Protein AF-A0A2U0DM41-F1 (afdb_monomer)

Radius of gyration: 23.48 Å; Cα contacts (8 Å, |Δi|>4): 756; chains: 1; bounding box: 60×46×70 Å

Structure (mmCIF, N/CA/C/O backbone):
data_AF-A0A2U0DM41-F1
#
_entry.id   AF-A0A2U0DM41-F1
#
loop_
_atom_site.group_PDB
_atom_site.id
_atom_site.type_symbol
_atom_site.label_atom_id
_atom_site.label_alt_id
_atom_site.label_comp_id
_atom_site.label_asym_id
_atom_site.label_entity_id
_atom_site.label_seq_id
_atom_site.pdbx_PDB_ins_code
_atom_site.Cartn_x
_atom_site.Cartn_y
_atom_site.Cartn_z
_atom_site.occupancy
_atom_site.B_iso_or_equiv
_atom_site.auth_seq_id
_atom_site.auth_comp_id
_atom_site.auth_asym_id
_atom_site.auth_atom_id
_atom_site.pdbx_PDB_model_num
ATOM 1 N N . MET A 1 1 ? 33.503 -21.351 -18.593 1.00 58.28 1 MET A N 1
ATOM 2 C CA . MET A 1 1 ? 32.959 -20.178 -19.306 1.00 58.28 1 MET A CA 1
ATOM 3 C C . MET A 1 1 ? 31.573 -19.913 -18.746 1.00 58.28 1 MET A C 1
ATOM 5 O O . MET A 1 1 ? 30.870 -20.873 -18.444 1.00 58.28 1 MET A O 1
ATOM 9 N N . LYS A 1 2 ? 31.234 -18.652 -18.464 1.00 76.69 2 LYS A N 1
ATOM 10 C CA . LYS A 1 2 ? 29.909 -18.306 -17.932 1.00 76.69 2 LYS A CA 1
ATOM 11 C C . LYS A 1 2 ? 28.899 -18.361 -19.081 1.00 76.69 2 LYS A C 1
ATOM 13 O O . LYS A 1 2 ? 29.227 -17.901 -20.170 1.00 76.69 2 LYS A O 1
ATOM 18 N N . ASN A 1 3 ? 27.719 -18.930 -18.843 1.00 87.56 3 ASN A N 1
ATOM 19 C CA . ASN A 1 3 ? 26.628 -18.851 -19.813 1.00 87.56 3 ASN A CA 1
ATOM 20 C C . ASN A 1 3 ? 26.204 -17.384 -19.970 1.00 87.56 3 ASN A C 1
ATOM 22 O O . ASN A 1 3 ? 26.073 -16.674 -18.973 1.00 87.56 3 ASN A O 1
ATOM 26 N N . LEU A 1 4 ? 25.977 -16.961 -21.208 1.00 90.88 4 LEU A N 1
ATOM 27 C CA . LEU A 1 4 ? 25.296 -15.722 -21.550 1.00 90.88 4 LEU A CA 1
ATOM 28 C C . LEU A 1 4 ? 23.794 -15.965 -21.461 1.00 90.88 4 LEU A C 1
ATOM 30 O O . LEU A 1 4 ? 23.292 -16.975 -21.960 1.00 90.88 4 LEU A O 1
ATOM 34 N N . HIS A 1 5 ? 23.085 -15.045 -20.824 1.00 91.12 5 HIS A N 1
ATOM 35 C CA . HIS A 1 5 ? 21.642 -15.113 -20.682 1.00 91.12 5 HIS A CA 1
ATOM 36 C C . HIS A 1 5 ? 21.042 -13.722 -20.854 1.00 91.12 5 HIS A C 1
ATOM 38 O O . HIS A 1 5 ? 21.568 -12.739 -20.334 1.00 91.12 5 HIS A O 1
ATOM 44 N N . THR A 1 6 ? 19.920 -13.632 -21.553 1.00 90.81 6 THR A N 1
ATOM 45 C CA . THR A 1 6 ? 19.169 -12.382 -21.681 1.00 90.81 6 THR A CA 1
ATOM 46 C C . THR A 1 6 ? 18.673 -11.923 -20.316 1.00 90.81 6 THR A C 1
ATOM 48 O O . THR A 1 6 ? 18.057 -12.694 -19.584 1.00 90.81 6 THR A O 1
ATOM 51 N N . ASN A 1 7 ? 18.915 -10.668 -19.936 1.00 88.00 7 ASN A N 1
ATOM 52 C CA . ASN A 1 7 ? 18.313 -10.137 -18.716 1.00 88.00 7 ASN A CA 1
ATOM 53 C C . ASN A 1 7 ? 16.775 -10.175 -18.865 1.00 88.00 7 ASN A C 1
ATOM 55 O O . ASN A 1 7 ? 16.252 -9.558 -19.788 1.00 88.00 7 ASN A O 1
ATOM 59 N N . PRO A 1 8 ? 16.018 -10.872 -17.997 1.00 84.62 8 PRO A N 1
ATOM 60 C CA . PRO A 1 8 ? 14.569 -11.029 -18.178 1.00 84.62 8 PRO A CA 1
ATOM 61 C C . PRO A 1 8 ? 13.778 -9.726 -18.006 1.00 84.62 8 PRO A C 1
ATOM 63 O O . PRO A 1 8 ? 12.593 -9.691 -18.320 1.00 84.62 8 PRO A O 1
ATOM 66 N N . TYR A 1 9 ? 14.410 -8.668 -17.493 1.00 83.12 9 TYR A N 1
ATOM 67 C CA . TYR A 1 9 ? 13.805 -7.346 -17.332 1.00 83.12 9 TYR A CA 1
ATOM 68 C C . TYR A 1 9 ? 14.048 -6.442 -18.534 1.00 83.12 9 TYR A C 1
ATOM 70 O O . TYR A 1 9 ? 13.888 -5.226 -18.425 1.00 83.12 9 TYR A O 1
ATOM 78 N N . ILE A 1 10 ? 14.443 -7.017 -19.669 1.00 88.25 10 ILE A N 1
ATOM 79 C CA . ILE A 1 10 ? 14.538 -6.280 -20.917 1.00 88.25 10 ILE A CA 1
ATOM 80 C C . ILE A 1 10 ? 13.368 -6.619 -21.824 1.00 88.25 10 ILE A C 1
ATOM 82 O O . ILE A 1 10 ? 12.935 -7.768 -21.916 1.00 88.25 10 ILE A O 1
ATOM 86 N N . HIS A 1 11 ? 12.867 -5.612 -22.520 1.00 88.56 11 HIS A N 1
ATOM 87 C CA . HIS A 1 11 ? 11.826 -5.782 -23.521 1.00 88.56 11 HIS A CA 1
ATOM 88 C C . HIS A 1 11 ? 12.121 -4.911 -24.737 1.00 88.56 11 HIS A C 1
ATOM 90 O O . HIS A 1 11 ? 12.909 -3.965 -24.676 1.00 88.56 11 HIS A O 1
ATOM 96 N N . LYS A 1 12 ? 11.508 -5.270 -25.863 1.00 91.12 12 LYS A N 1
ATOM 97 C CA . LYS A 1 12 ? 11.599 -4.508 -27.104 1.00 91.12 12 LYS A CA 1
ATOM 98 C C . LYS A 1 12 ? 10.500 -3.447 -27.131 1.00 91.12 12 LYS A C 1
ATOM 100 O O . LYS A 1 12 ? 9.332 -3.773 -26.939 1.00 91.12 12 LYS A O 1
ATOM 105 N N . GLU A 1 13 ? 10.881 -2.207 -27.407 1.00 90.31 13 GLU A N 1
ATOM 106 C CA . GLU A 1 13 ? 9.985 -1.075 -27.659 1.00 90.31 13 GLU A CA 1
ATOM 107 C C . GLU A 1 13 ? 10.402 -0.473 -29.007 1.00 90.31 13 GLU A C 1
ATOM 109 O O . GLU A 1 13 ? 11.436 0.186 -29.095 1.00 90.31 13 GLU A O 1
ATOM 114 N N . GLU A 1 14 ? 9.643 -0.760 -30.070 1.00 90.00 14 GLU A N 1
ATOM 115 C CA . GLU A 1 14 ? 9.981 -0.379 -31.453 1.00 90.00 14 GLU A CA 1
ATOM 116 C C . GLU A 1 14 ? 11.377 -0.884 -31.888 1.00 90.00 14 GLU A C 1
ATOM 118 O O . GLU A 1 14 ? 11.593 -2.092 -32.013 1.00 90.00 14 GLU A O 1
ATOM 123 N N . ASP A 1 15 ? 12.317 0.030 -32.126 1.00 91.38 15 ASP A N 1
ATOM 124 C CA . ASP A 1 15 ? 13.709 -0.199 -32.517 1.00 91.38 15 ASP A CA 1
ATOM 125 C C . ASP A 1 15 ? 14.681 -0.172 -31.323 1.00 91.38 15 ASP A C 1
ATOM 127 O O . ASP A 1 15 ? 15.904 -0.191 -31.493 1.00 91.38 15 ASP A O 1
ATOM 131 N N . LYS A 1 16 ? 14.154 -0.168 -30.092 1.00 93.19 16 LYS A N 1
ATOM 132 C CA . LYS A 1 16 ? 14.946 -0.111 -28.861 1.00 93.19 16 LYS A CA 1
ATOM 133 C C . LYS A 1 16 ? 14.804 -1.366 -28.020 1.00 93.19 16 LYS A C 1
ATOM 135 O O . LYS A 1 16 ? 13.745 -1.988 -27.934 1.00 93.19 16 LYS A O 1
ATOM 140 N N . LEU A 1 17 ? 15.888 -1.683 -27.329 1.00 93.44 17 LEU A N 1
ATOM 141 C CA . LEU A 1 17 ? 15.909 -2.591 -26.198 1.00 93.44 17 LEU A CA 1
ATOM 142 C C . LEU A 1 17 ? 15.866 -1.753 -24.919 1.00 93.44 17 LEU A C 1
ATOM 144 O O . LEU A 1 17 ? 16.700 -0.870 -24.723 1.00 93.44 17 LEU A O 1
ATOM 148 N N . VAL A 1 18 ? 14.884 -2.002 -24.062 1.00 90.50 18 VAL A N 1
ATOM 149 C CA . VAL A 1 18 ? 14.659 -1.239 -22.830 1.00 90.50 18 VAL A CA 1
ATOM 150 C C . VAL A 1 18 ? 15.015 -2.114 -21.648 1.00 90.50 18 VAL A C 1
ATOM 152 O O . VAL A 1 18 ? 14.449 -3.192 -21.508 1.00 90.50 18 VAL A O 1
ATOM 155 N N . ASN A 1 19 ? 15.930 -1.659 -20.795 1.00 89.31 19 ASN A N 1
ATOM 156 C CA . ASN A 1 19 ? 16.255 -2.318 -19.537 1.00 89.31 19 ASN A CA 1
ATOM 157 C C . ASN A 1 19 ? 15.416 -1.707 -18.414 1.00 89.31 19 ASN A C 1
ATOM 159 O O . ASN A 1 19 ? 15.677 -0.588 -17.978 1.00 89.31 19 ASN A O 1
ATOM 163 N N . SER A 1 20 ? 14.416 -2.440 -17.921 1.00 82.62 20 SER A N 1
ATOM 164 C CA . SER A 1 20 ? 13.517 -1.927 -16.886 1.00 82.62 20 SER A CA 1
ATOM 165 C C . SER A 1 20 ? 14.257 -1.621 -15.583 1.00 82.62 20 SER A C 1
ATOM 167 O O . SER A 1 20 ? 13.909 -0.639 -14.935 1.00 82.62 20 SER A O 1
ATOM 169 N N . ILE A 1 21 ? 15.306 -2.384 -15.231 1.00 83.56 21 ILE A N 1
ATOM 170 C CA . ILE A 1 21 ? 16.084 -2.185 -13.993 1.00 83.56 21 ILE A CA 1
ATOM 171 C C . ILE A 1 21 ? 16.740 -0.815 -13.982 1.00 83.56 21 ILE A C 1
ATOM 173 O O . ILE A 1 21 ? 16.577 -0.065 -13.025 1.00 83.56 21 ILE A O 1
ATOM 177 N N . THR A 1 22 ? 17.491 -0.500 -15.034 1.00 83.69 22 THR A N 1
ATOM 178 C CA . THR A 1 22 ? 18.290 0.730 -15.105 1.00 83.69 22 THR A CA 1
ATOM 179 C C . THR A 1 22 ? 17.505 1.896 -15.704 1.00 83.69 22 THR A C 1
ATOM 181 O O . THR A 1 22 ? 17.882 3.050 -15.530 1.00 83.69 22 THR A O 1
ATOM 184 N N . GLY A 1 23 ? 16.404 1.613 -16.406 1.00 84.44 23 GLY A N 1
ATOM 185 C CA . GLY A 1 23 ? 15.669 2.583 -17.216 1.00 84.44 23 GLY A CA 1
ATOM 186 C C . GLY A 1 23 ? 16.383 2.948 -18.522 1.00 84.44 23 GLY A C 1
ATOM 187 O O . GLY A 1 23 ? 15.895 3.801 -19.264 1.00 84.44 23 GLY A O 1
ATOM 188 N N . GLU A 1 24 ? 17.531 2.330 -18.817 1.00 87.56 24 GLU A N 1
ATOM 189 C CA . GLU A 1 24 ? 18.263 2.594 -20.050 1.00 87.56 24 GLU A CA 1
ATOM 190 C C . GLU A 1 24 ? 17.492 2.085 -21.270 1.00 87.56 24 GLU A C 1
ATOM 192 O O . GLU A 1 24 ? 16.881 1.014 -21.252 1.00 87.56 24 GLU A O 1
ATOM 197 N N . LYS A 1 25 ? 17.570 2.853 -22.359 1.00 91.44 25 LYS A N 1
ATOM 198 C CA . LYS A 1 25 ? 17.082 2.455 -23.679 1.00 91.44 25 LYS A CA 1
ATOM 199 C C . LYS A 1 25 ? 18.259 2.416 -24.645 1.00 91.44 25 LYS A C 1
ATOM 201 O O . LYS A 1 25 ? 18.980 3.405 -24.782 1.00 91.44 25 LYS A O 1
ATOM 206 N N . LEU A 1 26 ? 18.447 1.289 -25.317 1.00 92.31 26 LEU A N 1
ATOM 207 C CA . LEU A 1 26 ? 19.477 1.095 -26.329 1.00 92.31 26 LEU A CA 1
ATOM 208 C C . LEU A 1 26 ? 18.816 0.999 -27.701 1.00 92.31 26 LEU A C 1
ATOM 210 O O . LEU A 1 26 ? 18.003 0.109 -27.926 1.00 92.31 26 LEU A O 1
ATOM 214 N N . LEU A 1 27 ? 19.163 1.910 -28.611 1.00 92.75 27 LEU A N 1
ATOM 215 C CA . LEU A 1 27 ? 18.783 1.796 -30.017 1.00 92.75 27 LEU A CA 1
ATOM 216 C C . LEU A 1 27 ? 19.571 0.644 -30.649 1.00 92.75 27 LEU A C 1
ATOM 218 O O . LEU A 1 27 ? 20.800 0.624 -30.562 1.00 92.75 27 LEU A O 1
ATOM 222 N N . CYS A 1 28 ? 18.869 -0.296 -31.273 1.00 90.25 28 CYS A N 1
ATOM 223 C CA . CYS A 1 28 ? 19.440 -1.562 -31.712 1.00 90.25 28 CYS A CA 1
ATOM 224 C C . CYS A 1 28 ? 19.088 -1.852 -33.174 1.00 90.25 28 CYS A C 1
ATOM 226 O O . CYS A 1 28 ? 17.948 -1.678 -33.597 1.00 90.25 28 CYS A O 1
ATOM 228 N N . GLY A 1 29 ? 20.057 -2.367 -33.934 1.00 91.44 29 GLY A N 1
ATOM 229 C CA . GLY A 1 29 ? 19.773 -3.022 -35.213 1.00 91.44 29 GLY A CA 1
ATOM 230 C C . GLY A 1 29 ? 19.170 -4.417 -35.011 1.00 91.44 29 GLY A C 1
ATOM 231 O O . GLY A 1 29 ? 19.264 -4.986 -33.921 1.00 91.44 29 GLY A O 1
ATOM 232 N N . GLU A 1 30 ? 18.600 -4.996 -36.074 1.00 91.25 30 GLU A N 1
ATOM 233 C CA . GLU A 1 30 ? 17.964 -6.329 -36.047 1.00 91.25 30 GLU A CA 1
ATOM 234 C C . GLU A 1 30 ? 18.876 -7.410 -35.458 1.00 91.25 30 GLU A C 1
ATOM 236 O O . GLU A 1 30 ? 18.440 -8.181 -34.606 1.00 91.25 30 GLU A O 1
ATOM 241 N N . ARG A 1 31 ? 20.170 -7.373 -35.793 1.00 92.44 31 ARG A N 1
ATOM 242 C CA . ARG A 1 31 ? 21.161 -8.348 -35.319 1.00 92.44 31 ARG A CA 1
ATOM 243 C C . ARG A 1 31 ? 21.282 -8.409 -33.795 1.00 92.44 31 ARG A C 1
ATOM 245 O O . ARG A 1 31 ? 21.463 -9.479 -33.228 1.00 92.44 31 ARG A O 1
ATOM 252 N N . ILE A 1 32 ? 21.129 -7.275 -33.107 1.00 94.06 32 ILE A N 1
ATOM 253 C CA . ILE A 1 32 ? 21.148 -7.250 -31.638 1.00 94.06 32 ILE A CA 1
ATOM 254 C C . ILE A 1 32 ? 19.895 -7.921 -31.070 1.00 94.06 32 ILE A C 1
ATOM 256 O O . ILE A 1 32 ? 19.996 -8.658 -30.092 1.00 94.06 32 ILE A O 1
ATOM 260 N N . PHE A 1 33 ? 18.724 -7.701 -31.677 1.00 95.06 33 PHE A N 1
ATOM 261 C CA . PHE A 1 33 ? 17.499 -8.380 -31.250 1.00 95.06 33 PHE A CA 1
ATOM 262 C C . PHE A 1 33 ? 17.601 -9.893 -31.441 1.00 95.06 33 PHE A C 1
ATOM 264 O O . PHE A 1 33 ? 17.213 -10.633 -30.544 1.00 95.06 33 PHE A O 1
ATOM 271 N N . GLU A 1 34 ? 18.185 -10.344 -32.549 1.00 95.06 34 GLU A N 1
ATOM 272 C CA . GLU A 1 34 ? 18.425 -11.766 -32.805 1.00 95.06 34 GLU A CA 1
ATOM 273 C C . GLU A 1 34 ? 19.368 -12.384 -31.766 1.00 95.06 34 GLU A C 1
ATOM 275 O O . GLU A 1 34 ? 19.059 -13.448 -31.234 1.00 95.06 34 GLU A O 1
ATOM 280 N N . ILE A 1 35 ? 20.461 -11.700 -31.397 1.00 94.94 35 ILE A N 1
ATOM 281 C CA . ILE A 1 35 ? 21.359 -12.147 -30.316 1.00 94.94 35 ILE A CA 1
ATOM 282 C C . ILE A 1 35 ? 20.589 -12.283 -28.997 1.00 94.94 35 ILE A C 1
ATOM 284 O O . ILE A 1 35 ? 20.685 -13.308 -28.323 1.00 94.94 35 ILE A O 1
ATOM 288 N N . ILE A 1 36 ? 19.815 -11.259 -28.629 1.00 95.12 36 ILE A N 1
ATOM 289 C CA . ILE A 1 36 ? 19.015 -11.240 -27.398 1.00 95.12 36 ILE A CA 1
ATOM 290 C C . ILE A 1 36 ? 17.962 -12.353 -27.392 1.00 95.12 36 ILE A C 1
ATOM 292 O O . ILE A 1 36 ? 17.742 -12.986 -26.360 1.00 95.12 36 ILE A O 1
ATOM 296 N N . ASP A 1 37 ? 17.309 -12.623 -28.517 1.00 94.62 37 ASP A N 1
ATOM 297 C CA . ASP A 1 37 ? 16.334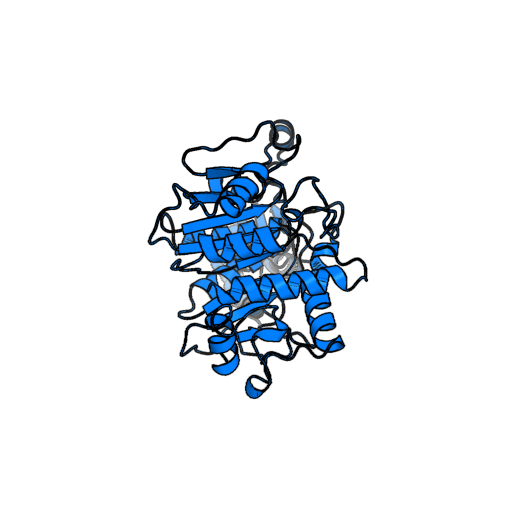 -13.705 -28.613 1.00 94.62 37 ASP A CA 1
ATOM 298 C C . ASP A 1 37 ? 17.004 -15.082 -28.552 1.00 94.62 37 ASP A C 1
ATOM 300 O O . ASP A 1 37 ? 16.511 -15.969 -27.851 1.00 94.62 37 ASP A O 1
ATOM 304 N N . PHE A 1 38 ? 18.157 -15.245 -29.204 1.00 94.88 38 PHE A N 1
ATOM 305 C CA . PHE A 1 38 ? 18.928 -16.488 -29.214 1.00 94.88 38 PHE A CA 1
ATOM 306 C C . PHE A 1 38 ? 19.394 -16.903 -27.811 1.00 94.88 38 PHE A C 1
ATOM 308 O O . PHE A 1 38 ? 19.319 -18.080 -27.452 1.00 94.88 38 PHE A O 1
ATOM 315 N N . ILE A 1 39 ? 19.810 -15.935 -26.986 1.00 93.12 39 ILE A N 1
ATOM 316 C CA . ILE A 1 39 ? 20.308 -16.176 -25.619 1.00 93.12 39 ILE A CA 1
ATOM 317 C C . ILE A 1 39 ? 19.235 -16.032 -24.525 1.00 93.12 39 ILE A C 1
ATOM 319 O O . ILE A 1 39 ? 19.557 -16.012 -23.333 1.00 93.12 39 ILE A O 1
ATOM 323 N N . LYS A 1 40 ? 17.943 -15.984 -24.893 1.00 90.38 40 LYS A N 1
ATOM 324 C CA . LYS A 1 40 ? 16.837 -16.172 -23.928 1.00 90.38 40 LYS A CA 1
ATOM 325 C C . LYS A 1 40 ? 16.940 -17.511 -23.206 1.00 90.38 40 LYS A C 1
ATOM 327 O O . LYS A 1 40 ? 16.545 -17.620 -22.051 1.00 90.38 40 LYS A O 1
ATOM 332 N N . GLN A 1 41 ? 17.453 -18.528 -23.893 1.00 88.62 41 GLN A N 1
ATOM 333 C CA . GLN A 1 41 ? 17.953 -19.739 -23.254 1.00 88.62 41 GLN A CA 1
ATOM 334 C C . GLN A 1 41 ? 19.454 -19.563 -23.006 1.00 88.62 41 GLN A C 1
ATOM 336 O O . GLN A 1 41 ? 20.127 -19.051 -23.895 1.00 88.62 41 GLN A O 1
ATOM 341 N N . PRO A 1 42 ? 20.002 -19.972 -21.848 1.00 90.19 42 PRO A N 1
ATOM 342 C CA . PRO A 1 42 ? 21.428 -19.816 -21.575 1.00 90.19 42 PRO A CA 1
ATOM 343 C C . PRO A 1 42 ? 22.304 -20.435 -22.679 1.00 90.19 42 PRO A C 1
ATOM 345 O O . PRO A 1 42 ? 22.121 -21.606 -23.017 1.00 90.19 42 PRO A O 1
ATOM 348 N N . LYS A 1 43 ? 23.264 -19.664 -23.204 1.00 92.81 43 LYS A N 1
ATOM 349 C CA . LYS A 1 43 ? 24.189 -20.072 -24.278 1.00 92.81 43 LYS A CA 1
ATOM 350 C C . LYS A 1 43 ? 25.647 -19.836 -23.910 1.00 92.81 43 LYS A C 1
ATOM 352 O O . LYS A 1 43 ? 25.967 -18.899 -23.182 1.00 92.81 43 LYS A O 1
ATOM 357 N N . GLN A 1 44 ? 26.551 -20.657 -24.430 1.00 92.38 44 GLN A N 1
ATOM 358 C CA . GLN A 1 44 ? 27.989 -20.388 -24.378 1.00 92.38 44 GLN A CA 1
ATOM 359 C C . GLN A 1 44 ? 28.400 -19.422 -25.498 1.00 92.38 44 GLN A C 1
ATOM 361 O O . GLN A 1 44 ? 27.769 -19.372 -26.548 1.00 92.38 44 GLN A O 1
ATOM 366 N N . TYR A 1 45 ? 29.480 -18.663 -25.291 1.00 92.00 45 TYR A N 1
ATOM 367 C CA . TYR A 1 45 ? 29.940 -17.663 -26.267 1.00 92.00 45 TYR A CA 1
ATOM 368 C C . TYR A 1 45 ? 30.261 -18.270 -27.646 1.00 92.00 45 TYR A C 1
ATOM 370 O O . TYR A 1 45 ? 29.883 -17.704 -28.664 1.00 92.00 45 TYR A O 1
ATOM 378 N N . ASN A 1 46 ? 30.857 -19.464 -27.684 1.00 92.38 46 ASN A N 1
ATOM 379 C CA . ASN A 1 46 ? 31.159 -20.172 -28.932 1.00 92.38 46 ASN A CA 1
ATOM 380 C C . ASN A 1 46 ? 29.903 -20.592 -29.721 1.00 92.38 46 ASN A C 1
ATOM 382 O O . ASN A 1 46 ? 29.978 -20.771 -30.932 1.00 92.38 46 ASN A O 1
ATOM 386 N N . GLU A 1 47 ? 28.751 -20.758 -29.059 1.00 94.00 47 GLU A N 1
ATOM 387 C CA . GLU A 1 47 ? 27.476 -20.981 -29.755 1.00 94.00 47 GLU A CA 1
ATOM 388 C C . GLU A 1 47 ? 27.001 -19.706 -30.462 1.00 94.00 47 GLU A C 1
ATOM 390 O O . GLU A 1 47 ? 26.416 -19.801 -31.535 1.00 94.00 47 GLU A O 1
ATOM 395 N N . LEU A 1 48 ? 27.271 -18.521 -29.897 1.00 93.12 48 LEU A N 1
ATOM 396 C CA . LEU A 1 48 ? 26.979 -17.254 -30.573 1.00 93.12 48 LEU A CA 1
ATOM 397 C C . LEU A 1 48 ? 27.936 -17.032 -31.745 1.00 93.12 48 LEU A C 1
ATOM 399 O O . LEU A 1 48 ? 27.486 -16.617 -32.802 1.00 93.12 48 LEU A O 1
ATOM 403 N N . GLU A 1 49 ? 29.231 -17.320 -31.5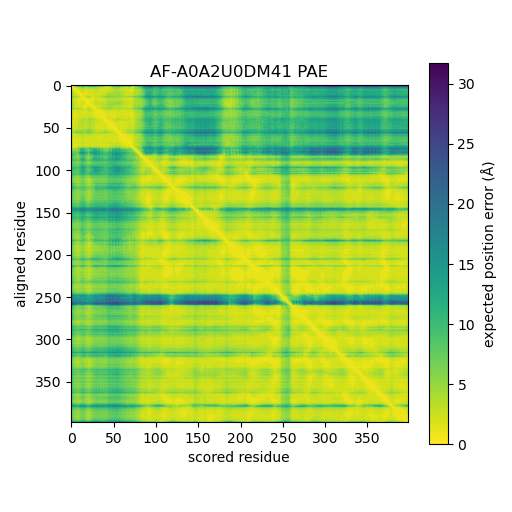86 1.00 93.06 49 GLU A N 1
ATOM 404 C CA . GLU A 1 49 ? 30.199 -17.194 -32.690 1.00 93.06 49 GLU A CA 1
ATOM 405 C C . GLU A 1 49 ? 29.809 -18.054 -33.896 1.00 93.06 49 GLU A C 1
ATOM 407 O O . GLU A 1 49 ? 29.955 -17.615 -35.032 1.00 93.06 49 GLU A O 1
ATOM 412 N N . ALA A 1 50 ? 29.290 -19.261 -33.647 1.00 94.12 50 ALA A N 1
ATOM 413 C CA . ALA A 1 50 ? 28.838 -20.160 -34.702 1.00 94.12 50 ALA A CA 1
ATOM 414 C C . ALA A 1 50 ? 27.543 -19.685 -35.388 1.00 94.12 50 ALA A C 1
ATOM 416 O O . ALA A 1 50 ? 27.402 -19.854 -36.595 1.00 94.12 50 ALA A O 1
ATOM 417 N N . GLU A 1 51 ? 26.598 -19.111 -34.638 1.00 95.75 51 GLU A N 1
ATOM 418 C CA . GLU A 1 51 ? 25.319 -18.623 -35.183 1.00 95.75 51 GLU A CA 1
ATOM 419 C C . GLU A 1 51 ? 25.467 -17.273 -35.912 1.00 95.75 51 GLU A C 1
ATOM 421 O O . GLU A 1 51 ? 24.807 -17.018 -36.919 1.00 95.75 51 GLU A O 1
ATOM 426 N N . PHE A 1 52 ? 26.357 -16.407 -35.422 1.00 95.19 52 PHE A N 1
ATOM 427 C CA . PHE A 1 52 ? 26.543 -15.026 -35.878 1.00 95.19 52 PHE A CA 1
ATOM 428 C C . PHE A 1 52 ? 27.920 -14.816 -36.535 1.00 95.19 52 PHE A C 1
ATOM 430 O O . PHE A 1 52 ? 28.615 -13.831 -36.268 1.00 95.19 52 PHE A O 1
ATOM 437 N N . GLU A 1 53 ? 28.334 -15.757 -37.391 1.00 93.12 53 GLU A N 1
ATOM 438 C CA . GLU A 1 53 ? 29.661 -15.765 -38.033 1.00 93.12 53 GLU A CA 1
ATOM 439 C C . GLU A 1 53 ? 29.910 -14.525 -38.921 1.00 93.12 53 GLU A C 1
ATOM 441 O O . GLU A 1 53 ? 31.026 -14.013 -39.001 1.00 93.12 53 GLU A O 1
ATOM 446 N N . ASP A 1 54 ? 28.856 -13.983 -39.533 1.00 92.38 54 ASP A N 1
ATOM 447 C CA . ASP A 1 54 ? 28.874 -12.763 -40.354 1.00 92.38 54 ASP A CA 1
ATOM 448 C C . ASP A 1 54 ? 29.330 -11.504 -39.597 1.00 92.38 54 ASP A C 1
ATOM 450 O O . ASP A 1 54 ? 29.825 -10.567 -40.225 1.00 92.38 54 ASP A O 1
ATOM 454 N N . ILE A 1 55 ? 29.185 -11.479 -38.267 1.00 91.56 55 ILE A N 1
ATOM 455 C CA . ILE A 1 55 ? 29.600 -10.370 -37.395 1.00 91.56 55 ILE A CA 1
ATOM 456 C C . ILE A 1 55 ? 30.661 -10.783 -36.369 1.00 91.56 55 ILE A C 1
ATOM 458 O O . ILE A 1 55 ? 30.900 -10.054 -35.404 1.00 91.56 55 ILE A O 1
ATOM 462 N N . ALA A 1 56 ? 31.331 -11.923 -36.561 1.00 86.88 56 ALA A N 1
ATOM 463 C CA . ALA A 1 56 ? 32.287 -12.469 -35.593 1.00 86.88 56 ALA A CA 1
ATOM 464 C C . ALA A 1 56 ? 33.388 -11.468 -35.182 1.00 86.88 56 ALA A C 1
ATOM 466 O O . ALA A 1 56 ? 33.803 -11.449 -34.025 1.00 86.88 56 ALA A O 1
ATOM 467 N N . GLY A 1 57 ? 33.818 -10.591 -36.099 1.00 89.44 57 GLY A N 1
ATOM 468 C CA . GLY A 1 57 ? 34.824 -9.556 -35.826 1.00 89.44 57 GLY A CA 1
ATOM 469 C C . GLY A 1 57 ? 34.394 -8.489 -34.809 1.00 89.44 57 GLY A C 1
ATOM 470 O O . GLY A 1 57 ? 35.250 -7.915 -34.139 1.00 89.44 57 GLY A O 1
ATOM 471 N N . ASP A 1 58 ? 33.087 -8.258 -34.660 1.00 92.31 58 ASP A N 1
ATOM 472 C CA . ASP A 1 58 ? 32.516 -7.260 -33.746 1.00 92.31 58 ASP A CA 1
ATOM 473 C C . ASP A 1 58 ? 31.778 -7.893 -32.553 1.00 92.31 58 ASP A C 1
ATOM 475 O O . ASP A 1 58 ? 31.493 -7.206 -31.565 1.00 92.31 58 ASP A O 1
ATOM 479 N N . LEU A 1 59 ? 31.485 -9.200 -32.613 1.00 93.19 59 LEU A N 1
ATOM 480 C CA . LEU A 1 59 ? 30.648 -9.916 -31.648 1.00 93.19 59 LEU A CA 1
ATOM 481 C C . LEU A 1 59 ? 31.155 -9.791 -30.205 1.00 93.19 59 LEU A C 1
ATOM 483 O O . LEU A 1 59 ? 30.355 -9.562 -29.297 1.00 93.19 59 LEU A O 1
ATOM 487 N N . GLU A 1 60 ? 32.470 -9.863 -29.982 1.00 93.00 60 GLU A N 1
ATOM 488 C CA . GLU A 1 60 ? 33.056 -9.735 -28.640 1.00 93.00 60 GLU A CA 1
ATOM 489 C C . GLU A 1 60 ? 32.747 -8.362 -28.025 1.00 93.00 60 GLU A C 1
ATOM 491 O O . GLU A 1 60 ? 32.301 -8.261 -26.878 1.00 93.00 60 GLU A O 1
ATOM 496 N N . ASN A 1 61 ? 32.920 -7.293 -28.809 1.00 93.38 61 ASN A N 1
ATOM 497 C CA . ASN A 1 61 ? 32.631 -5.929 -28.374 1.00 93.38 61 ASN A CA 1
ATOM 498 C C . ASN A 1 61 ? 31.131 -5.717 -28.148 1.00 93.38 61 ASN A C 1
ATOM 500 O O . ASN A 1 61 ? 30.749 -5.076 -27.167 1.00 93.38 61 ASN A O 1
ATOM 504 N N . ILE A 1 62 ? 30.283 -6.274 -29.018 1.00 94.06 62 ILE A N 1
ATOM 505 C CA . ILE A 1 62 ? 28.823 -6.227 -28.870 1.00 94.06 62 ILE A CA 1
ATOM 506 C C . ILE A 1 62 ? 28.406 -6.885 -27.552 1.00 94.06 62 ILE A C 1
ATOM 508 O O . ILE A 1 62 ? 27.729 -6.255 -26.737 1.00 94.06 62 ILE A O 1
ATOM 512 N N . VAL A 1 63 ? 28.845 -8.123 -27.307 1.00 93.94 63 VAL A N 1
ATOM 513 C CA . VAL A 1 63 ? 28.522 -8.863 -26.080 1.00 93.94 63 VAL A CA 1
ATOM 514 C C . VAL A 1 63 ? 29.034 -8.113 -24.857 1.00 93.94 63 VAL A C 1
ATOM 516 O O . VAL A 1 63 ? 28.292 -7.960 -23.888 1.00 93.94 63 VAL A O 1
ATOM 519 N N . LYS A 1 64 ? 30.257 -7.578 -24.906 1.00 93.06 64 LYS A N 1
ATOM 520 C CA . LYS A 1 64 ? 30.815 -6.774 -23.817 1.00 93.06 64 LYS A CA 1
ATOM 521 C C . LYS A 1 64 ? 29.939 -5.560 -23.492 1.00 93.06 64 LYS A C 1
ATOM 523 O O . LYS A 1 64 ? 29.598 -5.371 -22.330 1.00 93.06 64 LYS A O 1
ATOM 528 N N . ILE A 1 65 ? 29.520 -4.780 -24.491 1.00 92.56 65 ILE A N 1
ATOM 529 C CA . ILE A 1 65 ? 28.639 -3.615 -24.285 1.00 92.56 65 ILE A CA 1
ATOM 530 C C . ILE A 1 65 ? 27.305 -4.042 -23.664 1.00 92.56 65 ILE A C 1
ATOM 532 O O . ILE A 1 65 ? 26.816 -3.390 -22.740 1.00 92.56 65 ILE A O 1
ATOM 536 N N . LEU A 1 66 ? 26.710 -5.130 -24.156 1.00 93.62 66 LEU A N 1
ATOM 537 C CA . LEU A 1 66 ? 25.437 -5.633 -23.643 1.00 93.62 66 LEU A CA 1
ATOM 538 C C . LEU A 1 66 ? 25.557 -6.162 -22.206 1.00 93.62 66 LEU A C 1
ATOM 540 O O . LEU A 1 66 ? 24.617 -5.998 -21.431 1.00 93.62 66 LEU A O 1
ATOM 544 N N . VAL A 1 67 ? 26.695 -6.749 -21.827 1.00 91.69 67 VAL A N 1
ATOM 545 C CA . VAL A 1 67 ? 26.985 -7.163 -20.445 1.00 91.69 67 VAL A CA 1
ATOM 546 C C . VAL A 1 67 ? 27.214 -5.951 -19.543 1.00 91.69 67 VAL A C 1
ATOM 548 O O . VAL A 1 67 ? 26.583 -5.854 -18.492 1.00 91.69 67 VAL A O 1
ATOM 551 N N . ASP A 1 68 ? 28.053 -5.000 -19.960 1.00 89.06 68 ASP A N 1
ATOM 552 C CA . ASP A 1 68 ? 28.368 -3.792 -19.185 1.00 89.06 68 ASP A CA 1
ATOM 553 C C . ASP A 1 68 ? 27.103 -2.961 -18.907 1.00 89.06 68 ASP A C 1
ATOM 555 O O . ASP A 1 68 ? 26.938 -2.404 -17.822 1.00 89.06 68 ASP A O 1
ATOM 559 N N . LYS A 1 69 ? 26.161 -2.940 -19.859 1.00 87.75 69 LYS A N 1
ATOM 560 C CA . LYS A 1 69 ? 24.849 -2.286 -19.726 1.00 87.75 69 LYS A CA 1
ATOM 561 C C . LYS A 1 69 ? 23.736 -3.191 -19.181 1.00 87.75 69 LYS A C 1
ATOM 563 O O . LYS A 1 69 ? 22.564 -2.814 -19.162 1.00 87.75 69 LYS A O 1
ATOM 568 N N . SER A 1 70 ? 24.084 -4.393 -18.722 1.00 88.44 70 SER A N 1
ATOM 569 C CA . SER A 1 70 ? 23.162 -5.349 -18.097 1.00 88.44 70 SER A CA 1
ATOM 570 C C . SER A 1 70 ? 21.979 -5.792 -18.974 1.00 88.44 70 SER A C 1
ATOM 572 O O . SER A 1 70 ? 20.945 -6.188 -18.444 1.00 88.44 70 SER A O 1
ATOM 574 N N . TYR A 1 71 ? 22.097 -5.761 -20.302 1.00 90.62 71 TYR A N 1
ATOM 575 C CA . TYR A 1 71 ? 21.145 -6.423 -21.206 1.00 90.62 71 TYR A CA 1
ATOM 576 C C . TYR A 1 71 ? 21.405 -7.933 -21.294 1.00 90.62 71 TYR A C 1
ATOM 578 O O . TYR A 1 71 ? 20.478 -8.716 -21.495 1.00 90.62 71 TYR A O 1
ATOM 586 N N . ILE A 1 72 ? 22.656 -8.346 -21.072 1.00 91.81 72 ILE A N 1
ATOM 587 C CA . ILE A 1 72 ? 23.067 -9.740 -20.898 1.00 91.81 72 ILE A CA 1
ATOM 588 C C . ILE A 1 72 ? 23.583 -9.921 -19.474 1.00 91.81 72 ILE A C 1
ATOM 590 O O . ILE A 1 72 ? 24.367 -9.117 -18.974 1.00 91.81 72 ILE A O 1
ATOM 594 N N . VAL A 1 73 ? 23.167 -11.003 -18.827 1.00 88.88 73 VAL A N 1
ATOM 595 C CA . VAL A 1 73 ? 23.672 -11.438 -17.525 1.00 88.88 73 VAL A CA 1
ATOM 596 C C . VAL A 1 73 ? 24.506 -12.704 -17.683 1.00 88.88 73 VAL A C 1
ATOM 598 O O . VAL A 1 73 ? 24.249 -13.545 -18.542 1.00 88.88 73 VAL A O 1
ATOM 601 N N . LEU A 1 74 ? 25.535 -12.826 -16.845 1.00 87.31 74 LEU A N 1
ATOM 602 C CA . LEU A 1 74 ? 26.483 -13.947 -16.870 1.00 87.31 74 LEU A CA 1
ATOM 603 C C . LEU A 1 74 ? 26.186 -15.012 -15.798 1.00 87.31 74 LEU A C 1
ATOM 605 O O . LEU A 1 74 ? 26.938 -15.977 -15.651 1.00 87.31 74 LEU A O 1
ATOM 609 N N . ASN A 1 75 ? 25.161 -14.792 -14.973 1.00 77.44 75 ASN A N 1
ATOM 610 C CA . ASN A 1 75 ? 24.735 -15.683 -13.899 1.00 77.44 75 ASN A CA 1
ATOM 611 C C . ASN A 1 75 ? 23.244 -15.478 -13.569 1.00 77.44 75 ASN A C 1
ATOM 613 O O . ASN A 1 75 ? 22.594 -14.572 -14.091 1.00 77.44 75 ASN A O 1
ATOM 617 N N . ASP A 1 76 ? 22.712 -16.326 -12.688 1.00 69.44 76 ASP A N 1
ATOM 618 C CA . ASP A 1 76 ? 21.308 -16.313 -12.260 1.00 69.44 76 ASP A CA 1
ATOM 619 C C . ASP A 1 76 ? 21.010 -15.355 -11.087 1.00 69.44 76 ASP A C 1
ATOM 621 O O . ASP A 1 76 ? 19.886 -15.340 -10.578 1.00 69.44 76 ASP A O 1
ATOM 625 N N . ASP A 1 77 ? 21.976 -14.539 -10.642 1.00 65.44 77 ASP A N 1
ATOM 626 C CA . ASP A 1 77 ? 21.837 -13.721 -9.423 1.00 65.44 77 ASP A CA 1
ATOM 627 C C . ASP A 1 77 ? 20.689 -12.695 -9.523 1.00 65.44 77 ASP A C 1
ATOM 629 O O . ASP A 1 77 ? 20.128 -12.281 -8.505 1.00 65.44 77 ASP A O 1
ATOM 633 N N . TYR A 1 78 ? 20.269 -12.345 -10.746 1.00 65.62 78 TYR A N 1
ATOM 634 C CA . TYR A 1 78 ? 19.132 -11.460 -11.017 1.00 65.62 78 TYR A CA 1
ATOM 635 C C . TYR A 1 78 ? 17.806 -11.967 -10.421 1.00 65.62 78 TYR A C 1
ATOM 637 O O . TYR A 1 78 ? 16.959 -11.155 -10.045 1.00 65.62 78 TYR A O 1
ATOM 645 N N . LYS A 1 79 ? 17.608 -13.293 -10.304 1.00 65.00 79 LYS A N 1
ATOM 646 C CA . LYS A 1 79 ? 16.361 -13.888 -9.776 1.00 65.00 79 LYS A CA 1
ATOM 647 C C . LYS A 1 79 ? 16.116 -13.480 -8.325 1.00 65.00 79 LYS A C 1
ATOM 649 O O . LYS A 1 79 ? 14.977 -13.288 -7.910 1.00 65.00 79 LYS A O 1
ATOM 654 N N . ASN A 1 80 ? 17.197 -13.279 -7.574 1.00 62.56 80 ASN A N 1
ATOM 655 C CA . ASN A 1 80 ? 17.150 -12.898 -6.169 1.00 62.56 80 ASN A CA 1
ATOM 656 C C . ASN A 1 80 ? 17.033 -11.383 -5.954 1.00 62.56 80 ASN A C 1
ATOM 658 O O . ASN A 1 80 ? 16.844 -10.966 -4.818 1.00 62.56 80 ASN A O 1
ATOM 662 N N . ALA A 1 81 ? 17.168 -10.547 -6.989 1.00 64.88 81 ALA A N 1
ATOM 663 C CA . ALA A 1 81 ? 17.225 -9.091 -6.828 1.00 64.88 81 ALA A CA 1
ATOM 664 C C . ALA A 1 81 ? 15.840 -8.426 -6.692 1.00 64.88 81 ALA A C 1
ATOM 666 O O . ALA A 1 81 ? 15.730 -7.340 -6.123 1.00 64.88 81 ALA A O 1
ATOM 667 N N . VAL A 1 82 ? 14.783 -9.068 -7.198 1.00 71.56 82 VAL A N 1
ATOM 668 C CA . VAL A 1 82 ? 13.494 -8.394 -7.462 1.00 71.56 82 VAL A CA 1
ATOM 669 C C . VAL A 1 82 ? 12.475 -8.601 -6.353 1.00 71.56 82 VAL A C 1
ATOM 671 O O . VAL A 1 82 ? 11.791 -7.666 -5.960 1.00 71.56 82 VAL A O 1
ATOM 674 N N . ILE A 1 83 ? 12.431 -9.803 -5.783 1.00 78.62 83 ILE A N 1
ATOM 675 C CA . ILE A 1 83 ? 11.486 -10.174 -4.717 1.00 78.62 83 ILE A CA 1
ATOM 676 C C . ILE A 1 83 ? 12.147 -10.240 -3.334 1.00 78.62 83 ILE A C 1
ATOM 678 O O . ILE A 1 83 ? 11.670 -10.928 -2.431 1.00 78.62 83 ILE A O 1
ATOM 682 N N . LYS A 1 84 ? 13.291 -9.567 -3.168 1.00 84.12 84 LYS A N 1
ATOM 683 C CA . LYS A 1 84 ? 14.066 -9.629 -1.930 1.00 84.12 84 LYS A CA 1
ATOM 684 C C . LYS A 1 84 ? 13.458 -8.745 -0.851 1.00 84.12 84 LYS A C 1
ATOM 686 O O . LYS A 1 84 ? 13.495 -7.518 -0.941 1.00 84.12 84 LYS A O 1
ATOM 691 N N . ILE A 1 85 ? 13.031 -9.393 0.226 1.00 89.62 85 ILE A N 1
ATOM 692 C CA . ILE A 1 85 ? 12.780 -8.747 1.510 1.00 89.62 85 ILE A CA 1
ATOM 693 C C . ILE A 1 85 ? 13.982 -9.030 2.409 1.00 89.62 85 ILE A C 1
ATOM 695 O O . ILE A 1 85 ? 14.397 -10.179 2.571 1.00 89.62 85 ILE A O 1
ATOM 699 N N . THR A 1 86 ? 14.584 -7.976 2.948 1.00 90.38 86 THR A N 1
ATOM 700 C CA . THR A 1 86 ? 15.734 -8.075 3.847 1.00 90.38 86 THR A CA 1
ATOM 701 C C . THR A 1 86 ? 15.251 -7.967 5.291 1.00 90.38 86 THR A C 1
ATOM 703 O O . THR A 1 86 ? 14.587 -6.976 5.612 1.00 90.38 86 THR A O 1
ATOM 706 N N . PRO A 1 87 ? 15.593 -8.932 6.169 1.00 89.00 87 PRO A N 1
ATOM 707 C CA . PRO A 1 87 ? 15.311 -8.822 7.594 1.00 89.00 87 PRO A CA 1
ATOM 708 C C . PRO A 1 87 ? 15.877 -7.513 8.145 1.00 89.00 87 PRO A C 1
ATOM 710 O O . PRO A 1 87 ? 16.979 -7.103 7.777 1.00 89.00 87 PRO A O 1
ATOM 713 N N . HIS A 1 88 ? 15.136 -6.862 9.031 1.00 90.81 88 HIS A N 1
ATOM 714 C CA . HIS A 1 88 ? 15.568 -5.626 9.673 1.00 90.81 88 HIS A CA 1
ATOM 715 C C . HIS A 1 88 ? 15.802 -5.883 11.160 1.00 90.81 88 HIS A C 1
ATOM 717 O O . HIS A 1 88 ? 15.078 -6.667 11.750 1.00 90.81 88 HIS A O 1
ATOM 723 N N . THR A 1 89 ? 16.770 -5.221 11.794 1.00 88.75 89 THR A N 1
ATOM 724 C CA . THR A 1 89 ? 16.930 -5.234 13.257 1.00 88.75 89 THR A CA 1
ATOM 725 C C . THR A 1 89 ? 17.008 -3.790 13.762 1.00 88.75 89 THR A C 1
ATOM 727 O O . THR A 1 89 ? 17.838 -3.038 13.255 1.00 88.75 89 THR A O 1
ATOM 730 N N . PRO A 1 90 ? 16.179 -3.372 14.740 1.00 94.12 90 PRO A N 1
ATOM 731 C CA . PRO A 1 90 ? 15.164 -4.158 15.457 1.00 94.12 90 PRO A CA 1
ATOM 732 C C . PRO A 1 90 ? 13.980 -4.570 14.571 1.00 94.12 90 PRO A C 1
ATOM 734 O O . PRO A 1 90 ? 13.807 -3.995 13.500 1.00 94.12 90 PRO A O 1
ATOM 737 N N . HIS A 1 91 ? 13.200 -5.555 15.027 1.00 95.06 91 HIS A N 1
ATOM 738 C CA . HIS A 1 91 ? 11.937 -5.974 14.409 1.00 95.06 91 HIS A CA 1
ATOM 739 C C . HIS A 1 91 ? 10.784 -5.131 14.960 1.00 95.06 91 HIS A C 1
ATOM 741 O O . HIS A 1 91 ? 10.833 -4.667 16.106 1.00 95.06 91 HIS A O 1
ATOM 747 N N . LEU A 1 92 ? 9.733 -4.965 14.164 1.00 96.75 92 LEU A N 1
ATOM 748 C CA . LEU A 1 92 ? 8.521 -4.266 14.557 1.00 96.75 92 LEU A CA 1
ATOM 749 C C . LEU A 1 92 ? 7.853 -5.025 15.705 1.00 96.75 92 LEU A C 1
ATOM 751 O O . LEU A 1 92 ? 7.678 -6.237 15.628 1.00 96.75 92 LEU A O 1
ATOM 755 N N . PHE A 1 93 ? 7.550 -4.321 16.794 1.00 96.44 93 PHE A N 1
ATOM 756 C CA . PHE A 1 93 ? 6.980 -4.884 18.024 1.00 96.44 93 PHE A CA 1
ATOM 757 C C . PHE A 1 93 ? 7.728 -6.096 18.621 1.00 96.44 93 PHE A C 1
ATOM 759 O O . PHE A 1 93 ? 7.120 -6.941 19.280 1.00 96.44 93 PHE A O 1
ATOM 766 N N . ASN A 1 94 ? 9.038 -6.215 18.357 1.00 93.94 94 ASN A N 1
ATOM 767 C CA . ASN A 1 94 ? 9.852 -7.385 18.721 1.00 93.94 94 ASN A CA 1
ATOM 768 C C . ASN A 1 94 ? 9.305 -8.724 18.170 1.00 93.94 94 ASN A C 1
ATOM 770 O O . ASN A 1 94 ? 9.582 -9.790 18.716 1.00 93.94 94 ASN A O 1
ATOM 774 N N . LEU A 1 95 ? 8.526 -8.677 17.085 1.00 94.81 95 LEU A N 1
ATOM 775 C CA . LEU A 1 95 ? 7.917 -9.853 16.468 1.00 94.81 95 LEU A CA 1
ATOM 776 C C . LEU A 1 95 ? 8.976 -10.790 15.872 1.00 94.81 95 LEU A C 1
ATOM 778 O O . LEU A 1 95 ? 10.031 -10.336 15.420 1.00 94.81 95 LEU A O 1
ATOM 782 N N . PRO A 1 96 ? 8.710 -12.103 15.809 1.00 91.00 96 PRO A N 1
ATOM 783 C CA . PRO A 1 96 ? 9.635 -13.041 15.192 1.00 91.00 96 PRO A CA 1
ATOM 784 C C . PRO A 1 96 ? 9.789 -12.772 13.689 1.00 91.00 96 PRO A C 1
ATOM 786 O O . PRO A 1 96 ? 8.822 -12.463 12.987 1.00 91.00 96 PRO A O 1
ATOM 789 N N . TYR A 1 97 ? 11.013 -12.954 13.187 1.00 89.50 97 TYR A N 1
ATOM 790 C CA . TYR A 1 97 ? 11.246 -13.053 11.748 1.00 89.50 97 TYR A CA 1
ATOM 791 C C . TYR A 1 97 ? 10.841 -14.437 11.253 1.00 89.50 97 TYR A C 1
ATOM 793 O O . TYR A 1 97 ? 11.153 -15.458 11.872 1.00 89.50 97 TYR A O 1
ATOM 801 N N . ARG A 1 98 ? 10.209 -14.469 10.084 1.00 84.62 98 ARG A N 1
ATOM 802 C CA . ARG A 1 98 ? 9.930 -15.690 9.334 1.00 84.62 98 ARG A CA 1
ATOM 803 C C . ARG A 1 98 ? 10.294 -15.437 7.878 1.00 84.62 98 ARG A C 1
ATOM 805 O O . ARG A 1 98 ? 10.084 -14.339 7.385 1.00 84.62 98 ARG A O 1
ATOM 812 N N . SER A 1 99 ? 10.824 -16.429 7.165 1.00 86.44 99 SER A N 1
ATOM 813 C CA . SER A 1 99 ? 10.974 -16.289 5.710 1.00 86.44 99 SER A CA 1
ATOM 814 C C . SER A 1 99 ? 9.595 -16.132 5.062 1.00 86.44 99 SER A C 1
ATOM 816 O O . SER A 1 99 ? 8.667 -16.860 5.424 1.00 86.44 99 SER A O 1
ATOM 818 N N . ILE A 1 100 ? 9.471 -15.241 4.072 1.00 86.75 100 ILE A N 1
ATOM 819 C CA . ILE A 1 100 ? 8.249 -15.101 3.265 1.00 86.75 100 ILE A CA 1
ATOM 820 C C . ILE A 1 100 ? 7.935 -16.362 2.452 1.00 86.75 100 ILE A C 1
ATOM 822 O O . ILE A 1 100 ? 6.890 -16.417 1.828 1.00 86.75 100 ILE A O 1
ATOM 826 N N . ASP A 1 101 ? 8.798 -17.379 2.439 1.00 87.19 101 ASP A N 1
ATOM 827 C CA . ASP A 1 101 ? 8.542 -18.674 1.795 1.00 87.19 101 ASP A CA 1
ATOM 828 C C . ASP A 1 101 ? 8.131 -19.778 2.785 1.00 87.19 101 ASP A C 1
ATOM 830 O O . ASP A 1 101 ? 7.677 -20.841 2.377 1.00 87.19 101 ASP A O 1
ATOM 834 N N . ALA A 1 102 ? 8.217 -19.542 4.098 1.00 88.00 102 ALA A N 1
ATOM 835 C CA . ALA A 1 102 ? 7.817 -20.536 5.098 1.00 88.00 102 ALA A CA 1
ATOM 836 C C . ALA A 1 102 ? 6.296 -20.771 5.066 1.00 88.00 102 ALA A C 1
ATOM 838 O O . ALA A 1 102 ? 5.553 -19.806 4.947 1.00 88.00 102 ALA A O 1
ATOM 839 N N . SER A 1 103 ? 5.808 -22.005 5.210 1.00 88.81 103 SER A N 1
ATOM 840 C CA . SER A 1 103 ? 4.362 -22.322 5.252 1.00 88.81 103 SER A CA 1
ATOM 841 C C . SER A 1 103 ? 3.631 -21.579 6.381 1.00 88.81 103 SER A C 1
ATOM 843 O O . SER A 1 103 ? 4.268 -21.211 7.362 1.00 88.81 103 SER A O 1
ATOM 845 N N . LEU A 1 104 ? 2.319 -21.340 6.266 1.00 92.31 104 LEU A N 1
ATOM 846 C CA . LEU A 1 104 ? 1.489 -20.746 7.327 1.00 92.31 104 LEU A CA 1
ATOM 847 C C . LEU A 1 104 ? 0.270 -21.634 7.592 1.00 92.31 104 LEU A C 1
ATOM 849 O O . LEU A 1 104 ? -0.613 -21.749 6.745 1.00 92.31 104 LEU A O 1
ATOM 853 N N . ASP A 1 105 ? 0.208 -22.223 8.784 1.00 90.56 105 ASP A N 1
ATOM 854 C CA . ASP A 1 105 ? -0.864 -23.158 9.160 1.00 90.56 105 ASP A CA 1
ATOM 855 C C . ASP A 1 105 ? -2.166 -22.443 9.562 1.00 90.56 105 ASP A C 1
ATOM 857 O O . ASP A 1 105 ? -3.222 -23.063 9.670 1.00 90.56 105 ASP A O 1
ATOM 861 N N . LYS A 1 106 ? -2.091 -21.131 9.809 1.00 92.56 106 LYS A N 1
ATOM 862 C CA . LYS A 1 106 ? -3.207 -20.280 10.226 1.00 92.56 106 LYS A CA 1
ATOM 863 C C . LYS A 1 106 ? -3.130 -18.916 9.564 1.00 92.56 106 LYS A C 1
ATOM 865 O O . LYS A 1 106 ? -2.029 -18.420 9.304 1.00 92.56 106 LYS A O 1
ATOM 870 N N . LYS A 1 107 ? -4.293 -18.288 9.371 1.00 94.25 107 LYS A N 1
ATOM 871 C CA . LYS A 1 107 ? -4.417 -16.919 8.857 1.00 94.25 107 LYS A CA 1
ATOM 872 C C . LYS A 1 107 ? -3.651 -15.941 9.757 1.00 94.25 107 LYS A C 1
ATOM 874 O O . LYS A 1 107 ? -4.025 -15.726 10.903 1.00 94.25 107 LYS A O 1
ATOM 879 N N . SER A 1 108 ? -2.574 -15.379 9.224 1.00 95.81 108 SER A N 1
ATOM 880 C CA . SER A 1 108 ? -1.563 -14.608 9.944 1.00 95.81 108 SER A CA 1
ATOM 881 C C . SER A 1 108 ? -1.349 -13.235 9.310 1.00 95.81 108 SER A C 1
ATOM 883 O O . SER A 1 108 ? -1.540 -13.063 8.106 1.00 95.81 108 SER A O 1
ATOM 885 N N . VAL A 1 109 ? -0.899 -12.271 10.112 1.00 96.88 109 VAL A N 1
ATOM 886 C CA . VAL A 1 109 ? -0.523 -10.923 9.665 1.00 96.88 109 VAL A CA 1
ATOM 887 C C . VAL A 1 109 ? 0.990 -10.844 9.488 1.00 96.88 109 VAL A C 1
ATOM 889 O O . VAL A 1 109 ? 1.753 -11.289 10.346 1.00 96.88 109 VAL A O 1
ATOM 892 N N . GLY A 1 110 ? 1.436 -10.273 8.372 1.00 96.88 110 GLY A N 1
ATOM 893 C CA . GLY A 1 110 ? 2.855 -10.111 8.073 1.00 96.88 110 GLY A CA 1
ATOM 894 C C . GLY A 1 110 ? 3.216 -8.682 7.714 1.00 96.88 110 GLY A C 1
ATOM 895 O O . GLY A 1 110 ? 2.761 -8.181 6.690 1.00 96.88 110 GLY A O 1
ATOM 896 N N . PHE A 1 111 ? 4.074 -8.052 8.511 1.00 98.12 111 PHE A N 1
ATOM 897 C CA . PHE A 1 111 ? 4.561 -6.704 8.240 1.00 98.12 111 PHE A CA 1
ATOM 898 C C . PHE A 1 111 ? 5.696 -6.708 7.218 1.00 98.12 111 PHE A C 1
ATOM 900 O O . PHE A 1 111 ? 6.662 -7.463 7.351 1.00 98.12 111 PHE A O 1
ATOM 907 N N . ILE A 1 112 ? 5.593 -5.837 6.215 1.00 98.38 112 ILE A N 1
ATOM 908 C CA . ILE A 1 112 ? 6.601 -5.624 5.174 1.00 98.38 112 ILE A CA 1
ATOM 909 C C . ILE A 1 112 ? 6.812 -4.117 5.036 1.00 98.38 112 ILE A C 1
ATOM 911 O O . ILE A 1 112 ? 5.903 -3.381 4.672 1.00 98.38 112 ILE A O 1
ATOM 915 N N . GLY A 1 113 ? 8.012 -3.628 5.324 1.00 98.38 113 GLY A N 1
ATOM 916 C CA . GLY A 1 113 ? 8.316 -2.210 5.159 1.00 98.38 113 GLY A CA 1
ATOM 917 C C . GLY A 1 113 ? 8.664 -1.863 3.714 1.00 98.38 113 GLY A C 1
ATOM 918 O O . GLY A 1 113 ? 9.419 -2.589 3.060 1.00 98.38 113 GLY A O 1
ATOM 919 N N . ILE A 1 114 ? 8.154 -0.733 3.235 1.00 98.12 114 ILE A N 1
ATOM 920 C CA . ILE A 1 114 ? 8.430 -0.188 1.906 1.00 98.12 114 ILE A CA 1
ATOM 921 C C . ILE A 1 114 ? 9.118 1.171 2.088 1.00 98.12 114 ILE A C 1
ATOM 923 O O . ILE A 1 114 ? 8.454 2.201 2.173 1.00 98.12 114 ILE A O 1
ATOM 927 N N . PRO A 1 115 ? 10.458 1.208 2.192 1.00 96.75 115 PRO A N 1
ATOM 928 C CA . PRO A 1 115 ? 11.189 2.454 2.400 1.00 96.75 115 PRO A CA 1
ATOM 929 C C . PRO A 1 115 ? 11.347 3.236 1.084 1.00 96.75 115 PRO A C 1
ATOM 931 O O . PRO A 1 115 ? 12.464 3.453 0.616 1.00 96.75 115 PRO A O 1
ATOM 934 N N . LEU A 1 116 ? 10.230 3.641 0.467 1.00 96.00 116 LEU A N 1
ATOM 935 C CA . LEU A 1 116 ? 10.201 4.345 -0.817 1.00 96.00 116 LEU A CA 1
ATOM 936 C C . LEU A 1 116 ? 9.259 5.553 -0.768 1.00 96.00 116 LEU A C 1
ATOM 938 O O . LEU A 1 116 ? 8.053 5.391 -0.674 1.00 96.00 116 LEU A O 1
ATOM 942 N N . GLY A 1 117 ? 9.820 6.758 -0.861 1.00 94.81 117 GLY A N 1
ATOM 943 C CA . GLY A 1 117 ? 9.082 8.027 -0.801 1.00 94.81 117 GLY A CA 1
ATOM 944 C C . GLY A 1 117 ? 9.332 8.921 -2.017 1.00 94.81 117 GLY A C 1
ATOM 945 O O . GLY A 1 117 ? 9.354 10.134 -1.882 1.00 94.81 117 GLY A O 1
ATOM 946 N N . ILE A 1 118 ? 9.644 8.340 -3.181 1.00 93.44 118 ILE A N 1
ATOM 947 C CA . ILE A 1 118 ? 10.054 9.099 -4.379 1.00 93.44 118 ILE A CA 1
ATOM 948 C C . ILE A 1 118 ? 8.881 9.587 -5.243 1.00 93.44 118 ILE A C 1
ATOM 950 O O . ILE A 1 118 ? 9.102 10.342 -6.193 1.00 93.44 118 ILE A O 1
ATOM 954 N N . GLY A 1 119 ? 7.659 9.142 -4.947 1.00 91.75 119 GLY A N 1
ATOM 955 C CA . GLY A 1 119 ? 6.439 9.633 -5.575 1.00 91.75 119 GLY A CA 1
ATOM 956 C C . GLY A 1 119 ? 6.149 11.070 -5.157 1.00 91.75 119 GLY A C 1
ATOM 957 O O . GLY A 1 119 ? 5.706 11.860 -5.988 1.00 91.75 119 GLY A O 1
ATOM 958 N N . ASN A 1 120 ? 6.478 11.442 -3.917 1.00 91.94 120 ASN A N 1
ATOM 959 C CA . ASN A 1 120 ? 6.539 12.832 -3.475 1.00 91.94 120 ASN A CA 1
ATOM 960 C C . ASN A 1 120 ? 7.955 13.400 -3.672 1.00 91.94 120 ASN A C 1
ATOM 962 O O . ASN A 1 120 ? 8.861 13.211 -2.863 1.00 91.94 120 ASN A O 1
ATOM 966 N N . LYS A 1 121 ? 8.161 14.141 -4.766 1.00 84.44 121 LYS A N 1
ATOM 967 C CA . LYS A 1 121 ? 9.482 14.705 -5.103 1.00 84.44 121 LYS A CA 1
ATOM 968 C C . LYS A 1 121 ? 9.918 15.850 -4.189 1.00 84.44 121 LYS A C 1
ATOM 970 O O . LYS A 1 121 ? 11.101 16.187 -4.181 1.00 84.44 121 LYS A O 1
ATOM 975 N N . GLU A 1 122 ? 8.989 16.469 -3.468 1.00 88.25 122 GLU A N 1
ATOM 976 C CA . GLU A 1 122 ? 9.287 17.595 -2.582 1.00 88.25 122 GLU A CA 1
ATOM 977 C C . GLU A 1 122 ? 9.804 17.115 -1.227 1.00 88.25 122 GLU A C 1
ATOM 979 O O . GLU A 1 122 ? 10.688 17.736 -0.635 1.00 88.25 122 GLU A O 1
ATOM 984 N N . ASN A 1 123 ? 9.281 15.987 -0.746 1.00 91.56 123 ASN A N 1
ATOM 985 C CA . ASN A 1 123 ? 9.655 15.411 0.531 1.00 91.56 123 ASN A CA 1
ATOM 986 C C . ASN A 1 123 ? 9.636 13.884 0.446 1.00 91.56 123 ASN A C 1
ATOM 988 O O . ASN A 1 123 ? 8.581 13.281 0.318 1.00 91.56 123 ASN A O 1
ATOM 992 N N . ILE A 1 124 ? 10.805 13.262 0.591 1.00 93.88 124 ILE A N 1
ATOM 993 C CA . ILE A 1 124 ? 10.955 11.801 0.500 1.00 93.88 124 ILE A CA 1
ATOM 994 C C . ILE A 1 124 ? 11.006 11.109 1.871 1.00 93.88 124 ILE A C 1
ATOM 996 O O . ILE A 1 124 ? 11.279 9.907 1.960 1.00 93.88 124 ILE A O 1
ATOM 1000 N N . ASN A 1 125 ? 10.808 11.852 2.967 1.00 96.31 125 ASN A N 1
ATOM 1001 C CA . ASN A 1 125 ? 11.029 11.344 4.327 1.00 96.31 125 ASN A CA 1
ATOM 1002 C C . ASN A 1 125 ? 10.000 10.294 4.763 1.00 96.31 125 ASN A C 1
ATOM 1004 O O . ASN A 1 125 ? 10.251 9.579 5.733 1.00 96.31 125 ASN A O 1
ATOM 1008 N N . SER A 1 126 ? 8.892 10.133 4.038 1.00 97.00 126 SER A N 1
ATOM 1009 C CA . SER A 1 126 ? 7.956 9.021 4.235 1.00 97.00 126 SER A CA 1
ATOM 1010 C C . SER A 1 126 ? 8.616 7.645 4.059 1.00 97.00 126 SER A C 1
ATOM 1012 O O . SER A 1 126 ? 8.214 6.663 4.689 1.00 97.00 126 SER A O 1
ATOM 1014 N N . SER A 1 127 ? 9.728 7.584 3.313 1.00 96.69 127 SER A N 1
ATOM 1015 C CA . SER A 1 127 ? 10.585 6.396 3.183 1.00 96.69 127 SER A CA 1
ATOM 1016 C C . SER A 1 127 ? 11.207 5.927 4.509 1.00 96.69 127 SER A C 1
ATOM 1018 O O . SER A 1 127 ? 11.644 4.782 4.626 1.00 96.69 127 SER A O 1
ATOM 1020 N N . LEU A 1 128 ? 11.226 6.782 5.536 1.00 97.12 128 LEU A N 1
ATOM 1021 C CA . LEU A 1 128 ? 11.812 6.479 6.840 1.00 97.12 128 LEU A CA 1
ATOM 1022 C C . LEU A 1 128 ? 10.849 5.751 7.788 1.00 97.12 128 LEU A C 1
ATOM 1024 O O . LEU A 1 128 ? 11.322 5.154 8.761 1.00 97.12 128 LEU A O 1
ATOM 1028 N N . LEU A 1 129 ? 9.532 5.778 7.530 1.00 97.50 129 LEU A N 1
ATOM 1029 C CA . LEU A 1 129 ? 8.503 5.312 8.471 1.00 97.50 129 LEU A CA 1
ATOM 1030 C C . LEU A 1 129 ? 8.788 3.907 9.007 1.00 97.50 129 LEU A C 1
ATOM 1032 O O . LEU A 1 129 ? 8.858 3.716 10.219 1.00 97.50 129 LEU A O 1
ATOM 1036 N N . ALA A 1 130 ? 9.005 2.932 8.123 1.00 97.38 130 ALA A N 1
ATOM 1037 C CA . ALA A 1 130 ? 9.178 1.536 8.520 1.00 97.38 130 ALA A CA 1
ATOM 1038 C C . ALA A 1 130 ? 10.358 1.334 9.489 1.00 97.38 130 ALA A C 1
ATOM 1040 O O . ALA A 1 130 ? 10.285 0.521 10.410 1.00 97.38 130 ALA A O 1
ATOM 1041 N N . ASN A 1 131 ? 11.449 2.083 9.315 1.00 96.94 131 ASN A N 1
ATOM 1042 C CA . ASN A 1 131 ? 12.639 1.971 10.164 1.00 96.94 131 ASN A CA 1
ATOM 1043 C C . ASN A 1 131 ? 12.473 2.744 11.474 1.00 96.94 131 ASN A C 1
ATOM 1045 O O . ASN A 1 131 ? 12.889 2.269 12.537 1.00 96.94 131 ASN A O 1
ATOM 1049 N N . VAL A 1 132 ? 11.842 3.919 11.408 1.00 97.00 132 VAL A N 1
ATOM 1050 C CA . VAL A 1 132 ? 11.512 4.725 12.587 1.00 97.00 132 VAL A CA 1
ATOM 1051 C C . VAL A 1 132 ? 10.554 3.968 13.494 1.00 97.00 132 VAL A C 1
ATOM 1053 O O . VAL A 1 132 ? 10.802 3.895 14.693 1.00 97.00 132 VAL A O 1
ATOM 1056 N N . LEU A 1 133 ? 9.526 3.328 12.936 1.00 97.56 133 LEU A N 1
ATOM 1057 C CA . LEU A 1 133 ? 8.539 2.583 13.708 1.00 97.56 133 LEU A CA 1
ATOM 1058 C C . LEU A 1 133 ? 9.174 1.390 14.434 1.00 97.56 133 LEU A C 1
ATOM 1060 O O . LEU A 1 133 ? 8.983 1.235 15.635 1.00 97.56 133 LEU A O 1
ATOM 1064 N N . ARG A 1 134 ? 10.027 0.608 13.757 1.00 97.56 134 ARG A N 1
ATOM 1065 C CA . ARG A 1 134 ? 10.784 -0.488 14.397 1.00 97.56 134 ARG A CA 1
ATOM 1066 C C . ARG A 1 134 ? 11.697 0.004 15.518 1.00 97.56 134 ARG A C 1
ATOM 1068 O O . ARG A 1 134 ? 11.796 -0.618 16.579 1.00 97.56 134 ARG A O 1
ATOM 1075 N N . SER A 1 135 ? 12.365 1.132 15.292 1.00 96.75 135 SER A N 1
ATOM 1076 C CA . SER A 1 135 ? 13.229 1.763 16.293 1.00 96.75 135 SER A CA 1
ATOM 1077 C C . SER A 1 135 ? 12.420 2.256 17.494 1.00 96.75 135 SER A C 1
ATOM 1079 O O . SER A 1 135 ? 12.817 2.020 18.633 1.00 96.75 135 SER A O 1
ATOM 1081 N N . TYR A 1 136 ? 11.261 2.869 17.248 1.00 97.25 136 TYR A N 1
ATOM 1082 C CA . TYR A 1 136 ? 10.322 3.328 18.267 1.00 97.25 136 TYR A CA 1
ATOM 1083 C C . TYR A 1 136 ? 9.807 2.163 19.121 1.00 97.25 136 TYR A C 1
ATOM 1085 O O . TYR A 1 136 ? 9.949 2.194 20.344 1.00 97.25 136 TYR A O 1
ATOM 1093 N N . THR A 1 137 ? 9.307 1.089 18.499 1.00 96.38 137 THR A N 1
ATOM 1094 C CA . THR A 1 137 ? 8.791 -0.074 19.238 1.00 96.38 137 THR A CA 1
ATOM 1095 C C . THR A 1 137 ? 9.875 -0.718 20.096 1.00 96.38 137 THR A C 1
ATOM 1097 O O . THR A 1 137 ? 9.618 -1.097 21.236 1.00 96.38 137 THR A O 1
ATOM 1100 N N . LYS A 1 138 ? 11.121 -0.775 19.600 1.00 95.69 138 LYS A N 1
ATOM 1101 C CA . LYS A 1 138 ? 12.258 -1.271 20.384 1.00 95.69 138 LYS A CA 1
ATOM 1102 C C . LYS A 1 138 ? 12.625 -0.343 21.540 1.00 95.69 138 LYS A C 1
ATOM 1104 O O . LYS A 1 138 ? 12.866 -0.835 22.640 1.00 95.69 138 LYS A O 1
ATOM 1109 N N . LYS A 1 139 ? 12.680 0.970 21.295 1.00 95.69 139 LYS A N 1
ATOM 1110 C CA . LYS A 1 139 ? 13.024 2.002 22.288 1.00 95.69 139 LYS A CA 1
ATOM 1111 C C . LYS A 1 139 ? 12.090 1.954 23.497 1.00 95.69 139 LYS A C 1
ATOM 1113 O O . LYS A 1 139 ? 12.564 2.074 24.621 1.00 95.69 139 LYS A O 1
ATOM 1118 N N . TYR A 1 140 ? 10.794 1.757 23.260 1.00 93.94 140 TYR A N 1
ATOM 1119 C CA . TYR A 1 1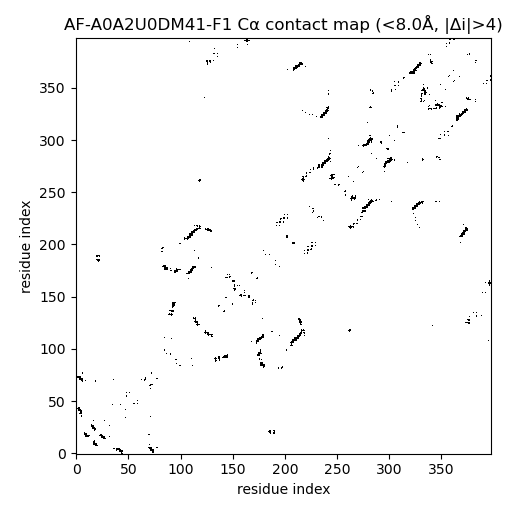40 ? 9.768 1.744 24.305 1.00 93.94 140 TYR A CA 1
ATOM 1120 C C . TYR A 1 140 ? 9.382 0.344 24.796 1.00 93.94 140 TYR A C 1
ATOM 1122 O O . TYR A 1 140 ? 8.502 0.224 25.642 1.00 93.94 140 TYR A O 1
ATOM 1130 N N . GLY A 1 141 ? 10.039 -0.712 24.304 1.00 91.81 141 GLY A N 1
ATOM 1131 C CA . GLY A 1 141 ? 9.761 -2.084 24.736 1.00 91.81 141 GLY A CA 1
ATOM 1132 C C . GLY A 1 141 ? 8.348 -2.560 24.393 1.00 91.81 141 GLY A C 1
ATOM 1133 O O . GLY A 1 141 ? 7.777 -3.342 25.147 1.00 91.81 141 GLY A O 1
ATOM 1134 N N . LEU A 1 142 ? 7.779 -2.087 23.278 1.00 93.25 142 LEU A N 1
ATOM 1135 C CA . LEU A 1 142 ? 6.492 -2.563 22.774 1.00 93.25 142 LEU A CA 1
ATOM 1136 C C . LEU A 1 142 ? 6.694 -3.971 22.209 1.00 93.25 142 LEU A C 1
ATOM 1138 O O . LEU A 1 142 ? 7.101 -4.126 21.060 1.00 93.25 142 LEU A O 1
ATOM 1142 N N . ASP A 1 143 ? 6.494 -4.983 23.047 1.00 92.00 143 ASP A N 1
ATOM 1143 C CA . ASP A 1 143 ? 6.813 -6.376 22.745 1.00 92.00 143 ASP A CA 1
ATOM 1144 C C . ASP A 1 143 ? 5.540 -7.221 22.635 1.00 92.00 143 ASP A C 1
ATOM 1146 O O . ASP A 1 143 ? 4.940 -7.606 23.639 1.00 92.00 143 ASP A O 1
ATOM 1150 N N . LEU A 1 144 ? 5.141 -7.529 21.400 1.00 92.75 144 LEU A N 1
ATOM 1151 C CA . LEU A 1 144 ? 4.015 -8.425 21.132 1.00 92.75 144 LEU A CA 1
ATOM 1152 C C . LEU A 1 144 ? 4.416 -9.908 21.127 1.00 92.75 144 LEU A C 1
ATOM 1154 O O . LEU A 1 144 ? 3.541 -10.769 21.113 1.00 92.75 144 LEU A O 1
ATOM 1158 N N . SER A 1 145 ? 5.712 -10.236 21.171 1.00 85.69 145 SER A N 1
ATOM 1159 C CA . SER A 1 145 ? 6.174 -11.624 21.318 1.00 85.69 145 SER A CA 1
ATOM 1160 C C . SER A 1 145 ? 5.985 -12.148 22.748 1.00 85.69 145 SER A C 1
ATOM 1162 O O . SER A 1 145 ? 5.794 -13.348 22.954 1.00 85.69 145 SER A O 1
ATOM 1164 N N . ALA A 1 146 ? 5.943 -11.251 23.738 1.00 80.62 146 ALA A N 1
ATOM 1165 C CA . ALA A 1 146 ? 5.646 -11.546 25.140 1.00 80.62 146 ALA A CA 1
ATOM 1166 C C . ALA A 1 146 ? 4.134 -11.738 25.399 1.00 80.62 146 ALA A C 1
ATOM 1168 O O . ALA A 1 146 ? 3.562 -11.166 26.328 1.00 80.62 146 ALA A O 1
ATOM 1169 N N . ALA A 1 147 ? 3.472 -12.555 24.576 1.00 77.56 147 ALA A N 1
ATOM 1170 C CA . ALA A 1 147 ? 2.014 -12.619 24.456 1.00 77.56 147 ALA A CA 1
ATOM 1171 C C . ALA A 1 147 ? 1.239 -12.890 25.762 1.00 77.56 147 ALA A C 1
ATOM 1173 O O . ALA A 1 147 ? 0.082 -12.492 25.886 1.00 77.56 147 ALA A O 1
ATOM 1174 N N . SER A 1 148 ? 1.853 -13.548 26.752 1.00 78.06 148 SER A N 1
ATOM 1175 C CA . SER A 1 148 ? 1.233 -13.801 28.061 1.00 78.06 148 SER A CA 1
ATOM 1176 C C . SER A 1 148 ? 1.076 -12.551 28.932 1.00 78.06 148 SER A C 1
ATOM 1178 O O . SER A 1 148 ? 0.359 -12.609 29.924 1.00 78.06 148 SER A O 1
ATOM 1180 N N . LEU A 1 149 ? 1.769 -11.457 28.602 1.00 83.31 149 LEU A N 1
ATOM 1181 C CA . LEU A 1 149 ? 1.782 -10.209 29.372 1.00 83.31 149 LEU A CA 1
ATOM 1182 C C . LEU A 1 149 ? 0.927 -9.098 28.740 1.00 83.31 149 LEU A C 1
ATOM 1184 O O . LEU A 1 149 ? 0.774 -8.039 29.341 1.00 83.31 149 LEU A O 1
ATOM 1188 N N . VAL A 1 150 ? 0.396 -9.312 27.532 1.00 87.19 150 VAL A N 1
ATOM 1189 C CA . VAL A 1 150 ? -0.364 -8.293 26.796 1.00 87.19 150 VAL A CA 1
ATOM 1190 C C . VAL A 1 150 ? -1.852 -8.374 27.156 1.00 87.19 150 VAL A C 1
ATOM 1192 O O . VAL A 1 150 ? -2.508 -9.390 26.915 1.00 87.19 150 VAL A O 1
ATOM 1195 N N . GLU A 1 151 ? -2.389 -7.283 27.702 1.00 91.06 151 GLU A N 1
ATOM 1196 C CA . GLU A 1 151 ? -3.796 -7.130 28.102 1.00 91.06 151 GLU A CA 1
ATOM 1197 C C . GLU A 1 151 ? -4.487 -6.020 27.303 1.00 91.06 151 GLU A C 1
ATOM 1199 O O . GLU A 1 151 ? -3.840 -5.071 26.875 1.00 91.06 151 GLU A O 1
ATOM 1204 N N . SER A 1 152 ? -5.813 -6.086 27.139 1.00 91.06 152 SER A N 1
ATOM 1205 C CA . SER A 1 152 ? -6.562 -5.125 26.308 1.00 91.06 152 SER A CA 1
ATOM 1206 C C . SER A 1 152 ? -6.482 -3.672 26.788 1.00 91.06 152 SER A C 1
ATOM 1208 O O . SER A 1 152 ? -6.536 -2.749 25.978 1.00 91.06 152 SER A O 1
ATOM 1210 N N . ASN A 1 153 ? -6.316 -3.462 28.099 1.00 91.81 153 ASN A N 1
ATOM 1211 C CA . ASN A 1 153 ? -6.289 -2.132 28.710 1.00 91.81 153 ASN A CA 1
ATOM 1212 C C . ASN A 1 153 ? -5.195 -1.234 28.108 1.00 91.81 153 ASN A C 1
ATOM 1214 O O . ASN A 1 153 ? -5.385 -0.024 28.007 1.00 91.81 153 ASN A O 1
ATOM 1218 N N . VAL A 1 154 ? -4.069 -1.814 27.671 1.00 90.50 154 VAL A N 1
ATOM 1219 C CA . VAL A 1 154 ? -2.949 -1.060 27.079 1.00 90.50 154 VAL A CA 1
ATOM 1220 C C . VAL A 1 154 ? -3.269 -0.507 25.689 1.00 90.50 154 VAL A C 1
ATOM 1222 O O . VAL A 1 154 ? -2.632 0.449 25.262 1.00 90.50 154 VAL A O 1
ATOM 1225 N N . PHE A 1 155 ? -4.273 -1.069 25.011 1.00 91.25 155 PHE A N 1
ATOM 1226 C CA . PHE A 1 155 ? -4.794 -0.581 23.733 1.00 91.25 155 PHE A CA 1
ATOM 1227 C C . PHE A 1 155 ? -5.969 0.393 23.920 1.00 91.25 155 PHE A C 1
ATOM 1229 O O . PHE A 1 155 ? -6.574 0.833 22.943 1.00 91.25 155 PHE A O 1
ATOM 1236 N N . GLY A 1 156 ? -6.336 0.713 25.166 1.00 90.56 156 GLY A N 1
ATOM 1237 C CA . GLY A 1 156 ? -7.448 1.612 25.470 1.00 90.56 156 GLY A CA 1
ATOM 1238 C C . GLY A 1 156 ? -8.826 0.986 25.237 1.00 90.56 156 GLY A C 1
ATOM 1239 O O . GLY A 1 156 ? -9.706 1.649 24.693 1.00 90.56 156 GLY A O 1
ATOM 1240 N N . GLY A 1 157 ? -9.018 -0.286 25.608 1.00 91.38 157 GLY A N 1
ATOM 1241 C CA . GLY A 1 157 ? -10.322 -0.956 25.530 1.00 91.38 157 GLY A CA 1
ATOM 1242 C C . GLY A 1 157 ? -10.435 -2.220 26.383 1.00 91.38 157 GLY A C 1
ATOM 1243 O O . GLY A 1 157 ? -9.488 -2.659 27.044 1.00 91.38 157 GLY A O 1
ATOM 1244 N N . THR A 1 158 ? -11.627 -2.806 26.375 1.00 94.50 158 THR A N 1
ATOM 1245 C CA . THR A 1 158 ? -11.957 -4.060 27.063 1.00 94.50 158 THR A CA 1
ATOM 1246 C C . THR A 1 158 ? -11.424 -5.280 26.309 1.00 94.50 158 THR A C 1
ATOM 1248 O O . THR A 1 158 ? -10.919 -5.182 25.188 1.00 94.50 158 THR A O 1
ATOM 1251 N N . THR A 1 159 ? -11.498 -6.458 26.936 1.00 93.00 159 THR A N 1
ATOM 1252 C CA . THR A 1 159 ? -11.057 -7.704 26.291 1.00 93.00 159 THR A CA 1
ATOM 1253 C C . THR A 1 159 ? -11.944 -8.041 25.101 1.00 93.00 159 THR A C 1
ATOM 1255 O O . THR A 1 159 ? -11.436 -8.521 24.093 1.00 93.00 159 THR A O 1
ATOM 1258 N N . GLU A 1 160 ? -13.236 -7.741 25.193 1.00 93.75 160 GLU A N 1
ATOM 1259 C CA . GLU A 1 160 ? -14.203 -7.874 24.112 1.00 93.75 160 GLU A CA 1
ATOM 1260 C C . GLU A 1 160 ? -13.859 -6.951 22.938 1.00 93.75 160 GLU A C 1
ATOM 1262 O O . GLU A 1 160 ? -13.886 -7.405 21.793 1.00 93.75 160 GLU A O 1
ATOM 1267 N N . ASP A 1 161 ? -13.461 -5.703 23.220 1.00 92.94 161 ASP A N 1
ATOM 1268 C CA . ASP A 1 161 ? -13.079 -4.734 22.186 1.00 92.94 161 ASP A CA 1
ATOM 1269 C C . ASP A 1 161 ? -11.882 -5.226 21.368 1.00 92.94 161 ASP A C 1
ATOM 1271 O O . ASP A 1 161 ? -11.892 -5.080 20.153 1.00 92.94 161 ASP A O 1
ATOM 1275 N N . TYR A 1 162 ? -10.878 -5.846 22.008 1.00 95.19 162 TYR A N 1
ATOM 1276 C CA . TYR A 1 162 ? -9.622 -6.274 21.365 1.00 95.19 162 TYR A CA 1
ATOM 1277 C C . TYR A 1 162 ? -9.440 -7.797 21.245 1.00 95.19 162 TYR A C 1
ATOM 1279 O O . TYR A 1 162 ? -8.314 -8.299 21.136 1.00 95.19 162 TYR A O 1
ATOM 1287 N N . GLN A 1 163 ? -10.529 -8.568 21.286 1.00 94.69 163 GLN A N 1
ATOM 1288 C CA . GLN A 1 163 ? -10.462 -10.034 21.343 1.00 94.69 163 GLN A CA 1
ATOM 1289 C C . GLN A 1 163 ? -9.730 -10.658 20.143 1.00 94.69 163 GLN A C 1
ATOM 1291 O O . GLN A 1 163 ? -8.994 -11.634 20.308 1.00 94.69 163 GLN A O 1
ATOM 1296 N N . VAL A 1 164 ? -9.891 -10.085 18.945 1.00 94.69 164 VAL A N 1
ATOM 1297 C CA . VAL A 1 164 ? -9.285 -10.596 17.707 1.00 94.69 164 VAL A CA 1
ATOM 1298 C C . VAL A 1 164 ? -7.779 -10.358 17.725 1.00 94.69 164 VAL A C 1
ATOM 1300 O O . VAL A 1 164 ? -7.006 -11.296 17.516 1.00 94.69 164 VAL A O 1
ATOM 1303 N N . LEU A 1 165 ? -7.350 -9.132 18.045 1.00 95.38 165 LEU A N 1
ATOM 1304 C CA . LEU A 1 165 ? -5.932 -8.790 18.158 1.00 95.38 165 LEU A CA 1
ATOM 1305 C C . LEU A 1 165 ? -5.236 -9.645 19.226 1.00 95.38 165 LEU A C 1
ATOM 1307 O O . LEU A 1 165 ? -4.189 -10.239 18.960 1.00 95.38 165 LEU A O 1
ATOM 1311 N N . LEU A 1 166 ? -5.836 -9.767 20.415 1.00 95.38 166 LEU A N 1
ATOM 1312 C CA . LEU A 1 166 ? -5.299 -10.601 21.493 1.00 95.38 166 LEU A CA 1
ATOM 1313 C C . LEU A 1 166 ? -5.204 -12.076 21.088 1.00 95.38 166 LEU A C 1
ATOM 1315 O O . LEU A 1 166 ? -4.234 -12.743 21.453 1.00 95.38 166 LEU A O 1
ATOM 1319 N N . GLY A 1 167 ? -6.179 -12.579 20.326 1.00 94.94 167 GLY A N 1
ATOM 1320 C CA . GLY A 1 167 ? -6.153 -13.921 19.751 1.00 94.94 167 GLY A CA 1
ATOM 1321 C C . GLY A 1 167 ? -4.927 -14.144 18.867 1.00 94.94 167 GLY A C 1
ATOM 1322 O O . GLY A 1 167 ? -4.191 -15.106 19.088 1.00 94.94 167 GLY A O 1
ATOM 1323 N N . LYS A 1 168 ? -4.644 -13.219 17.940 1.00 94.81 168 LYS A N 1
ATOM 1324 C CA . LYS A 1 168 ? -3.476 -13.303 17.044 1.00 94.81 168 LYS A CA 1
ATOM 1325 C C . LYS A 1 168 ? -2.147 -13.199 17.791 1.00 94.81 168 LYS A C 1
ATOM 1327 O O . LYS A 1 168 ? -1.224 -13.962 17.505 1.00 94.81 168 LYS A O 1
ATOM 1332 N N . ILE A 1 169 ? -2.055 -12.287 18.766 1.00 95.12 169 ILE A N 1
ATOM 1333 C CA . ILE A 1 169 ? -0.865 -12.116 19.618 1.00 95.12 169 ILE A CA 1
ATOM 1334 C C . ILE A 1 169 ? -0.568 -13.422 20.366 1.00 95.12 169 ILE A C 1
ATOM 1336 O O . ILE A 1 169 ? 0.526 -13.971 20.252 1.00 95.12 169 ILE A O 1
ATOM 1340 N N . LYS A 1 170 ? -1.564 -13.976 21.071 1.00 93.81 170 LYS A N 1
ATOM 1341 C CA . LYS A 1 170 ? -1.431 -15.239 21.822 1.00 93.81 170 LYS A CA 1
ATOM 1342 C C . LYS A 1 170 ? -1.219 -16.450 20.918 1.00 93.81 170 LYS A C 1
ATOM 1344 O O . LYS A 1 170 ? -0.557 -17.402 21.322 1.00 93.81 170 LYS A O 1
ATOM 1349 N N . GLY A 1 171 ? -1.767 -16.412 19.707 1.00 93.06 171 GLY A N 1
ATOM 1350 C CA . GLY A 1 171 ? -1.612 -17.451 18.696 1.00 93.06 171 GLY A CA 1
ATOM 1351 C C . GLY A 1 171 ? -0.245 -17.470 18.010 1.00 93.06 171 GLY A C 1
ATOM 1352 O O . GLY A 1 171 ? 0.057 -18.460 17.344 1.00 93.06 171 GLY A O 1
ATOM 1353 N N . GLY A 1 172 ? 0.576 -16.420 18.166 1.00 92.44 172 GLY A N 1
ATOM 1354 C CA . GLY A 1 172 ? 1.838 -16.273 17.435 1.00 92.44 172 GLY A CA 1
ATOM 1355 C C . GLY A 1 172 ? 1.628 -16.076 15.930 1.00 92.44 172 GLY A C 1
ATOM 1356 O O . GLY A 1 172 ? 2.400 -16.586 15.123 1.00 92.44 172 GLY A O 1
ATOM 1357 N N . GLU A 1 173 ? 0.553 -15.380 15.553 1.00 94.38 173 GLU A N 1
ATOM 1358 C CA . GLU A 1 173 ? 0.054 -15.248 14.174 1.00 94.38 173 GLU A CA 1
ATOM 1359 C C . GLU A 1 173 ? 0.467 -13.911 13.530 1.00 94.38 173 GLU A C 1
ATOM 1361 O O . GLU A 1 173 ? -0.165 -13.441 12.585 1.00 94.38 173 GLU A O 1
ATOM 1366 N N . ILE A 1 174 ? 1.507 -13.264 14.065 1.00 95.75 174 ILE A N 1
ATOM 1367 C CA . ILE A 1 174 ? 1.975 -11.945 13.633 1.00 95.75 174 ILE A CA 1
ATOM 1368 C C . ILE A 1 174 ? 3.493 -12.000 13.435 1.00 95.75 174 ILE A C 1
ATOM 1370 O O . ILE A 1 174 ? 4.224 -12.452 14.318 1.00 95.75 174 ILE A O 1
ATOM 1374 N N . PHE A 1 175 ? 3.970 -11.533 12.282 1.00 95.56 175 PHE A N 1
ATOM 1375 C CA . PHE A 1 175 ? 5.377 -11.623 11.882 1.00 95.56 175 PHE A CA 1
ATOM 1376 C C . PHE A 1 175 ? 5.894 -10.298 11.320 1.00 95.56 175 PHE A C 1
ATOM 1378 O O . PHE A 1 175 ? 5.132 -9.529 10.734 1.00 95.56 175 PHE A O 1
ATOM 1385 N N . ASP A 1 176 ? 7.203 -10.065 11.431 1.00 96.94 176 ASP A N 1
ATOM 1386 C CA . ASP A 1 176 ? 7.899 -9.002 10.698 1.00 96.94 176 ASP A CA 1
ATOM 1387 C C . ASP A 1 176 ? 8.847 -9.623 9.666 1.00 96.94 176 ASP A C 1
ATOM 1389 O O . ASP A 1 176 ? 9.807 -10.316 10.013 1.00 96.94 176 ASP A O 1
ATOM 1393 N N . TYR A 1 177 ? 8.574 -9.381 8.384 1.00 96.44 177 TYR A N 1
ATOM 1394 C CA . TYR A 1 177 ? 9.393 -9.876 7.279 1.00 96.44 177 TYR A CA 1
ATOM 1395 C C . TYR A 1 177 ? 10.604 -8.977 6.986 1.00 96.44 177 TYR A C 1
ATOM 1397 O O . TYR A 1 177 ? 11.527 -9.410 6.294 1.00 96.44 177 TYR A O 1
ATOM 1405 N N . GLY A 1 178 ? 10.639 -7.754 7.521 1.00 96.06 178 GLY A N 1
ATOM 1406 C CA . GLY A 1 178 ? 11.665 -6.755 7.231 1.00 96.06 178 GLY A CA 1
ATOM 1407 C C . GLY A 1 178 ? 11.248 -5.784 6.126 1.00 96.06 178 GLY A C 1
ATOM 1408 O O . GLY A 1 178 ? 10.078 -5.420 6.016 1.00 96.06 178 GLY A O 1
ATOM 1409 N N . ASN A 1 179 ? 12.206 -5.309 5.332 1.00 96.38 179 ASN A N 1
ATOM 1410 C CA . ASN A 1 179 ? 11.966 -4.302 4.294 1.00 96.38 179 ASN A CA 1
ATOM 1411 C C . ASN A 1 179 ? 12.170 -4.857 2.894 1.00 96.38 179 ASN A C 1
ATOM 1413 O O . ASN A 1 179 ? 13.098 -5.636 2.663 1.00 96.38 179 ASN A O 1
ATOM 1417 N N . ILE A 1 180 ? 11.390 -4.355 1.940 1.00 95.38 180 ILE A N 1
ATOM 1418 C CA . ILE A 1 180 ? 11.767 -4.433 0.530 1.00 95.38 180 ILE A CA 1
ATOM 1419 C C . ILE A 1 180 ? 13.138 -3.772 0.373 1.00 95.38 180 ILE A C 1
ATOM 1421 O O . ILE A 1 180 ? 13.378 -2.661 0.851 1.00 95.38 180 ILE A O 1
ATOM 1425 N N . PHE A 1 181 ? 14.065 -4.487 -0.258 1.00 91.50 181 PHE A N 1
ATOM 1426 C CA . PHE A 1 181 ? 15.386 -3.950 -0.550 1.00 91.50 181 PHE A CA 1
ATOM 1427 C C . PHE A 1 181 ? 15.322 -3.099 -1.815 1.00 91.50 181 PHE A C 1
ATOM 1429 O O . PHE A 1 181 ? 14.891 -3.611 -2.840 1.00 91.50 181 PHE A O 1
ATOM 1436 N N . PHE A 1 182 ? 15.820 -1.864 -1.776 1.00 90.56 182 PHE A N 1
ATOM 1437 C CA . PHE A 1 182 ? 16.025 -1.019 -2.957 1.00 90.56 182 PHE A CA 1
ATOM 1438 C C . PHE A 1 182 ? 17.507 -0.686 -3.111 1.00 90.56 182 PHE A C 1
ATOM 1440 O O . PHE A 1 182 ? 18.205 -0.468 -2.118 1.00 90.56 182 PHE A O 1
ATOM 1447 N N . ASN A 1 183 ? 17.990 -0.654 -4.352 1.00 85.56 183 ASN A N 1
ATOM 1448 C CA . ASN A 1 183 ? 19.355 -0.236 -4.671 1.00 85.56 183 ASN A CA 1
ATOM 1449 C C . ASN A 1 183 ? 19.335 1.167 -5.297 1.00 85.56 183 ASN A C 1
ATOM 1451 O O . ASN A 1 183 ? 18.422 1.509 -6.040 1.00 85.56 183 ASN A O 1
ATOM 1455 N N . THR A 1 184 ? 20.352 1.982 -5.016 1.00 79.50 184 THR A N 1
ATOM 1456 C CA . THR A 1 184 ? 20.444 3.376 -5.479 1.00 79.50 184 THR A CA 1
ATOM 1457 C C . THR A 1 184 ? 20.560 3.529 -6.997 1.00 79.50 184 THR A C 1
ATOM 1459 O O . THR A 1 184 ? 20.365 4.630 -7.499 1.00 79.50 184 THR A O 1
ATOM 1462 N N . GLN A 1 185 ? 20.882 2.456 -7.726 1.00 81.88 185 GLN A N 1
ATOM 1463 C CA . GLN A 1 185 ? 20.987 2.452 -9.192 1.00 81.88 185 GLN A CA 1
ATOM 1464 C C . GLN A 1 185 ? 19.712 1.965 -9.901 1.00 81.88 185 GLN A C 1
ATOM 1466 O O . GLN A 1 185 ? 19.688 1.885 -11.127 1.00 81.88 185 GLN A O 1
ATOM 1471 N N . GLU A 1 186 ? 18.668 1.598 -9.155 1.00 87.00 186 GLU A N 1
ATOM 1472 C CA . GLU A 1 186 ? 17.403 1.149 -9.739 1.00 87.00 186 GLU A CA 1
ATOM 1473 C C . GLU A 1 186 ? 16.614 2.338 -10.307 1.00 87.00 186 GLU A C 1
ATOM 1475 O O . GLU A 1 186 ? 16.592 3.430 -9.738 1.00 87.00 186 GLU A O 1
ATOM 1480 N N . SER A 1 187 ? 15.941 2.128 -11.436 1.00 86.75 187 SER A N 1
ATOM 1481 C CA . SER A 1 187 ? 14.999 3.099 -11.982 1.00 86.75 187 SER A CA 1
ATOM 1482 C C . SER A 1 187 ? 13.736 3.160 -11.110 1.00 86.75 187 SER A C 1
ATOM 1484 O O . SER A 1 187 ? 13.333 2.135 -10.548 1.00 86.75 187 SER A O 1
ATOM 1486 N N . PRO A 1 188 ? 13.044 4.313 -11.027 1.00 87.44 188 PRO A N 1
ATOM 1487 C CA . PRO A 1 188 ? 11.771 4.410 -10.310 1.00 87.44 188 PRO A CA 1
ATOM 1488 C C . PRO A 1 188 ? 10.749 3.351 -10.745 1.00 87.44 188 PRO A C 1
ATOM 1490 O O . PRO A 1 188 ? 10.146 2.690 -9.904 1.00 87.44 188 PRO A O 1
ATOM 1493 N N . ASN A 1 189 ? 10.611 3.120 -12.055 1.00 84.56 189 ASN A N 1
ATOM 1494 C CA . ASN A 1 189 ? 9.690 2.116 -12.594 1.00 84.56 189 ASN A CA 1
ATOM 1495 C C . ASN A 1 189 ? 10.016 0.712 -12.077 1.00 84.56 189 ASN A C 1
ATOM 1497 O O . ASN A 1 189 ? 9.111 -0.042 -11.728 1.00 84.56 189 ASN A O 1
ATOM 1501 N N . PHE A 1 190 ? 11.302 0.370 -11.977 1.00 87.06 190 PHE A N 1
ATOM 1502 C CA . PHE A 1 190 ? 11.708 -0.912 -11.420 1.00 87.06 190 PHE A CA 1
ATOM 1503 C C . PHE A 1 190 ? 11.443 -1.023 -9.923 1.00 87.06 190 PHE A C 1
ATOM 1505 O O . PHE A 1 190 ? 11.060 -2.089 -9.450 1.00 87.06 190 PHE A O 1
ATOM 1512 N N . MET A 1 191 ? 11.613 0.062 -9.164 1.00 92.00 191 MET A N 1
ATOM 1513 C CA . MET A 1 191 ? 11.274 0.064 -7.740 1.00 92.00 191 MET A CA 1
ATOM 1514 C C . MET A 1 191 ? 9.780 -0.232 -7.530 1.00 92.00 191 MET A C 1
ATOM 1516 O O . MET A 1 191 ? 9.441 -1.072 -6.696 1.00 92.00 191 MET A O 1
ATOM 1520 N N . TYR A 1 192 ? 8.891 0.365 -8.332 1.00 92.88 192 TYR A N 1
ATOM 1521 C CA . TYR A 1 192 ? 7.457 0.050 -8.297 1.00 92.88 192 TYR A CA 1
ATOM 1522 C C . TYR A 1 192 ? 7.150 -1.380 -8.768 1.00 92.88 192 TYR A C 1
ATOM 1524 O O . TYR A 1 192 ? 6.349 -2.068 -8.136 1.00 92.88 192 TYR A O 1
ATOM 1532 N N . GLU A 1 193 ? 7.834 -1.872 -9.805 1.00 89.88 193 GLU A N 1
ATOM 1533 C CA . GLU A 1 193 ? 7.725 -3.270 -10.251 1.00 89.88 193 GLU A CA 1
ATOM 1534 C C . GLU A 1 193 ? 8.107 -4.252 -9.131 1.00 89.88 193 GLU A C 1
ATOM 1536 O O . GLU A 1 193 ? 7.432 -5.258 -8.925 1.00 89.88 193 GLU A O 1
ATOM 1541 N N . LYS A 1 194 ? 9.147 -3.960 -8.341 1.00 92.44 194 LYS A N 1
ATOM 1542 C CA . LYS A 1 194 ? 9.531 -4.795 -7.190 1.00 92.44 194 LYS A CA 1
ATOM 1543 C C . LYS A 1 194 ? 8.440 -4.845 -6.128 1.00 92.44 194 LYS A C 1
ATOM 1545 O O . LYS A 1 194 ? 8.156 -5.924 -5.608 1.00 92.44 194 LYS A O 1
ATOM 1550 N N . ILE A 1 195 ? 7.814 -3.704 -5.829 1.00 96.69 195 ILE A N 1
ATOM 1551 C CA . ILE A 1 195 ? 6.673 -3.641 -4.906 1.00 96.69 195 ILE A CA 1
ATOM 1552 C C . ILE A 1 195 ? 5.533 -4.521 -5.429 1.00 96.69 195 ILE A C 1
ATOM 1554 O O . ILE A 1 195 ? 5.031 -5.365 -4.690 1.00 96.69 195 ILE A O 1
ATOM 1558 N N . TYR A 1 196 ? 5.198 -4.401 -6.716 1.00 96.50 196 TYR A N 1
ATOM 1559 C CA . TYR A 1 196 ? 4.172 -5.214 -7.372 1.00 96.50 196 TYR A CA 1
ATOM 1560 C C . TYR A 1 196 ? 4.479 -6.716 -7.278 1.00 96.50 196 TYR A C 1
ATOM 1562 O O . TYR A 1 196 ? 3.645 -7.491 -6.814 1.00 96.50 196 TYR A O 1
ATOM 1570 N N . ARG A 1 197 ? 5.701 -7.147 -7.622 1.00 93.94 197 ARG A N 1
ATOM 1571 C CA . ARG A 1 197 ? 6.108 -8.565 -7.562 1.00 93.94 197 ARG A CA 1
ATOM 1572 C C . ARG A 1 197 ? 6.067 -9.133 -6.147 1.00 93.94 197 ARG A C 1
ATOM 1574 O O . ARG A 1 197 ? 5.699 -10.292 -5.955 1.00 93.94 197 ARG A O 1
ATOM 1581 N N . ILE A 1 198 ? 6.452 -8.336 -5.153 1.00 95.81 198 ILE A N 1
ATOM 1582 C CA . ILE A 1 198 ? 6.374 -8.736 -3.745 1.00 95.81 198 ILE A CA 1
ATOM 1583 C C . ILE A 1 198 ? 4.913 -8.839 -3.304 1.00 95.81 198 ILE A C 1
ATOM 1585 O O . ILE A 1 198 ? 4.559 -9.825 -2.661 1.00 95.81 198 ILE A O 1
ATOM 1589 N N . ALA A 1 199 ? 4.054 -7.902 -3.707 1.00 97.81 199 ALA A N 1
ATOM 1590 C CA . ALA A 1 199 ? 2.624 -7.963 -3.428 1.00 97.81 199 ALA A CA 1
ATOM 1591 C C . ALA A 1 199 ? 1.959 -9.196 -4.057 1.00 97.81 199 ALA A C 1
ATOM 1593 O O . ALA A 1 199 ? 1.259 -9.928 -3.358 1.00 97.81 199 ALA A O 1
ATOM 1594 N N . GLN A 1 200 ? 2.260 -9.507 -5.323 1.00 96.56 200 GLN A N 1
ATOM 1595 C CA . GLN A 1 200 ? 1.809 -10.747 -5.969 1.00 96.56 200 GLN A CA 1
ATOM 1596 C C . GLN A 1 200 ? 2.212 -11.970 -5.143 1.00 96.56 200 GLN A C 1
ATOM 1598 O O . GLN A 1 200 ? 1.361 -12.771 -4.760 1.00 96.56 200 GLN A O 1
ATOM 1603 N N . LYS A 1 201 ? 3.497 -12.053 -4.769 1.00 94.94 201 LYS A N 1
ATOM 1604 C CA . LYS A 1 201 ? 4.007 -13.141 -3.929 1.00 94.94 201 LYS A CA 1
ATOM 1605 C C . LYS A 1 201 ? 3.262 -13.236 -2.596 1.00 94.94 201 LYS A C 1
ATOM 1607 O O . LYS A 1 201 ? 3.032 -14.342 -2.123 1.00 94.94 201 LYS A O 1
ATOM 1612 N N . THR A 1 202 ? 2.882 -12.116 -1.978 1.00 96.50 202 THR A N 1
ATOM 1613 C CA . THR A 1 202 ? 2.101 -12.141 -0.731 1.00 96.50 202 THR A CA 1
ATOM 1614 C C . THR A 1 202 ? 0.657 -12.590 -0.935 1.00 96.50 202 THR A C 1
ATOM 1616 O O . THR A 1 202 ? 0.174 -13.380 -0.131 1.00 96.50 202 THR A O 1
ATOM 1619 N N . PHE A 1 203 ? -0.019 -12.153 -2.001 1.00 97.31 203 PHE A N 1
ATOM 1620 C CA . PHE A 1 203 ? -1.413 -12.523 -2.276 1.00 97.31 203 PHE A CA 1
ATOM 1621 C C . PHE A 1 203 ? -1.570 -13.953 -2.806 1.00 97.31 203 PHE A C 1
ATOM 1623 O O . PHE A 1 203 ? -2.647 -14.537 -2.700 1.00 97.31 203 PHE A O 1
ATOM 1630 N N . ASP A 1 204 ? -0.504 -14.543 -3.345 1.00 95.56 204 ASP A N 1
ATOM 1631 C CA . ASP A 1 204 ? -0.459 -15.964 -3.698 1.00 95.56 204 ASP A CA 1
ATOM 1632 C C . ASP A 1 204 ? -0.288 -16.883 -2.487 1.00 95.56 204 ASP A C 1
ATOM 1634 O O . ASP A 1 204 ? -0.488 -18.095 -2.592 1.00 95.56 204 ASP A O 1
ATOM 1638 N N . ARG A 1 205 ? 0.063 -16.331 -1.323 1.00 93.88 205 ARG A N 1
ATOM 1639 C CA . ARG A 1 205 ? 0.195 -17.114 -0.102 1.00 93.88 205 ARG A CA 1
ATOM 1640 C C . ARG A 1 205 ? -1.142 -17.252 0.599 1.00 93.88 205 ARG A C 1
ATOM 1642 O O . ARG A 1 205 ? -1.669 -16.303 1.177 1.00 93.88 205 ARG A O 1
ATOM 1649 N N . GLU A 1 206 ? -1.621 -18.487 0.653 1.00 88.12 206 GLU A N 1
ATOM 1650 C CA . GLU A 1 206 ? -2.706 -18.848 1.554 1.00 88.12 206 GLU A CA 1
ATOM 1651 C C . GLU A 1 206 ? -2.348 -18.457 2.994 1.00 88.12 206 GLU A C 1
ATOM 1653 O O . GLU A 1 206 ? -1.194 -18.560 3.429 1.00 88.12 206 GLU A O 1
ATOM 1658 N N . ASN A 1 207 ? -3.357 -17.997 3.735 1.00 94.50 207 ASN A N 1
ATOM 1659 C CA . ASN A 1 207 ? -3.247 -17.613 5.138 1.00 94.50 207 ASN A CA 1
ATOM 1660 C C . ASN A 1 207 ? -2.316 -16.424 5.450 1.00 94.50 207 ASN A C 1
ATOM 1662 O O . ASN A 1 207 ? -2.037 -16.196 6.625 1.00 94.50 207 ASN A O 1
ATOM 1666 N N . LEU A 1 208 ? -1.852 -15.644 4.470 1.00 97.31 208 LEU A N 1
ATOM 1667 C CA . LEU A 1 208 ? -1.112 -14.407 4.731 1.00 97.31 208 LEU A CA 1
ATOM 1668 C C . LEU A 1 208 ? -1.979 -13.175 4.460 1.00 97.31 208 LEU A C 1
ATOM 1670 O O . LEU A 1 208 ? -2.571 -13.050 3.395 1.00 97.31 208 LEU A O 1
ATOM 1674 N N . ILE A 1 209 ? -1.986 -12.237 5.405 1.00 97.94 209 ILE A N 1
ATOM 1675 C CA . ILE A 1 209 ? -2.506 -10.882 5.223 1.00 97.94 209 ILE A CA 1
ATOM 1676 C C . ILE A 1 209 ? -1.318 -9.920 5.340 1.00 97.94 209 ILE A C 1
ATOM 1678 O O . ILE A 1 209 ? -0.813 -9.705 6.450 1.00 97.94 209 ILE A O 1
ATOM 1682 N N . PRO A 1 210 ? -0.809 -9.379 4.224 1.00 98.12 210 PRO A N 1
ATOM 1683 C CA . PRO A 1 210 ? 0.301 -8.445 4.259 1.00 98.12 210 PRO A CA 1
ATOM 1684 C C . PRO A 1 210 ? -0.137 -7.076 4.795 1.00 98.12 210 PRO A C 1
ATOM 1686 O O . PRO A 1 210 ? -1.172 -6.534 4.407 1.00 98.12 210 PRO A O 1
ATOM 1689 N N . PHE A 1 211 ? 0.690 -6.522 5.676 1.00 98.56 211 PHE A N 1
ATOM 1690 C CA . PHE A 1 211 ? 0.643 -5.138 6.133 1.00 98.56 211 PHE A CA 1
ATOM 1691 C C . PHE A 1 211 ? 1.884 -4.418 5.615 1.00 98.56 211 PHE A C 1
ATOM 1693 O O . PHE A 1 211 ? 2.994 -4.631 6.113 1.00 98.56 211 PHE A O 1
ATOM 1700 N N . PHE A 1 212 ? 1.704 -3.574 4.608 1.00 98.81 212 PHE A N 1
ATOM 1701 C CA . PHE A 1 212 ? 2.775 -2.779 4.033 1.00 98.81 212 PHE A CA 1
ATOM 1702 C C . PHE A 1 212 ? 2.936 -1.468 4.809 1.00 98.81 212 PHE A C 1
ATOM 1704 O O . PHE A 1 212 ? 1.965 -0.758 5.049 1.00 98.81 212 PHE A O 1
ATOM 1711 N N . ILE A 1 213 ? 4.157 -1.155 5.242 1.00 98.62 213 ILE A N 1
ATOM 1712 C CA . ILE A 1 213 ? 4.430 0.007 6.098 1.00 98.62 213 ILE A CA 1
ATOM 1713 C C . ILE A 1 213 ? 5.368 0.982 5.392 1.00 98.62 213 ILE A C 1
ATOM 1715 O O . ILE A 1 213 ? 6.522 0.643 5.119 1.00 98.62 213 ILE A O 1
ATOM 1719 N N . GLY A 1 214 ? 4.919 2.221 5.228 1.00 95.12 214 GLY A N 1
ATOM 1720 C CA . GLY A 1 214 ? 5.743 3.360 4.850 1.00 95.12 214 GLY A CA 1
ATOM 1721 C C . GLY A 1 214 ? 5.661 3.749 3.387 1.00 95.12 214 GLY A C 1
ATOM 1722 O O . GLY A 1 214 ? 4.913 3.173 2.608 1.00 95.12 214 GLY A O 1
ATOM 1723 N N . GLY A 1 215 ? 6.468 4.752 3.057 1.00 97.25 215 GLY A N 1
ATOM 1724 C CA . GLY A 1 215 ? 6.441 5.396 1.758 1.00 97.25 215 GLY A CA 1
ATOM 1725 C C . GLY A 1 215 ? 5.355 6.457 1.632 1.00 97.25 215 GLY A C 1
ATOM 1726 O O . GLY A 1 215 ? 4.525 6.649 2.523 1.00 97.25 215 GLY A O 1
ATOM 1727 N N . ASP A 1 216 ? 5.434 7.203 0.537 1.00 98.00 216 ASP A N 1
ATOM 1728 C CA . ASP A 1 216 ? 4.340 8.070 0.099 1.00 98.00 216 ASP A CA 1
ATOM 1729 C C . ASP A 1 216 ? 3.245 7.227 -0.576 1.00 98.00 216 ASP A C 1
ATOM 1731 O O . ASP A 1 216 ? 3.453 6.047 -0.877 1.00 98.00 216 ASP A O 1
ATOM 1735 N N . HIS A 1 217 ? 2.088 7.820 -0.851 1.00 98.25 217 HIS A N 1
ATOM 1736 C CA . HIS A 1 217 ? 0.918 7.087 -1.339 1.00 98.25 217 HIS A CA 1
ATOM 1737 C C . HIS A 1 217 ? 1.111 6.458 -2.726 1.00 98.25 217 HIS A C 1
ATOM 1739 O O . HIS A 1 217 ? 0.371 5.561 -3.130 1.00 98.25 217 HIS A O 1
ATOM 1745 N N . SER A 1 218 ? 2.163 6.834 -3.465 1.00 97.50 218 SER A N 1
ATOM 1746 C CA . SER A 1 218 ? 2.466 6.205 -4.754 1.00 97.50 218 SER A CA 1
ATOM 1747 C C . SER A 1 218 ? 2.771 4.715 -4.604 1.00 97.50 218 SER A C 1
ATOM 1749 O O . SER A 1 218 ? 2.554 3.946 -5.541 1.00 97.50 218 SER A O 1
ATOM 1751 N N . ILE A 1 219 ? 3.241 4.262 -3.439 1.00 98.44 219 ILE A N 1
ATOM 1752 C CA . ILE A 1 219 ? 3.521 2.840 -3.225 1.00 98.44 219 ILE A CA 1
ATOM 1753 C C . ILE A 1 219 ? 2.251 1.977 -3.239 1.00 98.44 219 ILE A C 1
ATOM 1755 O O . ILE A 1 219 ? 2.353 0.785 -3.518 1.00 98.44 219 ILE A O 1
ATOM 1759 N N . SER A 1 220 ? 1.063 2.555 -3.040 1.00 98.75 220 SER A N 1
ATOM 1760 C CA . SER A 1 220 ? -0.206 1.818 -3.042 1.00 98.75 220 SER A CA 1
ATOM 1761 C C . SER A 1 220 ? -0.646 1.384 -4.438 1.00 98.75 220 SER A C 1
ATOM 1763 O O . SER A 1 220 ? -1.277 0.338 -4.567 1.00 98.75 220 SER A O 1
ATOM 1765 N N . TYR A 1 221 ? -0.265 2.097 -5.507 1.00 98.50 221 TYR A N 1
ATOM 1766 C CA . TYR A 1 221 ? -0.581 1.669 -6.880 1.00 98.50 221 TYR A CA 1
ATOM 1767 C C . TYR A 1 221 ? -0.061 0.260 -7.211 1.00 98.50 221 TYR A C 1
ATOM 1769 O O . TYR A 1 221 ? -0.885 -0.588 -7.541 1.00 98.50 221 TYR A O 1
ATOM 1777 N N . PRO A 1 222 ? 1.247 -0.062 -7.115 1.00 97.88 222 PRO A N 1
ATOM 1778 C CA . PRO A 1 222 ? 1.716 -1.413 -7.427 1.00 97.88 222 PRO A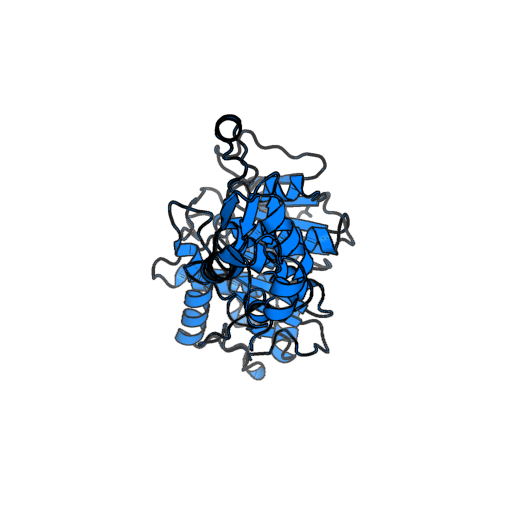 CA 1
ATOM 1779 C C . PRO A 1 222 ? 1.148 -2.490 -6.486 1.00 97.88 222 PRO A C 1
ATOM 1781 O O . PRO A 1 222 ? 0.969 -3.630 -6.916 1.00 97.88 222 PRO A O 1
ATOM 1784 N N . LEU A 1 223 ? 0.829 -2.150 -5.230 1.00 98.81 223 LEU A N 1
ATOM 1785 C CA . LEU A 1 223 ? 0.177 -3.067 -4.286 1.00 98.81 223 LEU A CA 1
ATOM 1786 C C . LEU A 1 223 ? -1.258 -3.392 -4.724 1.00 98.81 223 LEU A C 1
ATOM 1788 O O . LEU A 1 223 ? -1.628 -4.560 -4.848 1.00 98.81 223 LEU A O 1
ATOM 1792 N N . ILE A 1 224 ? -2.049 -2.361 -5.024 1.00 98.81 224 ILE A N 1
ATOM 1793 C CA . ILE A 1 224 ? -3.432 -2.499 -5.487 1.00 98.81 224 ILE A CA 1
ATOM 1794 C C . ILE A 1 224 ? -3.466 -3.138 -6.872 1.00 98.81 224 ILE A C 1
ATOM 1796 O O . ILE A 1 224 ? -4.305 -3.999 -7.103 1.00 98.81 224 ILE A O 1
ATOM 1800 N N . LYS A 1 225 ? -2.530 -2.815 -7.769 1.00 98.56 225 LYS A N 1
ATOM 1801 C CA . LYS A 1 225 ? -2.393 -3.476 -9.071 1.00 98.56 225 LYS A CA 1
ATOM 1802 C C . LYS A 1 225 ? -2.228 -4.988 -8.923 1.00 98.56 225 LYS A C 1
ATOM 1804 O O . LYS A 1 225 ? -2.919 -5.748 -9.593 1.00 98.56 225 LYS A O 1
ATOM 1809 N N . ALA A 1 226 ? -1.363 -5.439 -8.013 1.00 98.69 226 ALA A N 1
ATOM 1810 C CA . ALA A 1 226 ? -1.215 -6.867 -7.735 1.00 98.69 226 ALA A CA 1
ATOM 1811 C C . ALA A 1 226 ? -2.512 -7.491 -7.188 1.00 98.69 226 ALA A C 1
ATOM 1813 O O . ALA A 1 226 ? -2.830 -8.633 -7.518 1.00 98.69 226 ALA A O 1
ATOM 1814 N N . ALA A 1 227 ? -3.280 -6.748 -6.385 1.00 98.75 227 ALA A N 1
ATOM 1815 C CA . ALA A 1 227 ? -4.588 -7.191 -5.914 1.00 98.75 227 ALA A CA 1
ATOM 1816 C C . ALA A 1 227 ? -5.631 -7.236 -7.050 1.00 98.75 227 ALA A C 1
ATOM 1818 O O . ALA A 1 227 ? -6.420 -8.177 -7.099 1.00 98.75 227 ALA A O 1
ATOM 1819 N N . ILE A 1 228 ? -5.619 -6.274 -7.980 1.00 98.69 228 ILE A N 1
ATOM 1820 C CA . ILE A 1 228 ? -6.483 -6.261 -9.172 1.00 98.69 228 ILE A CA 1
ATOM 1821 C C . ILE A 1 228 ? -6.202 -7.506 -10.013 1.00 98.69 228 ILE A C 1
ATOM 1823 O O . ILE A 1 228 ? -7.125 -8.256 -10.314 1.00 98.69 228 ILE A O 1
ATOM 1827 N N . ASP A 1 229 ? -4.933 -7.785 -10.315 1.00 98.56 229 ASP A N 1
ATOM 1828 C CA . ASP A 1 229 ? -4.546 -8.943 -11.127 1.00 98.56 229 ASP A CA 1
ATOM 1829 C C . ASP A 1 229 ? -4.939 -10.281 -10.471 1.00 98.56 229 ASP A C 1
ATOM 1831 O O . ASP A 1 229 ? -5.206 -11.264 -11.163 1.00 98.56 229 ASP A O 1
ATOM 1835 N N . LYS A 1 230 ? -4.984 -10.330 -9.131 1.00 98.19 230 LYS A N 1
ATOM 1836 C CA . LYS A 1 230 ? -5.337 -11.535 -8.368 1.00 98.19 230 LYS A CA 1
ATOM 1837 C C . LYS A 1 230 ? -6.844 -11.736 -8.204 1.00 98.19 230 LYS A C 1
ATOM 1839 O O . LYS A 1 230 ? -7.314 -12.869 -8.306 1.00 98.19 230 LYS A O 1
ATOM 1844 N N . TYR A 1 231 ? -7.577 -10.673 -7.878 1.00 98.19 231 TYR A N 1
ATOM 1845 C CA . TYR A 1 231 ? -8.970 -10.746 -7.421 1.00 98.19 231 TYR A CA 1
ATOM 1846 C C . TYR A 1 231 ? -9.977 -10.146 -8.415 1.00 98.19 231 TYR A C 1
ATOM 1848 O O . TYR A 1 231 ? -11.174 -10.384 -8.273 1.00 98.19 231 TYR A O 1
ATOM 1856 N N . GLY A 1 232 ? -9.523 -9.400 -9.425 1.00 97.88 232 GLY A N 1
ATOM 1857 C CA . GLY A 1 232 ? -10.368 -8.807 -10.463 1.00 97.88 232 GLY A CA 1
ATOM 1858 C C . GLY A 1 232 ? -11.522 -7.979 -9.894 1.00 97.88 232 GLY A C 1
ATOM 1859 O O . GLY A 1 232 ? -11.348 -7.198 -8.957 1.00 97.88 232 GLY A O 1
ATOM 1860 N N . ASP A 1 233 ? -12.724 -8.197 -10.429 1.00 97.06 233 ASP A N 1
ATOM 1861 C CA . ASP A 1 233 ? -13.953 -7.500 -10.022 1.00 97.06 233 ASP A CA 1
ATOM 1862 C C . ASP A 1 233 ? -14.381 -7.795 -8.567 1.00 97.06 233 ASP A C 1
ATOM 1864 O O . ASP A 1 233 ? -15.272 -7.128 -8.031 1.00 97.06 233 ASP A O 1
ATOM 1868 N N . ASP A 1 234 ? -13.777 -8.783 -7.897 1.00 97.62 234 ASP A N 1
ATOM 1869 C CA . ASP A 1 234 ? -14.035 -9.070 -6.482 1.00 97.62 234 ASP A CA 1
ATOM 1870 C C . ASP A 1 234 ? -13.230 -8.203 -5.515 1.00 97.62 234 ASP A C 1
ATOM 1872 O O . ASP A 1 234 ? -13.504 -8.224 -4.311 1.00 97.62 234 ASP A O 1
ATOM 1876 N N . LEU A 1 235 ? -12.298 -7.395 -6.020 1.00 98.75 235 LEU A N 1
ATOM 1877 C CA . LEU A 1 235 ? -11.565 -6.428 -5.218 1.00 98.75 235 LEU A CA 1
ATOM 1878 C C . LEU A 1 235 ? -12.426 -5.204 -4.874 1.00 98.75 235 LEU A C 1
ATOM 1880 O O . LEU A 1 235 ? -13.048 -4.588 -5.739 1.00 98.75 235 LEU A O 1
ATOM 1884 N N . CYS A 1 236 ? -12.387 -4.801 -3.606 1.00 98.69 236 CYS A N 1
ATOM 1885 C CA . CYS A 1 236 ? -12.891 -3.526 -3.114 1.00 98.69 236 CYS A CA 1
ATOM 1886 C C . CYS A 1 236 ? -11.784 -2.794 -2.347 1.00 98.69 236 CYS A C 1
ATOM 1888 O O . CYS A 1 236 ? -11.276 -3.299 -1.349 1.00 98.69 236 CYS A O 1
ATOM 1890 N N . VAL A 1 237 ? -11.428 -1.587 -2.778 1.00 98.88 237 VAL A N 1
ATOM 1891 C CA . VAL A 1 237 ? -10.434 -0.747 -2.099 1.00 98.88 237 VAL A CA 1
ATOM 1892 C C . VAL A 1 237 ? -11.135 0.190 -1.117 1.00 98.88 237 VAL A C 1
ATOM 1894 O O . VAL A 1 237 ? -12.052 0.924 -1.488 1.00 98.88 237 VAL A O 1
ATOM 1897 N N . LEU A 1 238 ? -10.703 0.160 0.142 1.00 98.81 238 LEU A N 1
ATOM 1898 C CA . LEU A 1 238 ? -11.097 1.096 1.192 1.00 98.81 238 LEU A CA 1
ATOM 1899 C C . LEU A 1 238 ? -9.952 2.092 1.380 1.00 98.81 238 LEU A C 1
ATOM 1901 O O . LEU A 1 238 ? -8.890 1.736 1.886 1.00 98.81 238 LEU A O 1
ATOM 1905 N N . HIS A 1 239 ? -10.167 3.316 0.920 1.00 98.81 239 HIS A N 1
ATOM 1906 C CA . HIS A 1 239 ? -9.161 4.362 0.843 1.00 98.81 239 HIS A CA 1
ATOM 1907 C C . HIS A 1 239 ? -9.450 5.436 1.898 1.00 98.81 239 HIS A C 1
ATOM 1909 O O . HIS A 1 239 ? -10.458 6.131 1.805 1.00 98.81 239 HIS A O 1
ATOM 1915 N N . PHE A 1 240 ? -8.600 5.554 2.914 1.00 98.81 240 PHE A N 1
ATOM 1916 C CA . PHE A 1 240 ? -8.716 6.566 3.967 1.00 98.81 240 PHE A CA 1
ATOM 1917 C C . PHE A 1 240 ? -7.697 7.669 3.718 1.00 98.81 240 PHE A C 1
ATOM 1919 O O . PHE A 1 240 ? -6.509 7.392 3.814 1.00 98.81 240 PHE A O 1
ATOM 1926 N N . ASP A 1 241 ? -8.165 8.871 3.382 1.00 98.75 241 ASP A N 1
ATOM 1927 C CA . ASP A 1 241 ? -7.319 9.973 2.897 1.00 98.75 241 ASP A CA 1
ATOM 1928 C C . ASP A 1 241 ? -8.096 11.306 2.959 1.00 98.75 241 ASP A C 1
ATOM 1930 O O . ASP A 1 241 ? -9.335 11.340 2.927 1.00 98.75 241 ASP A O 1
ATOM 1934 N N . ALA A 1 242 ? -7.396 12.431 3.095 1.00 98.50 242 ALA A N 1
ATOM 1935 C CA . ALA A 1 242 ? -7.947 13.761 2.856 1.00 98.50 242 ALA A CA 1
ATOM 1936 C C . ALA A 1 242 ? -8.177 14.068 1.363 1.00 98.50 242 ALA A C 1
ATOM 1938 O O . ALA A 1 242 ? -9.035 14.902 1.025 1.00 98.50 242 ALA A O 1
ATOM 1939 N N . HIS A 1 243 ? -7.432 13.410 0.483 1.00 98.44 243 HIS A N 1
ATOM 1940 C CA . HIS A 1 243 ? -7.345 13.578 -0.957 1.00 98.44 243 HIS A CA 1
ATOM 1941 C C . HIS A 1 243 ? -7.961 12.405 -1.707 1.00 98.44 243 HIS A C 1
ATOM 1943 O O . HIS A 1 243 ? -8.138 11.295 -1.222 1.00 98.44 243 HIS A O 1
ATOM 1949 N N . THR A 1 244 ? -8.395 12.681 -2.933 1.00 97.81 244 THR A N 1
ATOM 1950 C CA . THR A 1 244 ? -8.949 11.617 -3.777 1.00 97.81 244 THR A CA 1
ATOM 1951 C C . THR A 1 244 ? -7.882 10.833 -4.526 1.00 97.81 244 THR A C 1
ATOM 1953 O O . THR A 1 244 ? -8.212 9.782 -5.075 1.00 97.81 244 THR A O 1
ATOM 1956 N N . ASP A 1 245 ? -6.668 11.375 -4.617 1.00 96.88 245 ASP A N 1
ATOM 1957 C CA . ASP A 1 245 ? -5.528 10.838 -5.363 1.00 96.88 245 ASP A CA 1
ATOM 1958 C C . ASP A 1 245 ? -5.827 10.391 -6.794 1.00 96.88 245 ASP A C 1
ATOM 1960 O O . ASP A 1 245 ? -5.202 9.504 -7.381 1.00 96.88 245 ASP A O 1
ATOM 1964 N N . THR A 1 246 ? -6.794 11.082 -7.394 1.00 94.50 246 THR A N 1
ATOM 1965 C CA . THR A 1 246 ? -7.165 10.953 -8.801 1.00 94.50 246 THR A CA 1
ATOM 1966 C C . THR A 1 246 ? -6.766 12.181 -9.606 1.00 94.50 246 THR A C 1
ATOM 1968 O O . THR A 1 246 ? -7.529 12.660 -10.455 1.00 94.50 246 THR A O 1
ATOM 1971 N N . TYR A 1 247 ? -5.615 12.779 -9.293 1.00 88.50 247 TYR A N 1
ATOM 1972 C CA . TYR A 1 247 ? -5.123 13.906 -10.066 1.00 88.50 247 TYR A CA 1
ATOM 1973 C C . TYR A 1 247 ? -4.874 13.478 -11.516 1.00 88.50 247 TYR A C 1
ATOM 1975 O O . TYR A 1 247 ? -4.310 12.421 -11.802 1.00 88.50 247 TYR A O 1
ATOM 1983 N N . THR A 1 248 ? -5.333 14.325 -12.432 1.00 80.88 248 THR A N 1
ATOM 1984 C CA . THR A 1 248 ? -5.065 14.261 -13.867 1.00 80.88 248 THR A CA 1
ATOM 1985 C C . THR A 1 248 ? -4.913 15.690 -14.370 1.00 80.88 248 THR A C 1
ATOM 1987 O O . THR A 1 248 ? -5.536 16.614 -13.839 1.00 80.88 248 THR A O 1
ATOM 1990 N N . SER A 1 249 ? -4.086 15.896 -15.390 1.00 71.88 249 SER A N 1
ATOM 1991 C CA . SER A 1 249 ? -3.778 17.233 -15.890 1.00 71.88 249 SER A CA 1
ATOM 1992 C C . SER A 1 249 ? -3.573 17.193 -17.393 1.00 71.88 249 SER A C 1
ATOM 1994 O O . SER A 1 249 ? -2.712 16.485 -17.895 1.00 71.88 249 SER A O 1
ATOM 1996 N N . ASP A 1 250 ? -4.351 17.978 -18.138 1.00 70.00 250 ASP A N 1
ATOM 1997 C CA . ASP A 1 250 ? -4.178 18.062 -19.594 1.00 70.00 250 ASP A CA 1
ATOM 1998 C C . ASP A 1 250 ? -2.838 18.707 -19.976 1.00 70.00 250 ASP A C 1
ATOM 2000 O O . ASP A 1 250 ? -2.298 18.449 -21.048 1.00 70.00 250 ASP A O 1
ATOM 2004 N N . TYR A 1 251 ? -2.269 19.519 -19.084 1.00 65.88 251 TYR A N 1
ATOM 2005 C CA . TYR A 1 251 ? -0.910 20.024 -19.242 1.00 65.88 251 TYR A CA 1
ATOM 2006 C C . TYR A 1 251 ? 0.128 18.911 -19.095 1.00 65.88 251 TYR A C 1
ATOM 2008 O O . TYR A 1 251 ? 1.096 18.870 -19.858 1.00 65.88 251 TYR A O 1
ATOM 2016 N N . ASP A 1 252 ? -0.095 17.996 -18.152 1.00 66.81 252 ASP A N 1
ATOM 2017 C CA . ASP A 1 252 ? 0.757 16.827 -17.988 1.00 66.81 252 ASP A CA 1
ATOM 2018 C C . ASP A 1 252 ? 0.615 15.901 -19.207 1.00 66.81 252 ASP A C 1
ATOM 2020 O O . ASP A 1 252 ? 1.639 15.465 -19.732 1.00 66.81 252 ASP A O 1
ATOM 2024 N N . LYS A 1 253 ? -0.584 15.786 -19.802 1.00 64.75 253 LYS A N 1
ATOM 2025 C CA . LYS A 1 253 ? -0.804 15.086 -21.085 1.00 64.75 253 LYS A CA 1
ATOM 2026 C C . LYS A 1 253 ? 0.007 15.662 -22.214 1.00 64.75 253 LYS A C 1
ATOM 2028 O O . LYS A 1 253 ? 0.689 14.936 -22.930 1.00 64.75 253 LYS A O 1
ATOM 2033 N N . ILE A 1 254 ? 0.007 16.983 -22.339 1.00 65.19 254 ILE A N 1
ATOM 2034 C CA . ILE A 1 254 ? 0.793 17.672 -23.365 1.00 65.19 254 ILE A CA 1
ATOM 2035 C C . ILE A 1 254 ? 2.297 17.438 -23.166 1.00 65.19 254 ILE A C 1
ATOM 2037 O O . ILE A 1 254 ? 3.041 17.346 -24.142 1.00 65.19 254 ILE A O 1
ATOM 2041 N N . LYS A 1 255 ? 2.763 17.335 -21.919 1.00 56.25 255 LYS A N 1
ATOM 2042 C CA . LYS A 1 255 ? 4.175 17.088 -21.610 1.00 56.25 255 LYS A CA 1
ATOM 2043 C C . LYS A 1 255 ? 4.569 15.609 -21.593 1.00 56.25 255 LYS A C 1
ATOM 2045 O O . LYS A 1 255 ? 5.742 15.328 -21.347 1.00 56.25 255 LYS A O 1
ATOM 2050 N N . ASN A 1 256 ? 3.640 14.685 -21.851 1.00 56.16 256 ASN A N 1
ATOM 2051 C CA . ASN A 1 256 ? 3.806 13.252 -21.585 1.00 56.16 256 ASN A CA 1
ATOM 2052 C C . ASN A 1 256 ? 4.232 12.978 -20.124 1.00 56.16 256 ASN A C 1
ATOM 2054 O O . ASN A 1 256 ? 5.048 12.103 -19.851 1.00 56.16 256 ASN A O 1
ATOM 2058 N N . ILE A 1 257 ? 3.725 13.781 -19.185 1.00 53.47 257 ILE A N 1
ATOM 2059 C CA . ILE A 1 257 ? 3.941 13.668 -17.740 1.00 53.47 257 ILE A CA 1
ATOM 2060 C C . ILE A 1 257 ? 2.889 12.767 -17.079 1.00 53.47 257 ILE A C 1
ATOM 2062 O O . ILE A 1 257 ? 3.154 12.288 -15.987 1.00 53.47 257 ILE A O 1
ATOM 2066 N N . ASP A 1 258 ? 1.755 12.421 -17.698 1.00 50.09 258 ASP A N 1
ATOM 2067 C CA . ASP A 1 258 ? 0.782 11.506 -17.042 1.00 50.09 258 ASP A CA 1
ATOM 2068 C C . ASP A 1 258 ? 1.293 10.065 -16.911 1.00 50.09 258 ASP A C 1
ATOM 2070 O O . ASP A 1 258 ? 0.750 9.247 -16.164 1.00 50.09 258 ASP A O 1
ATOM 2074 N N . THR A 1 259 ? 2.397 9.743 -17.588 1.00 53.56 259 THR A N 1
ATOM 2075 C CA . THR A 1 259 ? 3.152 8.518 -17.320 1.00 53.56 259 THR A CA 1
ATOM 2076 C C . THR A 1 259 ? 3.894 8.580 -15.983 1.00 53.56 259 THR A C 1
ATOM 2078 O O . THR A 1 259 ? 4.292 7.537 -15.469 1.00 53.56 259 THR A O 1
ATOM 2081 N N . ILE A 1 260 ? 4.093 9.770 -15.402 1.00 71.25 260 ILE A N 1
ATOM 2082 C CA . ILE A 1 260 ? 4.737 9.950 -14.100 1.00 71.25 260 ILE A CA 1
ATOM 2083 C C . ILE A 1 260 ? 3.775 9.477 -13.019 1.00 71.25 260 ILE A C 1
ATOM 2085 O O . ILE A 1 260 ? 2.749 10.084 -12.725 1.00 71.25 260 ILE A O 1
ATOM 2089 N N . HIS A 1 261 ? 4.143 8.351 -12.432 1.00 86.12 261 HIS A N 1
ATOM 2090 C CA . HIS A 1 261 ? 3.535 7.825 -11.227 1.00 86.12 261 HIS A CA 1
ATOM 2091 C C . HIS A 1 261 ? 3.969 8.643 -10.007 1.00 86.12 261 HIS A C 1
ATOM 2093 O O . HIS A 1 261 ? 5.164 8.886 -9.829 1.00 86.12 261 HIS A O 1
ATOM 2099 N N . HIS A 1 262 ? 3.008 9.100 -9.206 1.00 91.88 262 HIS A N 1
ATOM 2100 C CA . HIS A 1 262 ? 3.235 9.862 -7.980 1.00 91.88 262 HIS A CA 1
ATOM 2101 C C . HIS A 1 262 ? 2.092 9.632 -6.980 1.00 91.88 262 HIS A C 1
ATOM 2103 O O . HIS A 1 262 ? 1.117 8.957 -7.296 1.00 91.88 262 HIS A O 1
ATOM 2109 N N . HIS A 1 263 ? 2.212 10.178 -5.766 1.00 93.75 263 HIS A N 1
ATOM 2110 C CA . HIS A 1 263 ? 1.227 9.955 -4.701 1.00 93.75 263 HIS A CA 1
ATOM 2111 C C . HIS A 1 263 ? -0.166 10.451 -5.120 1.00 93.75 263 HIS A C 1
ATOM 2113 O O . HIS A 1 263 ? -1.043 9.639 -5.356 1.00 93.75 263 HIS A O 1
ATOM 2119 N N . GLY A 1 264 ? -0.315 11.729 -5.485 1.00 94.00 264 GLY A N 1
ATOM 2120 C CA . GLY A 1 264 ? -1.620 12.282 -5.888 1.00 94.00 264 GLY A CA 1
ATOM 2121 C C . GLY A 1 264 ? -2.329 11.711 -7.140 1.00 94.00 264 GLY A C 1
ATOM 2122 O O . GLY A 1 264 ? -3.389 12.230 -7.491 1.00 94.00 264 GLY A O 1
ATOM 2123 N N . ASN A 1 265 ? -1.778 10.725 -7.867 1.00 93.56 265 ASN A N 1
ATOM 2124 C CA . ASN A 1 265 ? -2.440 10.103 -9.030 1.00 93.56 265 ASN A CA 1
ATOM 2125 C C . ASN A 1 265 ? -2.543 8.570 -8.974 1.00 93.56 265 ASN A C 1
ATOM 2127 O O . ASN A 1 265 ? -2.991 7.961 -9.954 1.00 93.56 265 ASN A O 1
ATOM 2131 N N . PHE A 1 266 ? -2.156 7.936 -7.863 1.00 95.75 266 PHE A N 1
ATOM 2132 C CA . PHE A 1 266 ? -2.102 6.476 -7.776 1.00 95.75 266 PHE A CA 1
ATOM 2133 C C . PHE A 1 266 ? -3.484 5.837 -8.017 1.00 95.75 266 PHE A C 1
ATOM 2135 O O . PHE A 1 266 ? -3.579 4.829 -8.720 1.00 95.75 266 PHE A O 1
ATOM 2142 N N . MET A 1 267 ? -4.571 6.457 -7.529 1.00 97.56 267 MET A N 1
ATOM 2143 C CA . MET A 1 267 ? -5.933 5.959 -7.748 1.00 97.56 267 MET A CA 1
ATOM 2144 C C . MET A 1 267 ? -6.373 6.090 -9.205 1.00 97.56 267 MET A C 1
ATOM 2146 O O . MET A 1 267 ? -7.065 5.199 -9.693 1.00 97.56 267 MET A O 1
ATOM 2150 N N . THR A 1 268 ? -5.965 7.150 -9.921 1.00 94.69 268 THR A N 1
ATOM 2151 C CA . THR A 1 268 ? -6.213 7.258 -11.374 1.00 94.69 268 THR A CA 1
ATOM 2152 C C . THR A 1 268 ? -5.680 6.015 -12.080 1.00 94.69 268 THR A C 1
ATOM 2154 O O . THR A 1 268 ? -6.418 5.371 -12.823 1.00 94.69 268 THR A O 1
ATOM 2157 N N . LYS A 1 269 ? -4.433 5.632 -11.784 1.00 93.56 269 LYS A N 1
ATOM 2158 C CA . LYS A 1 269 ? -3.792 4.463 -12.395 1.00 93.56 269 LYS A CA 1
ATOM 2159 C C . LYS A 1 269 ? -4.479 3.154 -12.015 1.00 93.56 269 LYS A C 1
ATOM 2161 O O . LYS A 1 269 ? -4.686 2.308 -12.875 1.00 93.56 269 LYS A O 1
ATOM 2166 N N . CYS A 1 270 ? -4.912 3.002 -10.762 1.00 97.44 270 CYS A N 1
ATOM 2167 C CA . CYS A 1 270 ? -5.707 1.841 -10.348 1.00 97.44 270 CYS A CA 1
ATOM 2168 C C . CYS A 1 270 ? -7.017 1.716 -11.149 1.00 97.44 270 CYS A C 1
ATOM 2170 O O . CYS A 1 270 ? -7.405 0.609 -11.522 1.00 97.44 270 CYS A O 1
ATOM 2172 N N . PHE A 1 271 ? -7.709 2.829 -11.426 1.00 97.31 271 PHE A N 1
ATOM 2173 C CA . PHE A 1 271 ? -8.920 2.814 -12.255 1.00 97.31 271 PHE A CA 1
ATOM 2174 C C . PHE A 1 271 ? -8.620 2.508 -13.728 1.00 97.31 271 PHE A C 1
ATOM 2176 O O . PHE A 1 271 ? -9.381 1.766 -14.349 1.00 97.31 271 PHE A O 1
ATOM 2183 N N . GLU A 1 272 ? -7.519 3.031 -14.276 1.00 94.56 272 GLU A N 1
ATOM 2184 C CA . GLU A 1 272 ? -7.037 2.700 -15.628 1.00 94.56 272 GLU A CA 1
ATOM 2185 C C . GLU A 1 272 ? -6.716 1.203 -15.769 1.00 94.56 272 GLU A C 1
ATOM 2187 O O . GLU A 1 272 ? -7.037 0.602 -16.793 1.00 94.56 272 GLU A O 1
ATOM 2192 N N . ASP A 1 273 ? -6.187 0.587 -14.709 1.00 95.56 273 ASP A N 1
ATOM 2193 C CA . ASP A 1 273 ? -5.924 -0.853 -14.609 1.00 95.56 273 ASP A CA 1
ATOM 2194 C C . ASP A 1 273 ? -7.165 -1.695 -14.251 1.00 95.56 273 ASP A C 1
ATOM 2196 O O . ASP A 1 273 ? -7.076 -2.914 -14.115 1.00 95.56 273 ASP A O 1
ATOM 2200 N N . GLY A 1 274 ? -8.346 -1.079 -14.146 1.00 96.62 274 GLY A N 1
ATOM 2201 C CA . GLY A 1 274 ? -9.620 -1.793 -14.076 1.00 96.62 274 GLY A CA 1
ATOM 2202 C C . GLY A 1 274 ? -10.248 -1.935 -12.691 1.00 96.62 274 GLY A C 1
ATOM 2203 O O . GLY A 1 274 ? -11.223 -2.676 -12.572 1.00 96.62 274 GLY A O 1
ATOM 2204 N N . LEU A 1 275 ? -9.777 -1.217 -11.663 1.00 98.38 275 LEU A N 1
ATOM 2205 C CA . LEU A 1 275 ? -10.432 -1.194 -10.348 1.00 98.38 275 LEU A CA 1
ATOM 2206 C C . LEU A 1 275 ? -11.917 -0.789 -10.460 1.00 98.38 275 LEU A C 1
ATOM 2208 O O . LEU A 1 275 ? -12.241 0.290 -10.956 1.00 98.38 275 LEU A O 1
ATOM 2212 N N . LYS A 1 276 ? -12.823 -1.641 -9.961 1.00 97.25 276 LYS A N 1
ATOM 2213 C CA . LYS A 1 276 ? -14.285 -1.438 -10.052 1.00 97.25 276 LYS A CA 1
ATOM 2214 C C . LYS A 1 276 ? -14.948 -0.914 -8.789 1.00 97.25 276 LYS A C 1
ATOM 2216 O O . LYS A 1 276 ? -16.058 -0.401 -8.859 1.00 97.25 276 LYS A O 1
ATOM 2221 N N . HIS A 1 277 ? -14.320 -1.075 -7.631 1.00 98.00 277 HIS A N 1
ATOM 2222 C CA . HIS A 1 277 ? -14.937 -0.718 -6.358 1.00 98.00 277 HIS A CA 1
ATOM 2223 C C . HIS A 1 277 ? -13.924 -0.012 -5.462 1.00 98.00 277 HIS A C 1
ATOM 2225 O O . HIS A 1 277 ? -13.029 -0.644 -4.907 1.00 98.00 277 HIS A O 1
ATOM 2231 N N . ALA A 1 278 ? -14.080 1.300 -5.307 1.00 98.38 278 ALA A N 1
ATOM 2232 C CA . ALA A 1 278 ? -13.307 2.116 -4.380 1.00 98.38 278 ALA A CA 1
ATOM 2233 C C . ALA A 1 278 ? -14.235 2.952 -3.490 1.00 98.38 278 ALA A C 1
ATOM 2235 O O . ALA A 1 278 ? -15.127 3.641 -3.986 1.00 98.38 278 ALA A O 1
ATOM 2236 N N . PHE A 1 279 ? -14.004 2.935 -2.181 1.00 98.62 279 PHE A N 1
ATOM 2237 C CA . PHE A 1 279 ? -14.698 3.789 -1.217 1.00 98.62 279 PHE A CA 1
ATOM 2238 C C . PHE A 1 279 ? -13.671 4.678 -0.535 1.00 98.62 279 PHE A C 1
ATOM 2240 O O . PHE A 1 279 ? -12.733 4.168 0.072 1.00 98.62 279 PHE A O 1
ATOM 2247 N N . GLN A 1 280 ? -13.832 5.993 -0.676 1.00 98.69 280 GLN A N 1
ATOM 2248 C CA . GLN A 1 280 ? -12.889 6.984 -0.169 1.00 98.69 280 GLN A CA 1
ATOM 2249 C C . GLN A 1 280 ? -13.469 7.686 1.053 1.00 98.69 280 GLN A C 1
ATOM 2251 O O . GLN A 1 280 ? -14.535 8.288 0.952 1.00 98.69 280 GLN A O 1
ATOM 2256 N N . PHE A 1 281 ? -12.779 7.631 2.184 1.00 98.75 281 PHE A N 1
ATOM 2257 C CA . PHE A 1 281 ? -13.249 8.121 3.475 1.00 98.75 281 PHE A CA 1
ATOM 2258 C C . PHE A 1 281 ? -12.361 9.262 3.958 1.00 98.75 281 PHE A C 1
ATOM 2260 O O . PHE A 1 281 ? -11.146 9.121 3.996 1.00 98.75 281 PHE A O 1
ATOM 2267 N N . GLY A 1 282 ? -12.973 10.370 4.384 1.00 98.31 282 GLY A N 1
ATOM 2268 C CA . GLY A 1 282 ? -12.237 11.504 4.964 1.00 98.31 282 GLY A CA 1
ATOM 2269 C C . GLY A 1 282 ? -11.876 12.615 3.972 1.00 98.31 282 GLY A C 1
ATOM 2270 O O . GLY A 1 282 ? -11.282 13.622 4.377 1.00 98.31 282 GLY A O 1
ATOM 2271 N N . ILE A 1 283 ? -12.333 12.491 2.720 1.00 98.56 283 ILE A N 1
ATOM 2272 C CA . ILE A 1 283 ? -12.116 13.470 1.649 1.00 98.56 283 ILE A CA 1
ATOM 2273 C C . ILE A 1 283 ? -12.626 14.849 2.065 1.00 98.56 283 ILE A C 1
ATOM 2275 O O . ILE A 1 283 ? -13.750 14.985 2.569 1.00 98.56 283 ILE A O 1
ATOM 2279 N N . ARG A 1 284 ? -11.808 15.891 1.869 1.00 98.06 284 ARG A N 1
ATOM 2280 C CA . ARG A 1 284 ? -12.144 17.268 2.274 1.00 98.06 284 ARG A CA 1
ATOM 2281 C C . ARG A 1 284 ? -11.262 18.329 1.615 1.00 98.06 284 ARG A C 1
ATOM 2283 O O . ARG A 1 284 ? -10.309 18.035 0.911 1.00 98.06 284 ARG A O 1
ATOM 2290 N N . GLY A 1 285 ? -11.582 19.597 1.861 1.00 96.00 285 GLY A N 1
ATOM 2291 C CA . GLY A 1 285 ? -10.792 20.731 1.379 1.00 96.00 285 GLY A CA 1
ATOM 2292 C C . GLY A 1 285 ? -11.065 21.110 -0.080 1.00 96.00 285 GLY A C 1
ATOM 2293 O O . GLY A 1 285 ? -11.543 20.319 -0.892 1.00 96.00 285 GLY A O 1
ATOM 2294 N N . ILE A 1 286 ? -10.759 22.367 -0.418 1.00 94.19 286 ILE A N 1
ATOM 2295 C CA . ILE A 1 286 ? -11.031 22.937 -1.748 1.00 94.19 286 ILE A CA 1
ATOM 2296 C C . ILE A 1 286 ? -10.221 22.268 -2.867 1.00 94.19 286 ILE A C 1
ATOM 2298 O O . ILE A 1 286 ? -10.633 22.313 -4.023 1.00 94.19 286 ILE A O 1
ATOM 2302 N N . VAL A 1 287 ? -9.111 21.609 -2.525 1.00 89.62 287 VAL A N 1
ATOM 2303 C CA . VAL A 1 287 ? -8.272 20.848 -3.463 1.00 89.62 287 VAL A CA 1
ATOM 2304 C C . VAL A 1 287 ? -9.056 19.738 -4.180 1.00 89.62 287 VAL A C 1
ATOM 2306 O O . VAL A 1 287 ? -8.782 19.437 -5.337 1.00 89.62 287 VAL A O 1
ATOM 2309 N N . ASN A 1 288 ? -10.114 19.211 -3.551 1.00 94.75 288 ASN A N 1
ATOM 2310 C CA . ASN A 1 288 ? -10.971 18.163 -4.106 1.00 94.75 288 ASN A CA 1
ATOM 2311 C C . ASN A 1 288 ? -12.210 18.700 -4.859 1.00 94.75 288 ASN A C 1
ATOM 2313 O O . ASN A 1 288 ? -13.090 17.927 -5.228 1.00 94.75 288 ASN A O 1
ATOM 2317 N N . ASN A 1 289 ? -12.323 20.010 -5.121 1.00 91.81 289 ASN A N 1
ATOM 2318 C CA . ASN A 1 289 ? -13.556 20.640 -5.635 1.00 91.81 289 ASN A CA 1
ATOM 2319 C C . ASN A 1 289 ? -14.044 20.153 -7.016 1.00 91.81 289 ASN A C 1
ATOM 2321 O O . ASN A 1 289 ? -15.199 20.386 -7.377 1.00 91.81 289 ASN A O 1
ATOM 2325 N N . ARG A 1 290 ? -13.184 19.500 -7.801 1.00 91.38 290 ARG A N 1
ATOM 2326 C CA . ARG A 1 290 ? -13.526 18.918 -9.111 1.00 91.38 290 ARG A CA 1
ATOM 2327 C C . ARG A 1 290 ? -13.876 17.433 -9.036 1.00 91.38 290 ARG A C 1
ATOM 2329 O O . ARG A 1 290 ? -14.274 16.859 -10.046 1.00 91.38 290 ARG A O 1
ATOM 2336 N N . GLN A 1 291 ? -13.734 16.821 -7.866 1.00 93.12 291 GLN A N 1
ATOM 2337 C CA . GLN A 1 291 ? -13.838 15.382 -7.686 1.00 93.12 291 GLN A CA 1
ATOM 2338 C C . GLN A 1 291 ? -15.265 14.970 -7.344 1.00 93.12 291 GLN A C 1
ATOM 2340 O O . GLN A 1 291 ? -15.975 15.659 -6.612 1.00 93.12 291 GLN A O 1
ATOM 2345 N N . LYS A 1 292 ? -15.701 13.851 -7.925 1.00 94.44 292 LYS A N 1
ATOM 2346 C CA . LYS A 1 292 ? -17.058 13.314 -7.773 1.00 94.44 292 LYS A CA 1
ATOM 2347 C C . LYS A 1 292 ? -17.033 11.792 -7.718 1.00 94.44 292 LYS A C 1
ATOM 2349 O O . LYS A 1 292 ? -16.168 11.166 -8.338 1.00 94.44 292 LYS A O 1
ATOM 2354 N N . SER A 1 293 ? -18.007 11.224 -7.012 1.00 96.50 293 SER A N 1
ATOM 2355 C CA . SER A 1 293 ? -18.331 9.801 -7.111 1.00 96.50 293 SER A CA 1
ATOM 2356 C C . SER A 1 293 ? -18.722 9.438 -8.548 1.00 96.50 293 SER A C 1
ATOM 2358 O O . SER A 1 293 ? -19.253 10.274 -9.285 1.00 96.50 293 SER A O 1
ATOM 2360 N N . ASN A 1 294 ? -18.455 8.198 -8.933 1.00 95.50 294 ASN A N 1
ATOM 2361 C CA . ASN A 1 294 ? -18.828 7.597 -10.211 1.00 95.50 294 ASN A CA 1
ATOM 2362 C C . ASN A 1 294 ? -19.144 6.105 -9.997 1.00 95.50 294 ASN A C 1
ATOM 2364 O O . ASN A 1 294 ? -19.193 5.639 -8.862 1.00 95.50 294 ASN A O 1
ATOM 2368 N N . GLU A 1 295 ? -19.363 5.352 -11.070 1.00 95.25 295 GLU A N 1
ATOM 2369 C CA . GLU A 1 295 ? -19.710 3.930 -11.009 1.00 95.25 295 GLU A CA 1
ATOM 2370 C C . GLU A 1 295 ? -18.662 3.047 -10.314 1.00 95.25 295 GLU A C 1
ATOM 2372 O O . GLU A 1 295 ? -19.031 2.033 -9.726 1.00 95.25 295 GLU A O 1
ATOM 2377 N N . ASN A 1 296 ? -17.383 3.440 -10.337 1.00 96.56 296 ASN A N 1
ATOM 2378 C CA . ASN A 1 296 ? -16.290 2.672 -9.741 1.00 96.56 296 ASN A CA 1
ATOM 2379 C C . ASN A 1 296 ? -15.854 3.208 -8.368 1.00 96.56 296 ASN A C 1
ATOM 2381 O O . ASN A 1 296 ? -15.003 2.609 -7.705 1.00 96.56 296 ASN A O 1
ATOM 2385 N N . ARG A 1 297 ? -16.387 4.363 -7.947 1.00 96.44 297 ARG A N 1
ATOM 2386 C CA . ARG A 1 297 ? -15.859 5.137 -6.822 1.00 96.44 297 ARG A CA 1
ATOM 2387 C C . ARG A 1 297 ? -16.936 5.884 -6.054 1.00 96.44 297 ARG A C 1
ATOM 2389 O O . ARG A 1 297 ? -17.584 6.775 -6.599 1.00 96.44 297 ARG A O 1
ATOM 2396 N N . THR A 1 298 ? -17.002 5.641 -4.752 1.00 98.12 298 THR A N 1
ATOM 2397 C CA . THR A 1 298 ? -17.846 6.393 -3.820 1.00 98.12 298 THR A CA 1
ATOM 2398 C C . THR A 1 298 ? -16.979 7.267 -2.923 1.00 98.12 298 THR A C 1
ATOM 2400 O O . THR A 1 298 ? -16.158 6.760 -2.162 1.00 98.12 298 THR A O 1
ATOM 2403 N N . ILE A 1 299 ? -17.166 8.584 -3.002 1.00 98.25 299 ILE A N 1
ATOM 2404 C CA . ILE A 1 299 ? -16.546 9.553 -2.094 1.00 98.25 299 ILE A CA 1
ATOM 2405 C C . ILE A 1 299 ? -17.458 9.754 -0.885 1.00 98.25 299 ILE A C 1
ATOM 2407 O O . ILE A 1 299 ? -18.624 10.109 -1.047 1.00 98.25 299 ILE A O 1
ATOM 2411 N N . ILE A 1 300 ? -16.900 9.564 0.306 1.00 98.25 300 ILE A N 1
ATOM 2412 C CA . ILE A 1 300 ? -17.533 9.795 1.601 1.00 98.25 300 ILE A CA 1
ATOM 2413 C C . ILE A 1 300 ? -16.728 10.899 2.286 1.00 98.25 300 ILE A C 1
ATOM 2415 O O . ILE A 1 300 ? -15.621 10.698 2.798 1.00 98.25 300 ILE A O 1
ATOM 2419 N N . TRP A 1 301 ? -17.278 12.108 2.247 1.00 98.31 301 TRP A N 1
ATOM 2420 C CA . TRP A 1 301 ? -16.606 13.306 2.726 1.00 98.31 301 TRP A CA 1
ATOM 2421 C C . TRP A 1 301 ? -16.384 13.237 4.240 1.00 98.31 301 TRP A C 1
ATOM 2423 O O . TRP A 1 301 ? -17.189 12.659 4.970 1.00 98.31 301 TRP A O 1
ATOM 2433 N N . ALA A 1 302 ? -15.340 13.897 4.752 1.00 98.38 302 ALA A N 1
ATOM 2434 C CA . ALA A 1 302 ? -15.020 13.876 6.186 1.00 98.38 302 ALA A CA 1
ATOM 2435 C C . ALA A 1 302 ? -16.223 14.231 7.077 1.00 98.38 302 ALA A C 1
ATOM 2437 O O . ALA A 1 302 ? -16.484 13.565 8.073 1.00 98.38 302 ALA A O 1
ATOM 2438 N N . HIS A 1 303 ? -17.007 15.246 6.700 1.00 98.06 303 HIS A N 1
ATOM 2439 C CA . HIS A 1 303 ? -18.200 15.641 7.457 1.00 98.06 303 HIS A CA 1
ATOM 2440 C C . HIS A 1 303 ? -19.312 14.574 7.449 1.00 98.06 303 HIS A C 1
ATOM 2442 O O . HIS A 1 303 ? -20.092 14.504 8.398 1.00 98.06 303 HIS A O 1
ATOM 2448 N N . GLU A 1 304 ? -19.387 13.740 6.410 1.00 98.06 304 GLU A N 1
ATOM 2449 C CA . GLU A 1 304 ? -20.328 12.622 6.332 1.00 98.06 304 GLU A CA 1
ATOM 2450 C C . GLU A 1 304 ? -19.873 11.464 7.206 1.00 98.06 304 GLU A C 1
ATOM 2452 O O . GLU A 1 304 ? -20.699 10.945 7.948 1.00 98.06 304 GLU A O 1
ATOM 2457 N N . VAL A 1 305 ? -18.577 11.119 7.187 1.00 98.31 305 VAL A N 1
ATOM 2458 C CA . VAL A 1 305 ? -18.000 10.120 8.104 1.00 98.31 305 VAL A CA 1
ATOM 2459 C C . VAL A 1 305 ? -18.312 10.511 9.548 1.00 98.31 305 VAL A C 1
ATOM 2461 O O . VAL A 1 305 ? -18.959 9.753 10.262 1.00 98.31 305 VAL A O 1
ATOM 2464 N N . LYS A 1 306 ? -17.978 11.744 9.951 1.00 98.06 306 LYS A N 1
ATOM 2465 C CA . LYS A 1 306 ? -18.264 12.259 11.302 1.00 98.06 306 LYS A CA 1
ATOM 2466 C C . LYS A 1 306 ? -19.739 12.162 11.674 1.00 98.06 306 LYS A C 1
ATOM 2468 O O . LYS A 1 306 ? -20.078 11.796 12.795 1.00 98.06 306 LYS A O 1
ATOM 2473 N N . ARG A 1 307 ? -20.633 12.498 10.739 1.00 98.19 307 ARG A N 1
ATOM 2474 C CA . ARG A 1 307 ? -22.084 12.409 10.946 1.00 98.19 307 ARG A CA 1
ATOM 2475 C C . ARG A 1 307 ? -22.536 10.958 11.120 1.00 98.19 307 ARG A C 1
ATOM 2477 O O . ARG A 1 307 ? -23.317 10.696 12.028 1.00 98.19 307 ARG A O 1
ATOM 2484 N N . ILE A 1 308 ? -22.061 10.051 10.266 1.00 97.50 308 ILE A N 1
ATOM 2485 C CA . ILE A 1 308 ? -22.386 8.619 10.309 1.00 97.50 308 ILE A CA 1
ATOM 2486 C C . ILE A 1 308 ? -21.969 8.040 11.660 1.00 97.50 308 ILE A C 1
ATOM 2488 O O . ILE A 1 308 ? -22.799 7.455 12.348 1.00 97.50 308 ILE A O 1
ATOM 2492 N N . ILE A 1 309 ? -20.729 8.296 12.072 1.00 97.31 309 ILE A N 1
ATOM 2493 C CA . ILE A 1 309 ? -20.168 7.824 13.337 1.00 97.31 309 ILE A CA 1
ATOM 2494 C C . ILE A 1 309 ? -20.928 8.398 14.537 1.00 97.31 309 ILE A C 1
ATOM 2496 O O . ILE A 1 309 ? -21.478 7.645 15.340 1.00 97.31 309 ILE A O 1
ATOM 2500 N N . LYS A 1 310 ? -21.098 9.725 14.597 1.00 97.38 310 LYS A N 1
ATOM 2501 C CA . LYS A 1 310 ? -21.847 10.402 15.669 1.00 97.38 310 LYS A CA 1
ATOM 2502 C C . LYS A 1 310 ? -23.277 9.879 15.838 1.00 97.38 310 LYS A C 1
ATOM 2504 O O . LYS A 1 310 ? -23.799 9.873 16.951 1.00 97.38 310 LYS A O 1
ATOM 2509 N N . ASN A 1 311 ? -23.926 9.500 14.740 1.00 97.25 311 ASN A N 1
ATOM 2510 C CA . ASN A 1 311 ? -25.297 8.998 14.744 1.00 97.25 311 ASN A CA 1
ATOM 2511 C C . ASN A 1 311 ? -25.382 7.464 14.837 1.00 97.25 311 ASN A C 1
ATOM 2513 O O . ASN A 1 311 ? -26.491 6.930 14.795 1.00 97.25 311 ASN A O 1
ATOM 2517 N N . SER A 1 312 ? -24.246 6.761 14.925 1.00 95.25 312 SER A N 1
ATOM 2518 C CA . SER A 1 312 ? -24.164 5.294 14.871 1.00 95.25 312 SER A CA 1
ATOM 2519 C C . SER A 1 312 ? -24.872 4.697 13.641 1.00 95.25 312 SER A C 1
ATOM 2521 O O . SER A 1 312 ? -25.543 3.667 13.719 1.00 95.25 312 SER A O 1
ATOM 2523 N N . GLU A 1 313 ? -24.762 5.375 12.497 1.00 94.81 313 GLU A N 1
ATOM 2524 C CA . GLU A 1 313 ? -25.293 4.921 11.211 1.00 94.81 313 GLU A CA 1
ATOM 2525 C C . GLU A 1 313 ? -24.334 3.925 10.534 1.00 94.81 313 GLU A C 1
ATOM 2527 O O . GLU A 1 313 ? -23.146 3.858 10.841 1.00 94.81 313 GLU A O 1
ATOM 2532 N N . LEU A 1 314 ? -24.845 3.163 9.563 1.00 91.25 314 LEU A N 1
ATOM 2533 C CA . LEU A 1 314 ? -24.030 2.272 8.735 1.00 91.25 314 LEU A CA 1
ATOM 2534 C C . LEU A 1 314 ? -23.581 2.974 7.450 1.00 91.25 314 LEU A C 1
ATOM 2536 O O . LEU A 1 314 ? -24.366 3.686 6.815 1.00 91.25 314 LEU A O 1
ATOM 2540 N N . PHE A 1 315 ? -22.352 2.691 7.016 1.00 92.94 315 PHE A N 1
ATOM 2541 C CA . PHE A 1 315 ? -21.893 3.046 5.675 1.00 92.94 315 PHE A CA 1
ATOM 2542 C C . PHE A 1 315 ? -22.688 2.258 4.628 1.00 92.94 315 PHE A C 1
ATOM 2544 O O . PHE A 1 315 ? -22.736 1.027 4.658 1.00 92.94 315 PHE A O 1
ATOM 2551 N N . LYS A 1 316 ? -23.347 2.979 3.720 1.00 87.69 316 LYS A N 1
ATOM 2552 C CA . LYS A 1 316 ? -24.207 2.401 2.681 1.00 87.69 316 LYS A CA 1
ATOM 2553 C C . LYS A 1 316 ? -23.406 2.062 1.429 1.00 87.69 316 LYS A C 1
ATOM 2555 O O . LYS A 1 316 ? -22.299 2.552 1.241 1.00 87.69 316 LYS A O 1
ATOM 2560 N N . ASP A 1 317 ? -23.995 1.216 0.590 1.00 88.81 317 ASP A N 1
ATOM 2561 C CA . ASP A 1 317 ? -23.523 0.887 -0.761 1.00 88.81 317 ASP A CA 1
ATOM 2562 C C . ASP A 1 317 ? -22.196 0.118 -0.841 1.00 88.81 317 ASP A C 1
ATOM 2564 O O . ASP A 1 317 ? -21.740 -0.206 -1.933 1.00 88.81 317 ASP A O 1
ATOM 2568 N N . ILE A 1 318 ? -21.614 -0.263 0.301 1.00 93.69 318 ILE A N 1
ATOM 2569 C CA . ILE A 1 318 ? -20.405 -1.088 0.349 1.00 93.69 318 ILE A CA 1
ATOM 2570 C C . ILE A 1 318 ? -20.783 -2.549 0.065 1.00 93.69 318 ILE A C 1
ATOM 2572 O O . ILE A 1 318 ? -21.496 -3.161 0.868 1.00 93.69 318 ILE A O 1
ATOM 2576 N N . PRO A 1 319 ? -20.324 -3.135 -1.057 1.00 92.62 319 PRO A N 1
ATOM 2577 C CA . PRO A 1 319 ? -20.750 -4.461 -1.492 1.00 92.62 319 PRO A CA 1
ATOM 2578 C C . PRO A 1 319 ? -20.250 -5.531 -0.526 1.00 92.62 319 PRO A C 1
ATOM 2580 O O . PRO A 1 319 ? -19.054 -5.584 -0.267 1.00 92.62 319 PRO A O 1
ATOM 2583 N N . ALA A 1 320 ? -21.131 -6.391 -0.012 1.00 92.56 320 ALA A N 1
ATOM 2584 C CA . ALA A 1 320 ? -20.751 -7.527 0.832 1.00 92.56 320 ALA A CA 1
ATOM 2585 C C . ALA A 1 320 ? -20.077 -8.654 0.023 1.00 92.56 320 ALA A C 1
ATOM 2587 O O . ALA A 1 320 ? -20.262 -8.753 -1.188 1.00 92.56 320 ALA A O 1
ATOM 2588 N N . GLY A 1 321 ? -19.322 -9.528 0.700 1.00 94.06 321 GLY A N 1
ATOM 2589 C CA . GLY A 1 321 ? -18.711 -10.717 0.083 1.00 94.06 321 GLY A CA 1
ATOM 2590 C C . GLY A 1 321 ? -17.537 -10.435 -0.862 1.00 94.06 321 GLY A C 1
ATOM 2591 O O . GLY A 1 321 ? -17.153 -11.318 -1.623 1.00 94.06 321 GLY A O 1
ATOM 2592 N N . LYS A 1 322 ? -16.979 -9.220 -0.828 1.00 97.69 322 LYS A N 1
ATOM 2593 C CA . LYS A 1 322 ? -15.800 -8.817 -1.606 1.00 97.69 322 LYS A CA 1
ATOM 2594 C C . LYS A 1 322 ? -14.494 -9.077 -0.851 1.00 97.69 322 LYS A C 1
ATOM 2596 O O . LYS A 1 322 ? -14.495 -9.301 0.361 1.00 97.69 322 LYS A O 1
ATOM 2601 N N . LYS A 1 323 ? -13.380 -9.019 -1.582 1.00 98.19 323 LYS A N 1
ATOM 2602 C CA . LYS A 1 323 ? -12.015 -8.988 -1.047 1.00 98.19 323 LYS A CA 1
ATOM 2603 C C . LYS A 1 323 ? -11.633 -7.537 -0.802 1.00 98.19 323 LYS A C 1
ATOM 2605 O O . LYS A 1 323 ? -11.594 -6.754 -1.748 1.00 98.19 323 LYS A O 1
ATOM 2610 N N . TYR A 1 324 ? -11.374 -7.161 0.445 1.00 98.75 324 TYR A N 1
ATOM 2611 C CA . TYR A 1 324 ? -11.118 -5.763 0.781 1.00 98.75 324 TYR A CA 1
ATOM 2612 C C . TYR A 1 324 ? -9.635 -5.498 0.980 1.00 98.75 324 TYR A C 1
ATOM 2614 O O . TYR A 1 324 ? -8.983 -6.162 1.788 1.00 98.75 324 TYR A O 1
ATOM 2622 N N . TYR A 1 325 ? -9.125 -4.499 0.271 1.00 98.81 325 TYR A N 1
ATOM 2623 C CA . TYR A 1 325 ? -7.790 -3.955 0.475 1.00 98.81 325 TYR A CA 1
ATOM 2624 C C . TYR A 1 325 ? -7.903 -2.576 1.118 1.00 98.81 325 TYR A C 1
ATOM 2626 O O . TYR A 1 325 ? -8.682 -1.747 0.647 1.00 98.81 325 TYR A O 1
ATOM 2634 N N . ILE A 1 326 ? -7.150 -2.333 2.187 1.00 98.88 326 ILE A N 1
ATOM 2635 C CA . ILE A 1 326 ? -7.157 -1.049 2.893 1.00 98.88 326 ILE A CA 1
ATOM 2636 C C . ILE A 1 326 ? -5.905 -0.266 2.507 1.00 98.88 326 ILE A C 1
ATOM 2638 O O . ILE A 1 326 ? -4.799 -0.786 2.579 1.00 98.88 326 ILE A O 1
ATOM 2642 N N . THR A 1 327 ? -6.069 0.994 2.133 1.00 98.88 327 THR A N 1
ATOM 2643 C CA . THR A 1 327 ? -4.954 1.934 2.018 1.00 98.88 327 THR A CA 1
ATOM 2644 C C . THR A 1 327 ? -5.234 3.117 2.933 1.00 98.88 327 THR A C 1
ATOM 2646 O O . THR A 1 327 ? -6.298 3.740 2.840 1.00 98.88 327 THR A O 1
ATOM 2649 N N . PHE A 1 328 ? -4.345 3.331 3.902 1.00 98.81 328 PHE A N 1
ATOM 2650 C CA . PHE A 1 328 ? -4.536 4.293 4.983 1.00 98.81 328 PHE A CA 1
ATOM 2651 C C . PHE A 1 328 ? -3.461 5.383 4.937 1.00 98.81 328 PHE A C 1
ATOM 2653 O O . PHE A 1 328 ? -2.328 5.169 5.384 1.00 98.81 328 PHE A O 1
ATOM 2660 N N . ASP A 1 329 ? -3.846 6.552 4.429 1.00 98.75 329 ASP A N 1
ATOM 2661 C CA . ASP A 1 329 ? -3.089 7.796 4.531 1.00 98.75 329 ASP A CA 1
ATOM 2662 C C . ASP A 1 329 ? -3.362 8.451 5.889 1.00 98.75 329 ASP A C 1
ATOM 2664 O O . ASP A 1 329 ? -4.506 8.670 6.300 1.00 98.75 329 ASP A O 1
ATOM 2668 N N . PHE A 1 330 ? -2.294 8.773 6.614 1.00 98.19 330 PHE A N 1
ATOM 2669 C CA . PHE A 1 330 ? -2.392 9.434 7.910 1.00 98.19 330 PHE A CA 1
ATOM 2670 C C . PHE A 1 330 ? -2.885 10.881 7.850 1.00 98.19 330 PHE A C 1
ATOM 2672 O O . PHE A 1 330 ? -3.331 11.413 8.871 1.00 98.19 330 PHE A O 1
ATOM 2679 N N . ASP A 1 331 ? -2.855 11.517 6.685 1.00 97.88 331 ASP A N 1
ATOM 2680 C CA . ASP A 1 331 ? -3.440 12.828 6.459 1.00 97.88 331 ASP A CA 1
ATOM 2681 C C . ASP A 1 331 ? -4.975 12.822 6.537 1.00 97.88 331 ASP A C 1
ATOM 2683 O O . ASP A 1 331 ? -5.580 13.888 6.667 1.00 97.88 331 ASP A O 1
ATOM 2687 N N . VAL A 1 332 ? -5.624 11.647 6.575 1.00 98.62 332 VAL A N 1
ATOM 2688 C CA . VAL A 1 332 ? -7.059 11.521 6.869 1.00 98.62 332 VAL A CA 1
ATOM 2689 C C . VAL A 1 332 ? -7.408 12.121 8.238 1.00 98.62 332 VAL A C 1
ATOM 2691 O O . VAL A 1 332 ? -8.507 12.657 8.438 1.00 98.62 332 VAL A O 1
ATOM 2694 N N . LEU A 1 333 ? -6.455 12.073 9.173 1.00 98.44 333 LEU A N 1
ATOM 2695 C CA . LEU A 1 333 ? -6.584 12.645 10.503 1.00 98.44 333 LEU A CA 1
ATOM 2696 C C . LEU A 1 333 ? -6.519 14.173 10.453 1.00 98.44 333 LEU A C 1
ATOM 2698 O O . LEU A 1 333 ? -5.855 14.783 9.616 1.00 98.44 333 LEU A O 1
ATOM 2702 N N . ASP A 1 334 ? -7.220 14.825 11.378 1.00 97.88 334 ASP A N 1
ATOM 2703 C CA . ASP A 1 334 ? -7.115 16.272 11.507 1.00 97.88 334 ASP A CA 1
ATOM 2704 C C . ASP A 1 334 ? -5.679 16.670 11.919 1.00 97.88 334 ASP A C 1
ATOM 2706 O O . ASP A 1 334 ? -5.133 16.074 12.856 1.00 97.88 334 ASP A O 1
ATOM 2710 N N . PRO A 1 335 ? -5.080 17.704 11.297 1.00 96.75 335 PRO A N 1
ATOM 2711 C CA . PRO A 1 335 ? -3.745 18.196 11.631 1.00 96.75 335 PRO A CA 1
ATOM 2712 C C . PRO A 1 335 ? -3.546 18.588 13.098 1.00 96.75 335 PRO A C 1
ATOM 2714 O O . PRO A 1 335 ? -2.410 18.610 13.571 1.00 96.75 335 PRO A O 1
ATOM 2717 N N . VAL A 1 336 ? -4.630 18.877 13.832 1.00 95.31 336 VAL A N 1
ATOM 2718 C CA . VAL A 1 336 ? -4.591 19.078 15.289 1.00 95.31 336 VAL A CA 1
ATOM 2719 C C . VAL A 1 336 ? -4.106 17.822 16.024 1.00 95.31 336 VAL A C 1
ATOM 2721 O O . VAL A 1 336 ? -3.407 17.945 17.0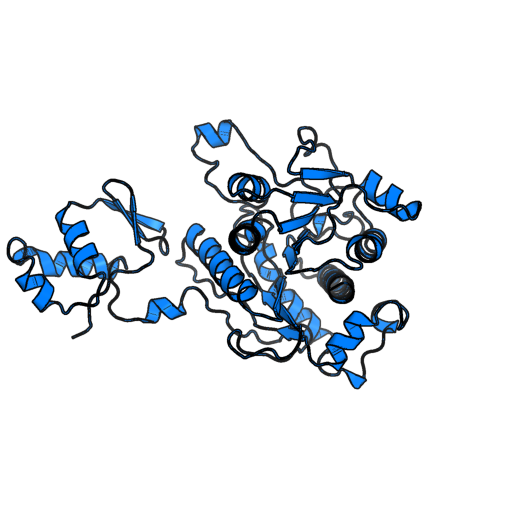29 1.00 95.31 336 VAL A O 1
ATOM 2724 N N . TYR A 1 337 ? -4.442 16.626 15.531 1.00 91.12 337 TYR A N 1
ATOM 2725 C CA . TYR A 1 337 ? -4.014 15.344 16.102 1.00 91.12 337 TYR A CA 1
ATOM 2726 C C . TYR A 1 337 ? -2.786 14.771 15.396 1.00 91.12 337 TYR A C 1
ATOM 2728 O O . TYR A 1 337 ? -1.924 14.187 16.051 1.00 91.12 337 TYR A O 1
ATOM 2736 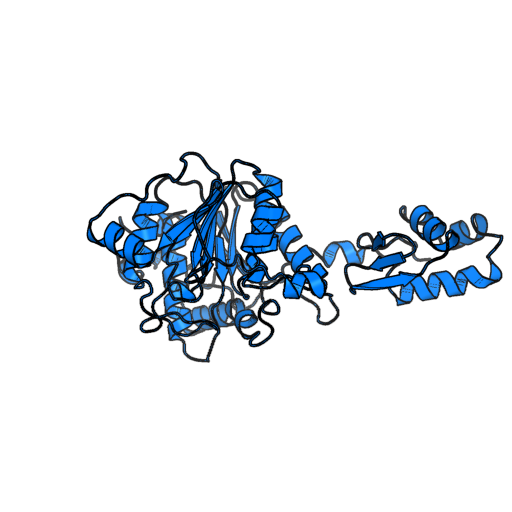N N . PHE A 1 338 ? -2.693 14.938 14.075 1.00 95.75 338 PHE A N 1
ATOM 2737 C CA . PHE A 1 338 ? -1.612 14.376 13.276 1.00 95.75 338 PHE A CA 1
ATOM 2738 C C . PHE A 1 338 ? -1.186 15.335 12.159 1.00 95.75 338 PHE A C 1
ATOM 2740 O O . PHE A 1 338 ? -1.825 15.433 11.119 1.00 95.75 338 PHE A O 1
ATOM 2747 N N . SER A 1 339 ? -0.073 16.040 12.362 1.00 94.50 339 SER A N 1
ATOM 2748 C CA . SER A 1 339 ? 0.498 16.977 11.374 1.00 94.50 339 SER A CA 1
ATOM 2749 C C . SER A 1 339 ? 1.735 16.432 10.653 1.00 94.50 339 SER A C 1
ATOM 2751 O O . SER A 1 339 ? 2.332 17.120 9.831 1.00 94.50 339 SER A O 1
ATOM 2753 N N . ASN A 1 340 ? 2.127 15.190 10.946 1.00 96.06 340 ASN A N 1
ATOM 2754 C CA . ASN A 1 340 ? 3.304 14.513 10.402 1.00 96.06 340 ASN A CA 1
ATOM 2755 C C . ASN A 1 340 ? 3.058 13.936 8.996 1.00 96.06 340 ASN A C 1
ATOM 2757 O O . ASN A 1 340 ? 3.392 12.785 8.731 1.00 96.06 340 ASN A O 1
ATOM 2761 N N . THR A 1 341 ? 2.484 14.739 8.107 1.00 95.69 341 THR A N 1
ATOM 2762 C CA . THR A 1 341 ? 2.213 14.421 6.698 1.00 95.69 341 THR A CA 1
ATOM 2763 C C . THR A 1 341 ? 2.689 15.565 5.796 1.00 95.69 341 THR A C 1
ATOM 2765 O O . THR A 1 341 ? 2.945 16.670 6.283 1.00 95.69 341 THR A O 1
ATOM 2768 N N . SER A 1 342 ? 2.857 15.317 4.495 1.00 93.81 342 SER A N 1
ATOM 2769 C CA . SER A 1 342 ? 3.286 16.339 3.533 1.00 93.81 342 SER A CA 1
ATOM 2770 C C . SER A 1 342 ? 2.165 17.306 3.132 1.00 93.81 342 SER A C 1
ATOM 2772 O O . SER A 1 342 ? 2.438 18.479 2.873 1.00 93.81 342 SER A O 1
ATOM 2774 N N . THR A 1 343 ? 0.912 16.848 3.148 1.00 94.25 343 THR A N 1
ATOM 2775 C CA . THR A 1 343 ? -0.261 17.579 2.640 1.00 94.25 343 THR A CA 1
ATOM 2776 C C . THR A 1 343 ? -1.389 17.684 3.678 1.00 94.25 343 THR A C 1
ATOM 2778 O O . THR A 1 343 ? -2.517 17.291 3.414 1.00 94.25 343 THR A O 1
ATOM 2781 N N . PRO A 1 344 ? -1.160 18.240 4.884 1.00 96.00 344 PRO A N 1
ATOM 2782 C CA . PRO A 1 344 ? -2.190 18.269 5.922 1.00 96.00 344 PRO A CA 1
ATOM 2783 C C . PRO A 1 344 ? -3.413 19.107 5.511 1.00 96.00 344 PRO A C 1
ATOM 2785 O O . PRO A 1 344 ? -3.286 20.275 5.134 1.00 96.00 344 PRO A O 1
ATOM 2788 N N . VAL A 1 345 ? -4.620 18.553 5.680 1.00 97.25 345 VAL A N 1
ATOM 2789 C CA . VAL A 1 345 ? -5.885 19.263 5.412 1.00 97.25 345 VAL A CA 1
ATOM 2790 C C . VAL A 1 345 ? -6.724 19.382 6.685 1.00 97.25 345 VAL A C 1
ATOM 2792 O O . VAL A 1 345 ? -7.078 18.387 7.309 1.00 97.25 345 VAL A O 1
ATOM 2795 N N . ILE A 1 346 ? -7.100 20.600 7.078 1.00 96.75 346 ILE A N 1
ATOM 2796 C CA . ILE A 1 346 ? -7.926 20.839 8.278 1.00 96.75 346 ILE A CA 1
ATOM 2797 C C . ILE A 1 346 ? -9.331 20.215 8.183 1.00 96.75 346 ILE A C 1
ATOM 2799 O O . ILE A 1 346 ? -9.826 19.936 7.090 1.00 96.75 346 ILE A O 1
ATOM 2803 N N . ASN A 1 347 ? -10.007 20.082 9.327 1.00 95.81 347 ASN A N 1
ATOM 2804 C CA . ASN A 1 347 ? -11.331 19.468 9.496 1.00 95.81 347 ASN A CA 1
ATOM 2805 C C . ASN A 1 347 ? -11.358 17.954 9.212 1.00 95.81 347 ASN A C 1
ATOM 2807 O O . ASN A 1 347 ? -12.394 17.422 8.799 1.00 95.81 347 ASN A O 1
ATOM 2811 N N . GLY A 1 348 ? -10.235 17.277 9.455 1.00 98.12 348 GLY A N 1
ATOM 2812 C CA . GLY A 1 348 ? -10.069 15.829 9.312 1.00 98.12 348 GLY A CA 1
ATOM 2813 C C . GLY A 1 348 ? -10.707 15.031 10.434 1.00 98.12 348 GLY A C 1
ATOM 2814 O O . GLY A 1 348 ? -11.357 15.595 11.315 1.00 98.12 348 GLY A O 1
ATOM 2815 N N . LEU A 1 349 ? -10.561 13.713 10.381 1.00 98.50 349 LEU A N 1
ATOM 2816 C CA . LEU A 1 349 ? -11.102 12.826 11.406 1.00 98.50 349 LEU A CA 1
ATOM 2817 C C . LEU A 1 349 ? -10.260 12.906 12.682 1.00 98.50 349 LEU A C 1
ATOM 2819 O O . LEU A 1 349 ? -9.043 13.082 12.642 1.00 98.50 349 LEU A O 1
ATOM 2823 N N . THR A 1 350 ? -10.898 12.777 13.837 1.00 97.69 350 THR A N 1
ATOM 2824 C CA . THR A 1 350 ? -10.162 12.455 15.062 1.00 97.69 350 THR A CA 1
ATOM 2825 C C . THR A 1 350 ? -9.694 11.000 15.010 1.00 97.69 350 THR A C 1
ATOM 2827 O O . THR A 1 350 ? -10.247 10.183 14.272 1.00 97.69 350 THR A O 1
ATOM 2830 N N . TYR A 1 351 ? -8.696 10.653 15.824 1.00 95.25 351 TYR A N 1
ATOM 2831 C CA . TYR A 1 351 ? -8.273 9.258 15.966 1.00 95.25 351 TYR A CA 1
ATOM 2832 C C . TYR A 1 351 ? -9.448 8.340 16.375 1.00 95.25 351 TYR A C 1
ATOM 2834 O O . TYR A 1 351 ? -9.613 7.271 15.791 1.00 95.25 351 TYR A O 1
ATOM 2842 N N . GLU A 1 352 ? -10.310 8.784 17.298 1.00 94.69 352 GLU A N 1
ATOM 2843 C CA . GLU A 1 352 ? -11.464 7.991 17.747 1.00 94.69 352 GLU A CA 1
ATOM 2844 C C . GLU A 1 352 ? -12.495 7.795 16.627 1.00 94.69 352 GLU A C 1
ATOM 2846 O O . GLU A 1 352 ? -12.983 6.690 16.423 1.00 94.69 352 GLU A O 1
ATOM 2851 N N . GLU A 1 353 ? -12.768 8.828 15.823 1.00 97.50 353 GLU A N 1
ATOM 2852 C CA . GLU A 1 353 ? -13.662 8.709 14.660 1.00 97.50 353 GLU A CA 1
ATOM 2853 C C . GLU A 1 353 ? -13.122 7.704 13.624 1.00 97.50 353 GLU A C 1
ATOM 2855 O O . GLU A 1 353 ? -13.904 6.959 13.027 1.00 97.50 353 GLU A O 1
ATOM 2860 N N . CYS A 1 354 ? -11.799 7.634 13.425 1.00 96.81 354 CYS A N 1
ATOM 2861 C CA . CYS A 1 354 ? -11.176 6.600 12.590 1.00 96.81 354 CYS A CA 1
ATOM 2862 C C . CYS A 1 354 ? -11.354 5.200 13.190 1.00 96.81 354 CYS A C 1
ATOM 2864 O O . CYS A 1 354 ? -11.774 4.284 12.483 1.00 96.81 354 CYS A O 1
ATOM 2866 N N . LYS A 1 355 ? -11.095 5.034 14.491 1.00 95.50 355 LYS A N 1
ATOM 2867 C CA . LYS A 1 355 ? -11.268 3.757 15.196 1.00 95.50 355 LYS A CA 1
ATOM 2868 C C . LYS A 1 355 ? -12.717 3.260 15.138 1.00 95.50 355 LYS A C 1
ATOM 2870 O O . LYS A 1 355 ? -12.961 2.105 14.787 1.00 95.50 355 LYS A O 1
ATOM 2875 N N . GLU A 1 356 ? -13.689 4.127 15.416 1.00 95.75 356 GLU A N 1
ATOM 2876 C CA . GLU A 1 356 ? -15.115 3.802 15.299 1.00 95.75 356 GLU A CA 1
ATOM 2877 C C . GLU A 1 356 ? -15.502 3.479 13.847 1.00 95.75 356 GLU A C 1
ATOM 2879 O O . GLU A 1 356 ? -16.287 2.557 13.597 1.00 95.75 356 GLU A O 1
ATOM 2884 N N . THR A 1 357 ? -14.897 4.165 12.869 1.00 96.81 357 THR A N 1
ATOM 2885 C CA . THR A 1 357 ? -15.053 3.813 11.453 1.00 96.81 357 THR A CA 1
ATOM 2886 C C . THR A 1 357 ? -14.551 2.402 11.180 1.00 96.81 357 THR A C 1
ATOM 2888 O O . THR A 1 357 ? -15.271 1.638 10.551 1.00 96.81 357 THR A O 1
ATOM 2891 N N . PHE A 1 358 ? -13.383 1.996 11.683 1.00 96.12 358 PHE A N 1
ATOM 2892 C CA . PHE A 1 358 ? -12.887 0.629 11.499 1.00 96.12 358 PHE A CA 1
ATOM 2893 C C . PHE A 1 358 ? -13.827 -0.415 12.100 1.00 96.12 358 PHE A C 1
ATOM 2895 O O . PHE A 1 358 ? -14.229 -1.343 11.399 1.00 96.12 358 PHE A O 1
ATOM 2902 N N . ASN A 1 359 ? -14.239 -0.223 13.353 1.00 92.75 359 ASN A N 1
ATOM 2903 C CA . ASN A 1 359 ? -15.095 -1.171 14.068 1.00 92.75 359 ASN A CA 1
ATOM 2904 C C . ASN A 1 359 ? -16.456 -1.367 13.382 1.00 92.75 359 ASN A C 1
ATOM 2906 O O . ASN A 1 359 ? -16.997 -2.471 13.364 1.00 92.75 359 ASN A O 1
ATOM 2910 N N . THR A 1 360 ? -17.017 -0.304 12.802 1.00 92.00 360 THR A N 1
ATOM 2911 C CA . THR A 1 360 ? -18.307 -0.364 12.096 1.00 92.00 360 THR A CA 1
ATOM 2912 C C . THR A 1 360 ? -18.165 -0.860 10.660 1.00 92.00 360 THR A C 1
ATOM 2914 O O . THR A 1 360 ? -18.991 -1.637 10.179 1.00 92.00 360 THR A O 1
ATOM 2917 N N . LEU A 1 361 ? -17.121 -0.419 9.959 1.00 95.00 361 LEU A N 1
ATOM 2918 C CA . LEU A 1 361 ? -16.930 -0.686 8.542 1.00 95.00 361 LEU A CA 1
ATOM 2919 C C . LEU A 1 361 ? -16.378 -2.084 8.287 1.00 95.00 361 LEU A C 1
ATOM 2921 O O . LEU A 1 361 ? -16.863 -2.764 7.383 1.00 95.00 361 LEU A O 1
ATOM 2925 N N . LEU A 1 362 ? -15.349 -2.496 9.026 1.00 95.12 362 LEU A N 1
ATOM 2926 C CA . LEU A 1 362 ? -14.540 -3.677 8.715 1.00 95.12 362 LEU A CA 1
ATOM 2927 C C . LEU A 1 362 ? -15.126 -4.972 9.288 1.00 95.12 362 LEU A C 1
ATOM 2929 O O . LEU A 1 362 ? -14.779 -6.057 8.824 1.00 95.12 362 LEU A O 1
ATOM 2933 N N . ALA A 1 363 ? -16.065 -4.874 10.231 1.00 89.12 363 ALA A N 1
ATOM 2934 C CA . ALA A 1 363 ? -16.726 -6.028 10.824 1.00 89.12 363 ALA A CA 1
ATOM 2935 C C . ALA A 1 363 ? -17.296 -6.983 9.755 1.00 89.12 363 ALA A C 1
ATOM 2937 O O . ALA A 1 363 ? -18.093 -6.602 8.891 1.00 89.12 363 ALA A O 1
ATOM 2938 N N . GLY A 1 364 ? -16.869 -8.248 9.818 1.00 88.75 364 GLY A N 1
ATOM 2939 C CA . GLY A 1 364 ? -17.312 -9.314 8.914 1.00 88.75 364 GLY A CA 1
ATOM 2940 C C . GLY A 1 364 ? -16.782 -9.223 7.478 1.00 88.75 364 GLY A C 1
ATOM 2941 O O . GLY A 1 364 ? -17.228 -9.997 6.630 1.00 88.75 364 GLY A O 1
ATOM 2942 N N . LYS A 1 365 ? -15.857 -8.303 7.176 1.00 95.50 365 LYS A N 1
ATOM 2943 C CA . LYS A 1 365 ? -15.235 -8.182 5.852 1.00 95.50 365 LYS A CA 1
ATOM 2944 C C . LYS A 1 365 ? -13.993 -9.050 5.743 1.00 95.50 365 LYS A C 1
ATOM 2946 O O . LYS A 1 365 ? -13.222 -9.194 6.686 1.00 95.50 365 LYS A O 1
ATOM 2951 N N . GLU A 1 366 ? -13.772 -9.612 4.561 1.00 96.75 366 GLU A N 1
ATOM 2952 C CA . GLU A 1 366 ? -12.547 -10.349 4.286 1.00 96.75 366 GLU A CA 1
ATOM 2953 C C . GLU A 1 366 ? -11.445 -9.386 3.848 1.00 96.75 366 GLU A C 1
ATOM 2955 O O . GLU A 1 366 ? -11.311 -9.058 2.666 1.00 96.75 366 GLU A O 1
ATOM 2960 N N . ILE A 1 367 ? -10.663 -8.924 4.820 1.00 97.94 367 ILE A N 1
ATOM 2961 C CA . ILE A 1 367 ? -9.506 -8.078 4.547 1.00 97.94 367 ILE A CA 1
ATOM 2962 C C . ILE A 1 367 ? -8.361 -8.951 4.026 1.00 97.94 367 ILE A C 1
ATOM 2964 O O . ILE A 1 367 ? -7.957 -9.924 4.672 1.00 97.94 367 ILE A O 1
ATOM 2968 N N . ILE A 1 368 ? -7.869 -8.607 2.837 1.00 98.12 368 ILE A N 1
ATOM 2969 C CA . ILE A 1 368 ? -6.804 -9.333 2.130 1.00 98.12 368 ILE A CA 1
ATOM 2970 C C . ILE A 1 368 ? -5.427 -8.691 2.285 1.00 98.12 368 ILE A C 1
ATOM 2972 O O . ILE A 1 368 ? -4.431 -9.325 1.962 1.00 98.12 368 ILE A O 1
ATOM 2976 N N . GLY A 1 369 ? -5.359 -7.445 2.749 1.00 98.38 369 GLY A N 1
ATOM 2977 C CA . GLY A 1 369 ? -4.120 -6.695 2.902 1.00 98.38 369 GLY A CA 1
ATOM 2978 C C . GLY A 1 369 ? -4.379 -5.238 3.266 1.00 98.38 369 GLY A C 1
ATOM 2979 O O . GLY A 1 369 ? -5.502 -4.743 3.128 1.00 98.38 369 GLY A O 1
ATOM 2980 N N . CYS A 1 370 ? -3.333 -4.574 3.746 1.00 98.50 370 CYS A N 1
ATOM 2981 C CA . CYS A 1 370 ? -3.362 -3.163 4.105 1.00 98.50 370 CYS A CA 1
ATOM 2982 C C . CYS A 1 370 ? -2.028 -2.492 3.762 1.00 98.50 370 CYS A C 1
ATOM 2984 O O . CYS A 1 370 ? -0.981 -3.122 3.920 1.00 98.50 370 CYS A O 1
ATOM 2986 N N . ASP A 1 371 ? -2.050 -1.211 3.399 1.00 98.81 371 ASP A N 1
ATOM 2987 C CA . ASP A 1 371 ? -0.882 -0.332 3.488 1.00 98.81 371 ASP A CA 1
ATOM 2988 C C . ASP A 1 371 ? -1.129 0.888 4.386 1.00 98.81 371 ASP A C 1
ATOM 2990 O O . ASP A 1 371 ? -2.265 1.328 4.570 1.00 98.81 371 ASP A O 1
ATOM 2994 N N . ILE A 1 372 ? -0.048 1.367 5.002 1.00 98.56 372 ILE A N 1
ATOM 2995 C CA . ILE A 1 372 ? 0.006 2.559 5.852 1.00 98.56 372 ILE A CA 1
ATOM 2996 C C . ILE A 1 372 ? 1.064 3.497 5.280 1.00 98.56 372 ILE A C 1
ATOM 2998 O O . ILE A 1 372 ? 2.245 3.133 5.240 1.00 98.56 372 ILE A O 1
ATOM 3002 N N . VAL A 1 373 ? 0.651 4.699 4.886 1.00 98.75 373 VAL A N 1
ATOM 3003 C CA . VAL A 1 373 ? 1.457 5.618 4.069 1.00 98.75 373 VAL A CA 1
ATOM 3004 C C . VAL A 1 373 ? 1.433 7.049 4.606 1.00 98.75 373 VAL A C 1
ATOM 3006 O O . VAL A 1 373 ? 0.746 7.355 5.581 1.00 98.75 373 VAL A O 1
ATOM 3009 N N . GLU A 1 374 ? 2.246 7.913 3.989 1.00 98.12 374 GLU A N 1
ATOM 3010 C CA . GLU A 1 374 ? 2.195 9.380 4.147 1.00 98.12 374 GLU A CA 1
ATOM 3011 C C . GLU A 1 374 ? 2.450 9.872 5.585 1.00 98.12 374 GLU A C 1
ATOM 3013 O O . GLU A 1 374 ? 2.102 10.979 5.996 1.00 98.12 374 GLU A O 1
ATOM 3018 N N . VAL A 1 375 ? 3.187 9.066 6.351 1.00 98.19 375 VAL A N 1
ATOM 3019 C CA . VAL A 1 375 ? 3.776 9.471 7.627 1.00 98.19 375 VAL A CA 1
ATOM 3020 C C . VAL A 1 375 ? 5.197 9.948 7.395 1.00 98.19 375 VAL A C 1
ATOM 3022 O O . VAL A 1 375 ? 6.044 9.185 6.939 1.00 98.19 375 VAL A O 1
ATOM 3025 N N . TYR A 1 376 ? 5.487 11.179 7.802 1.00 97.06 376 TYR A N 1
ATOM 3026 C CA . TYR A 1 376 ? 6.785 11.828 7.664 1.00 97.06 376 TYR A CA 1
ATOM 3027 C C . TYR A 1 376 ? 7.384 12.014 9.057 1.00 97.06 376 TYR A C 1
ATOM 3029 O O . TYR A 1 376 ? 7.025 12.954 9.782 1.00 97.06 376 TYR A O 1
ATOM 3037 N N . PRO A 1 377 ? 8.292 11.114 9.476 1.00 94.56 377 PRO A N 1
ATOM 3038 C CA . PRO A 1 377 ? 8.971 11.244 10.751 1.00 94.56 377 PRO A CA 1
ATOM 3039 C C . PRO A 1 377 ? 9.701 12.586 10.857 1.00 94.56 377 PRO A C 1
ATOM 3041 O O . PRO A 1 377 ? 10.505 12.939 9.999 1.00 94.56 377 PRO A O 1
ATOM 3044 N N . ASN A 1 378 ? 9.448 13.321 11.939 1.00 90.19 378 ASN A N 1
ATOM 3045 C CA . ASN A 1 378 ? 10.085 14.612 12.235 1.00 90.19 378 ASN A CA 1
ATOM 3046 C C . ASN A 1 378 ? 10.972 14.560 13.494 1.00 90.19 378 ASN A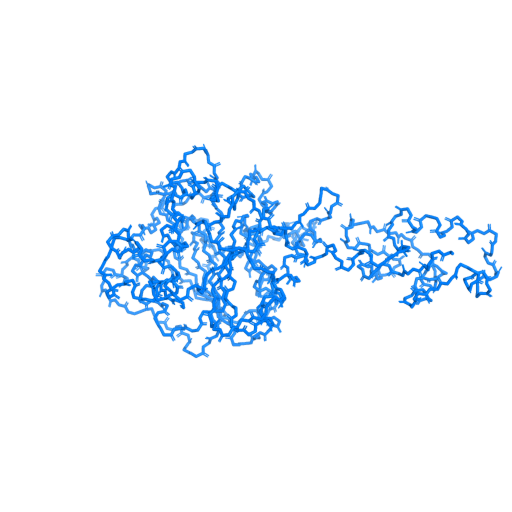 C 1
ATOM 3048 O O . ASN A 1 378 ? 11.338 15.596 14.043 1.00 90.19 378 ASN A O 1
ATOM 3052 N N . GLY A 1 379 ? 11.282 13.355 13.981 1.00 85.25 379 GLY A N 1
ATOM 3053 C CA . GLY A 1 379 ? 12.038 13.130 15.216 1.00 85.25 379 GLY A CA 1
ATOM 3054 C C . GLY A 1 379 ? 11.204 13.169 16.504 1.00 85.25 379 GLY A C 1
ATOM 3055 O O . GLY A 1 379 ? 11.737 12.829 17.557 1.00 85.25 379 GLY A O 1
ATOM 3056 N N . ASN A 1 380 ? 9.917 13.534 16.442 1.00 88.62 380 ASN A N 1
ATOM 3057 C CA . ASN A 1 380 ? 8.976 13.363 17.549 1.00 88.62 380 ASN A CA 1
ATOM 3058 C C . ASN A 1 380 ? 8.317 11.973 17.483 1.00 88.62 380 ASN A C 1
ATOM 3060 O O . ASN A 1 380 ? 7.953 11.488 16.412 1.00 88.62 380 ASN A O 1
ATOM 3064 N N . ASP A 1 381 ? 8.138 11.356 18.646 1.00 93.94 381 ASP A N 1
ATOM 3065 C CA . ASP A 1 381 ? 7.556 10.028 18.812 1.00 93.94 381 ASP A CA 1
ATOM 3066 C C . ASP A 1 381 ? 6.016 10.004 18.734 1.00 93.94 381 ASP A C 1
ATOM 3068 O O . ASP A 1 381 ? 5.440 8.925 18.602 1.00 93.94 381 ASP A O 1
ATOM 3072 N N . LEU A 1 382 ? 5.340 11.164 18.773 1.00 93.06 382 LEU A N 1
ATOM 3073 C CA . LEU A 1 382 ? 3.873 11.250 18.691 1.00 93.06 382 LEU A CA 1
ATOM 3074 C C . LEU A 1 382 ? 3.319 10.559 17.435 1.00 93.06 382 LEU A C 1
ATOM 3076 O O . LEU A 1 382 ? 2.359 9.798 17.526 1.00 93.06 382 LEU A O 1
ATOM 3080 N N . ALA A 1 383 ? 3.944 10.780 16.275 1.00 94.38 383 ALA A N 1
ATOM 3081 C CA . ALA A 1 383 ? 3.517 10.142 15.034 1.00 94.38 383 ALA A CA 1
ATOM 3082 C C . ALA A 1 383 ? 3.611 8.613 15.137 1.00 94.38 383 ALA A C 1
ATOM 3084 O O . ALA A 1 383 ? 2.643 7.917 14.853 1.00 94.38 383 ALA A O 1
ATOM 3085 N N . SER A 1 384 ? 4.741 8.093 15.625 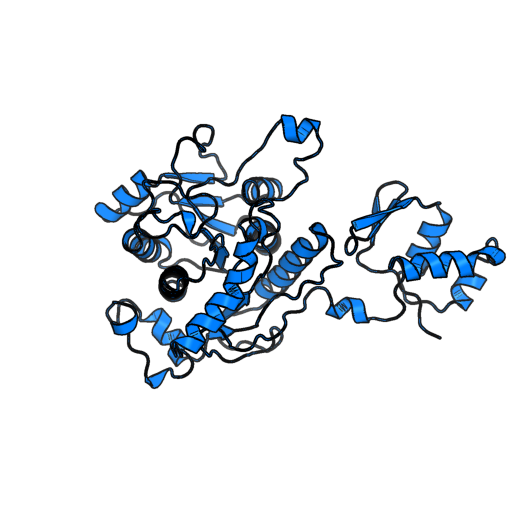1.00 96.56 384 SER A N 1
ATOM 3086 C CA . SER A 1 384 ? 4.949 6.654 15.825 1.00 96.56 384 SER A CA 1
ATOM 3087 C C . SER A 1 384 ? 3.944 6.047 16.806 1.00 96.56 384 SER A C 1
ATOM 3089 O O . SER A 1 384 ? 3.484 4.930 16.583 1.00 96.56 384 SER A O 1
ATOM 3091 N N . GLN A 1 385 ? 3.574 6.777 17.864 1.00 95.31 385 GLN A N 1
ATOM 3092 C CA . GLN A 1 385 ? 2.558 6.344 18.823 1.00 95.31 385 GLN A CA 1
ATOM 3093 C C . GLN A 1 385 ? 1.190 6.171 18.153 1.00 95.31 385 GLN A C 1
ATOM 3095 O O . GLN A 1 385 ? 0.571 5.116 18.295 1.00 95.31 385 GLN A O 1
ATOM 3100 N N . ILE A 1 386 ? 0.734 7.182 17.406 1.00 96.00 386 ILE A N 1
ATOM 3101 C CA . ILE A 1 386 ? -0.560 7.136 16.710 1.00 96.00 386 ILE A CA 1
ATOM 3102 C C . ILE A 1 386 ? -0.535 6.039 15.636 1.00 96.00 386 ILE A C 1
ATOM 3104 O O . ILE A 1 386 ? -1.489 5.273 15.528 1.00 96.00 386 ILE A O 1
ATOM 3108 N N . VAL A 1 387 ? 0.579 5.889 14.909 1.00 97.62 387 VAL A N 1
ATOM 3109 C CA . VAL A 1 387 ? 0.756 4.812 13.921 1.00 97.62 387 VAL A CA 1
ATOM 3110 C C . VAL A 1 387 ? 0.637 3.430 14.556 1.00 97.62 387 VAL A C 1
ATOM 3112 O O . VAL A 1 387 ? -0.087 2.586 14.034 1.00 97.62 387 VAL A O 1
ATOM 3115 N N . CYS A 1 388 ? 1.301 3.189 15.691 1.00 97.25 388 CYS A N 1
ATOM 3116 C CA . CYS A 1 388 ? 1.184 1.911 16.399 1.00 97.25 388 CYS A CA 1
ATOM 3117 C C . CYS A 1 388 ? -0.266 1.620 16.792 1.00 97.25 388 CYS A C 1
ATOM 3119 O O . CYS A 1 388 ? -0.734 0.498 16.620 1.00 97.25 388 CYS A O 1
ATOM 3121 N N . GLN A 1 389 ? -0.976 2.631 17.288 1.00 96.19 389 GLN A N 1
ATOM 3122 C CA . GLN A 1 389 ? -2.351 2.461 17.724 1.00 96.19 389 GLN A CA 1
ATOM 3123 C C . GLN A 1 389 ? -3.292 2.139 16.549 1.00 96.19 389 GLN A C 1
ATOM 3125 O O . GLN A 1 389 ? -4.044 1.173 16.629 1.00 96.19 389 GLN A O 1
ATOM 3130 N N . VAL A 1 390 ? -3.182 2.859 15.427 1.00 97.62 390 VAL A N 1
ATOM 3131 C CA . VAL A 1 390 ? -3.945 2.558 14.200 1.00 97.62 390 VAL A CA 1
ATOM 3132 C C . VAL A 1 390 ? -3.656 1.142 13.693 1.00 97.62 390 VAL A C 1
ATOM 3134 O O . VAL A 1 390 ? -4.579 0.440 13.287 1.00 97.62 390 VAL A O 1
ATOM 3137 N N . ILE A 1 391 ? -2.399 0.682 13.756 1.00 97.88 391 ILE A N 1
ATOM 3138 C CA . ILE A 1 391 ? -2.045 -0.705 13.413 1.00 97.88 391 ILE A CA 1
ATOM 3139 C C . ILE A 1 391 ? -2.803 -1.696 14.301 1.00 97.88 391 ILE A C 1
ATOM 3141 O O . ILE A 1 391 ? -3.353 -2.667 13.784 1.00 97.88 391 ILE A O 1
ATOM 3145 N N . PHE A 1 392 ? -2.851 -1.467 15.616 1.00 97.00 392 PHE A N 1
ATOM 3146 C CA . PHE A 1 392 ? -3.580 -2.340 16.539 1.00 97.00 392 PHE A CA 1
ATOM 3147 C C . PHE A 1 392 ? -5.080 -2.371 16.229 1.00 97.00 392 PHE A C 1
ATOM 3149 O O . PHE A 1 392 ? -5.660 -3.456 16.164 1.00 97.00 392 PHE A O 1
ATOM 3156 N N . ASP A 1 393 ? -5.687 -1.215 15.964 1.00 96.75 393 ASP A N 1
ATOM 3157 C CA . ASP A 1 393 ? -7.114 -1.115 15.642 1.00 96.75 393 ASP A CA 1
ATOM 3158 C C . ASP A 1 393 ? -7.456 -1.806 14.314 1.00 96.75 393 ASP A C 1
ATOM 3160 O O . ASP A 1 393 ? -8.445 -2.538 14.227 1.00 96.75 393 ASP A O 1
ATOM 3164 N N . LEU A 1 394 ? -6.614 -1.639 13.288 1.00 96.75 394 LEU A N 1
ATOM 3165 C CA . LEU A 1 394 ? -6.764 -2.333 12.008 1.00 96.75 394 LEU A CA 1
ATOM 3166 C C . LEU A 1 394 ? -6.618 -3.845 12.181 1.00 96.75 394 LEU A C 1
ATOM 3168 O O . LEU A 1 394 ? -7.480 -4.599 11.744 1.00 96.75 394 LEU A O 1
ATOM 3172 N N . MET A 1 395 ? -5.566 -4.308 12.859 1.00 95.44 395 MET A N 1
ATOM 3173 C CA . MET A 1 395 ? -5.339 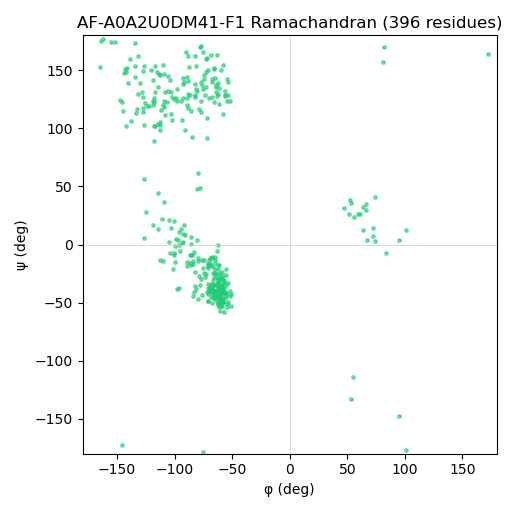-5.740 13.088 1.00 95.44 395 MET A CA 1
ATOM 3174 C C . MET A 1 395 ? -6.448 -6.408 13.899 1.00 95.44 395 MET A C 1
ATOM 3176 O O . MET A 1 395 ? -6.709 -7.597 13.717 1.00 95.44 395 MET A O 1
ATOM 3180 N N . ASN A 1 396 ? -7.093 -5.664 14.795 1.00 95.44 396 ASN A N 1
ATOM 3181 C CA . ASN A 1 396 ? -8.229 -6.156 15.556 1.00 95.44 396 ASN A CA 1
ATOM 3182 C C . ASN A 1 396 ? -9.481 -6.393 14.693 1.00 95.44 396 ASN A C 1
ATOM 3184 O O . ASN A 1 396 ? -10.387 -7.115 15.093 1.00 95.44 396 ASN A O 1
ATOM 3188 N N . ASN A 1 397 ? -9.532 -5.820 13.494 1.00 92.62 397 ASN A N 1
ATOM 3189 C CA . ASN A 1 397 ? -10.659 -5.942 12.578 1.00 92.62 397 ASN A CA 1
ATOM 3190 C C . ASN A 1 397 ? -10.398 -6.930 11.417 1.00 92.62 397 ASN A C 1
ATOM 3192 O O . ASN A 1 397 ? -11.131 -6.916 10.428 1.00 92.62 397 ASN A O 1
ATOM 3196 N N . ILE A 1 398 ? -9.354 -7.768 11.508 1.00 89.50 398 ILE A N 1
ATOM 3197 C CA . ILE A 1 398 ? -8.807 -8.558 10.382 1.00 89.50 398 ILE A CA 1
ATOM 3198 C C . ILE A 1 398 ? -8.692 -10.060 10.657 1.00 89.50 398 ILE A C 1
ATOM 3200 O O . ILE A 1 398 ? -8.300 -10.455 11.778 1.00 89.50 398 ILE A O 1
#

Foldseek 3Di:
DFWKAFDPQWDDDPQWIARQFQRDIDRHDPVLVVVNVVRNPTHDPVVVCVVPVVCNVCSVVSSVVCVVVVRIDRDDVSVQQQQDADADPPFQLNAAADALPDADPAQAEEEEEELAAVLPVVDSLLSCFRVVLSVLSVVVVSHLQVLVPDACVVLPDHCVLQVLLSCNSVVSRYHYNHYDDDDPSTDPSSSLSSLLVNLLSQLPHPSYAYEYETYAQLNVLSNLLSVCVVFPQLEAEEEQAQAPLCDDDVVCVVVVNVVRRHRSRSVVNSVVSPQQHYEYELHDDPVCVVPDADRRYDYQHQVNLVVCLVVVHADPPDDPPGAYEYEHEPLLAACVQPVQFPDRDHPHDHLVSVLSCLVRPLAPHNYRYYYYYRGRDPPDCSSSVSVVSVVSSNSSSD

Nearest PDB structures (foldseek):
  1gq6-assembly1_C-2  TM=8.424E-01  e=1.892E-18  Streptomyces clavuligerus
  1wog-assembly1_D  TM=7.968E-01  e=8.466E-19  Deinococcus radiodurans
  1gq6-assembly1_A-2  TM=8.356E-01  e=1.334E-17  Streptomyces clavuligerus
  3m1r-assembly1_D  TM=7.302E-01  e=5.239E-15  Bacillus subtilis
  3pzl-assembly1_B  TM=7.611E-01  e=1.750E-14  Thermoplasma volcanium GSS1

pLDDT: mean 92.31, std 8.06, range [50.09, 98.88]

Mean predicted aligned error: 5.76 Å

Secondary structure (DSSP, 8-state):
-PPBEE-TTEEEETTEEEETTT--EEE--HHHHHHHHHTTS-B-HHHHHHH-GGGHHHHHHHHHHHHHTTSEESSSTTHHHHSPEEP-SSPGGGPPP--TTS--SS-EEEEEE-----SSSS--GGGGHHHHHHHHHHHTT--SS-GGG--GGGGTS-TTTTHHHHHHHHHT-EEEEEEE---TTS-HHHHHHHHHHHHHHHHTSTTEEEEEE-S-GGGHHHHHHHHHHHHGGGEEEEEE-SS------HHHHHTT-TT---GGGHHHHHHHTT---EEEEEE-SGGGTT---BTTEEEEEHHHHHHHHHTTPPPPS--TTPEEEEEEEGGGB-TTT---SSS--SS-B-HHHHHHHHHHHSTT-EEEEEEEE-----S-SHHHHHHHHHHHHHHHT-

Sequence (398 aa):
MKNLHTNPYIHKEEDKLVNSITGEKLLCGERIFEIIDFIKQPKQYNELEAEFEDIAGDLENIVKILVDKSYIVLNDDYKNAVIKITPHTPHLFNLPYRSIDASLDKKSVGFIGIPLGIGNKENINSSLLANVLRSYTKKYGLDLSAASLVESNVFGGTTEDYQVLLGKIKGGEIFDYGNIFFNTQESPNFMYEKIYRIAQKTFDRENLIPFFIGGDHSISYPLIKAAIDKYGDDLCVLHFDAHTDTYTSDYDKIKNIDTIHHHGNFMTKCFEDGLKHAFQFGIRGIVNNRQKSNENRTIIWAHEVKRIIKNSELFKDIPAGKKYYITFDFDVLDPVYFSNTSTPVINGLTYEECKETFNTLLAGKEIIGCDIVEVYPNGNDLASQIVCQVIFDLMNNI

Solvent-accessible surface area (backbone atoms only — not comparable to full-atom values): 21093 Å² total; per-residue (Å²): 135,64,41,38,26,39,33,88,56,49,48,78,57,93,61,25,44,34,34,44,50,62,60,50,72,42,84,50,59,72,70,56,54,51,52,47,60,65,20,64,50,74,34,51,67,70,58,48,46,68,75,43,56,95,46,47,93,51,44,64,61,51,52,49,53,35,39,77,70,55,53,31,32,63,66,74,70,67,73,60,60,50,66,37,58,42,77,50,87,61,31,50,31,56,26,54,73,54,64,94,80,58,87,56,99,52,78,24,43,34,36,34,21,36,64,47,12,74,37,36,82,90,58,47,50,11,22,46,30,39,61,52,43,10,48,49,24,55,75,72,63,45,52,53,64,54,32,93,75,70,59,37,63,83,77,74,42,50,58,80,75,34,43,52,35,52,48,35,41,62,65,68,31,56,35,26,41,24,27,56,62,80,62,94,72,52,20,72,71,32,56,44,49,28,47,18,52,40,35,38,57,44,73,72,35,72,40,46,28,46,35,38,29,28,2,23,50,27,59,49,31,32,40,49,47,29,46,39,77,72,47,46,84,44,33,30,39,42,37,34,19,29,62,80,26,55,58,80,52,74,68,32,53,75,67,66,42,72,77,61,76,22,27,58,29,21,49,40,52,37,46,76,74,60,56,50,37,36,40,34,39,24,32,51,64,78,91,46,73,88,66,75,61,56,94,38,32,46,70,37,37,22,71,52,51,54,50,32,60,78,66,72,53,80,86,74,93,69,75,79,97,38,41,29,36,39,40,40,35,50,30,16,27,15,41,92,84,38,60,47,34,94,74,66,40,76,79,28,36,52,73,65,59,49,50,54,46,44,64,67,66,32,60,94,49,50,60,56,31,36,39,39,22,32,39,34,75,79,86,59,63,66,60,50,53,53,51,53,51,54,50,50,56,53,48,35,46,97